Protein AF-0000000071929329 (afdb_homodimer)

Solvent-accessible surface area (backbone atoms only — not comparable to full-atom values): 28894 Å² total; per-residue (Å²): 130,58,81,44,49,29,43,26,36,70,38,47,40,76,62,42,57,83,88,42,74,84,27,34,46,65,34,37,52,59,83,65,50,52,60,62,39,46,54,51,43,55,54,48,50,53,50,37,61,75,67,60,65,71,46,86,46,52,30,40,90,34,88,96,42,44,72,66,55,53,48,47,53,53,47,49,53,46,46,54,27,49,75,68,65,18,33,29,42,35,38,39,43,33,49,46,62,63,43,56,43,38,40,57,69,59,43,53,51,49,42,55,74,69,63,53,56,64,71,57,53,50,50,50,48,60,66,60,45,86,26,32,35,25,44,44,54,92,93,43,69,51,70,80,39,74,52,82,49,25,49,47,39,53,37,62,43,28,48,60,52,48,50,59,61,54,48,75,60,84,80,48,93,66,42,49,65,46,31,46,70,58,39,35,33,42,33,28,60,29,72,47,64,69,59,32,47,47,44,49,36,51,44,49,52,52,43,50,54,50,28,56,73,59,53,51,50,64,34,11,82,66,17,33,35,37,41,48,29,80,54,68,70,62,68,71,58,63,68,59,46,64,62,42,91,65,26,45,79,45,50,70,47,68,54,44,60,57,84,73,78,84,64,65,94,122,131,59,84,44,49,27,43,26,37,70,38,45,40,75,62,43,59,83,88,42,74,85,28,36,46,64,34,38,52,60,82,65,51,52,59,61,39,46,54,49,42,53,54,48,50,52,49,39,62,74,67,59,66,71,47,86,45,51,30,40,92,35,88,97,43,44,70,66,56,52,49,50,54,52,46,48,55,46,45,55,29,50,75,69,65,18,34,29,41,36,37,39,44,33,49,48,62,62,45,56,44,38,40,56,70,61,40,54,51,46,42,54,73,70,63,52,56,66,71,56,52,50,52,50,50,62,67,60,46,87,26,31,34,26,43,43,54,93,94,42,71,50,70,81,38,75,53,83,48,26,51,47,40,52,35,63,43,28,49,59,52,47,51,58,60,55,50,76,61,82,79,47,93,64,42,49,64,46,31,46,71,59,39,35,32,41,34,28,60,29,72,47,64,68,59,30,47,48,45,50,37,52,44,48,52,53,41,51,52,51,28,56,75,59,55,49,51,62,35,10,82,65,17,32,35,38,40,47,30,80,56,66,70,63,67,71,58,65,68,58,48,64,62,42,92,60,29,46,77,46,49,69,46,68,55,46,59,59,85,74,77,84,64,60,97,120

Organism: Trichonephila clavipes (NCBI:txid2585209)

Nearest PDB structures (foldseek):
  8uw3-assembly1_A  TM=8.388E-01  e=1.953E-14  Homo sapiens
  8c8j-assembly1_A  TM=7.953E-01  e=1.449E-14  Homo sapiens
  8sxu-assembly1_A  TM=8.263E-01  e=5.726E-14  Homo sapiens
  8gh6-assembly1_A  TM=7.991E-01  e=1.831E-12  Bombyx mori
  8ibx-assembly1_C  TM=7.893E-01  e=3.982E-12  Bombyx mori

Structure (mmCIF, N/CA/C/O backbone):
data_AF-0000000071929329-model_v1
#
loop_
_entity.id
_entity.type
_entity.pdbx_description
1 polymer 'RNA-directed DNA polymerase from mobile element jockey'
#
loop_
_atom_site.group_PDB
_atom_site.id
_atom_site.type_symbol
_atom_site.label_atom_id
_atom_site.label_alt_id
_atom_site.label_comp_id
_atom_site.label_asym_id
_atom_site.label_entity_id
_atom_site.label_seq_id
_atom_site.pdbx_PDB_ins_code
_atom_site.Cartn_x
_atom_site.Cartn_y
_atom_site.Cartn_z
_atom_site.occupancy
_atom_site.B_iso_or_equiv
_atom_site.auth_seq_id
_atom_site.auth_comp_id
_atom_site.auth_asym_id
_atom_site.auth_atom_id
_atom_site.pdbx_PDB_model_num
ATOM 1 N N . MET A 1 1 ? 32.25 14.453 5.32 1 45.44 1 MET A N 1
ATOM 2 C CA . MET A 1 1 ? 30.922 14.852 4.898 1 45.44 1 MET A CA 1
ATOM 3 C C . MET A 1 1 ? 30.094 15.336 6.086 1 45.44 1 MET A C 1
ATOM 5 O O . MET A 1 1 ? 30.188 14.781 7.18 1 45.44 1 MET A O 1
ATOM 9 N N . SER A 1 2 ? 29.688 16.625 6.047 1 59.47 2 SER A N 1
ATOM 10 C CA . SER A 1 2 ? 28.953 17.281 7.121 1 59.47 2 SER A CA 1
ATOM 11 C C . SER A 1 2 ? 27.641 16.547 7.422 1 59.47 2 SER A C 1
ATOM 13 O O . SER A 1 2 ? 27.109 15.852 6.562 1 59.47 2 SER A O 1
ATOM 15 N N . TRP A 1 3 ? 27.328 16.391 8.703 1 68.38 3 TRP A N 1
ATOM 16 C CA . TRP A 1 3 ? 26.125 15.703 9.164 1 68.38 3 TRP A CA 1
ATOM 17 C C . TRP A 1 3 ? 24.891 16.234 8.461 1 68.38 3 TRP A C 1
ATOM 19 O O . TRP A 1 3 ? 23.812 15.641 8.539 1 68.38 3 TRP A O 1
ATOM 29 N N . LYS A 1 4 ? 25.172 17.266 7.57 1 77.62 4 LYS A N 1
ATOM 30 C CA . LYS A 1 4 ? 24.031 17.875 6.883 1 77.62 4 LYS A CA 1
ATOM 31 C C . LYS A 1 4 ? 24.062 17.531 5.395 1 77.62 4 LYS A C 1
ATOM 33 O O . LYS A 1 4 ? 23.234 18.047 4.629 1 77.62 4 LYS A O 1
ATOM 38 N N . THR A 1 5 ? 25 16.734 5.07 1 81.81 5 THR A N 1
ATOM 39 C CA . THR A 1 5 ? 25.047 16.328 3.668 1 81.81 5 THR A CA 1
ATOM 40 C C . THR A 1 5 ? 24.562 14.891 3.508 1 81.81 5 THR A C 1
ATOM 42 O O . THR A 1 5 ? 25.094 13.984 4.152 1 81.81 5 THR A O 1
ATOM 45 N N . ALA A 1 6 ? 23.547 14.758 2.666 1 82.19 6 ALA A N 1
ATOM 46 C CA . ALA A 1 6 ? 23 13.422 2.449 1 82.19 6 ALA A CA 1
ATOM 47 C C . ALA A 1 6 ? 23.391 12.875 1.084 1 82.19 6 ALA A C 1
ATOM 49 O O . ALA A 1 6 ? 23.625 13.641 0.142 1 82.19 6 ALA A O 1
ATOM 50 N N . VAL A 1 7 ? 23.672 11.617 1.087 1 83.38 7 VAL A N 1
ATOM 51 C CA . VAL A 1 7 ? 23.797 10.922 -0.187 1 83.38 7 VAL A CA 1
ATOM 52 C C . VAL A 1 7 ? 22.469 10.281 -0.57 1 83.38 7 VAL A C 1
ATOM 54 O O . VAL A 1 7 ? 21.891 9.523 0.212 1 83.38 7 VAL A O 1
ATOM 57 N N . VAL A 1 8 ? 22.016 10.656 -1.779 1 86.5 8 VAL A N 1
ATOM 58 C CA . VAL A 1 8 ? 20.734 10.141 -2.258 1 86.5 8 VAL A CA 1
ATOM 59 C C . VAL A 1 8 ? 20.969 9.062 -3.311 1 86.5 8 VAL A C 1
ATOM 61 O O . VAL A 1 8 ? 21.766 9.258 -4.242 1 86.5 8 VAL A O 1
ATOM 64 N N . ILE A 1 9 ? 20.328 7.973 -3.098 1 83.62 9 ILE A N 1
ATOM 65 C CA . ILE A 1 9 ? 20.406 6.875 -4.059 1 83.62 9 ILE A CA 1
ATOM 66 C C . ILE A 1 9 ? 19.047 6.656 -4.699 1 83.62 9 ILE A C 1
ATOM 68 O O . ILE A 1 9 ? 18.047 6.465 -4 1 83.62 9 ILE A O 1
ATOM 72 N N . PRO A 1 10 ? 19.031 6.738 -6.023 1 85 10 PRO A N 1
ATOM 73 C CA . PRO A 1 10 ? 17.781 6.43 -6.707 1 85 10 PRO A CA 1
ATOM 74 C C . PRO A 1 10 ? 17.5 4.93 -6.777 1 85 10 PRO A C 1
ATOM 76 O O . PRO A 1 10 ? 18.344 4.16 -7.246 1 85 10 PRO A O 1
ATOM 79 N N . ILE A 1 11 ? 16.328 4.566 -6.273 1 80.81 11 ILE A N 1
ATOM 80 C CA . ILE A 1 11 ? 15.914 3.166 -6.309 1 80.81 11 ILE A CA 1
ATOM 81 C C . ILE A 1 11 ? 14.703 3.004 -7.23 1 80.81 11 ILE A C 1
ATOM 83 O O . ILE A 1 11 ? 13.695 3.691 -7.07 1 80.81 11 ILE A O 1
ATOM 87 N N . LEU A 1 12 ? 14.859 2.129 -8.164 1 79.56 12 LEU A N 1
ATOM 88 C CA . LEU A 1 12 ? 13.789 1.924 -9.125 1 79.56 12 LEU A CA 1
ATOM 89 C C . LEU A 1 12 ? 12.562 1.315 -8.461 1 79.56 12 LEU A C 1
ATOM 91 O O . LEU A 1 12 ? 12.672 0.33 -7.727 1 79.56 12 LEU A O 1
ATOM 95 N N . LYS A 1 13 ? 11.391 1.965 -8.688 1 82.31 13 LYS A N 1
ATOM 96 C CA . LYS A 1 13 ? 10.133 1.395 -8.227 1 82.31 13 LYS A CA 1
ATOM 97 C C . LYS A 1 13 ? 9.828 0.084 -8.945 1 82.31 13 LYS A C 1
ATOM 99 O O . LYS A 1 13 ? 10.078 -0.046 -10.148 1 82.31 13 LYS A O 1
ATOM 104 N N . PRO A 1 14 ? 9.258 -0.816 -8.156 1 77.5 14 PRO A N 1
ATOM 105 C CA . PRO A 1 14 ? 8.961 -2.1 -8.797 1 77.5 14 PRO A CA 1
ATOM 106 C C . PRO A 1 14 ? 8.008 -1.958 -9.984 1 77.5 14 PRO A C 1
ATOM 108 O O . PRO A 1 14 ? 6.969 -1.309 -9.867 1 77.5 14 PRO A O 1
ATOM 111 N N . GLY A 1 15 ? 8.422 -2.504 -11.141 1 73.94 15 GLY A N 1
ATOM 112 C CA . GLY A 1 15 ? 7.551 -2.592 -12.305 1 73.94 15 GLY A CA 1
ATOM 113 C C . GLY A 1 15 ? 7.5 -1.307 -13.109 1 73.94 15 GLY A C 1
ATOM 114 O O . GLY A 1 15 ? 6.656 -1.159 -13.992 1 73.94 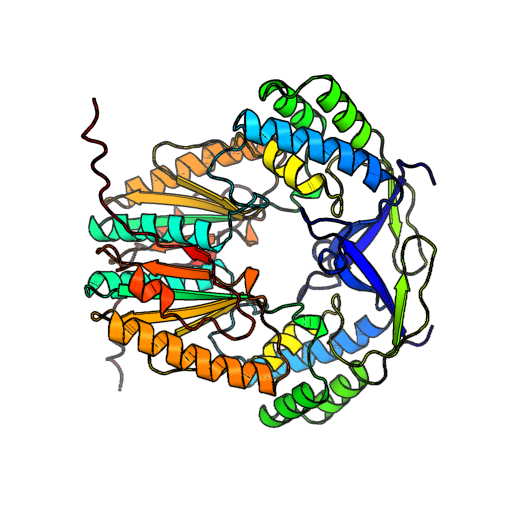15 GLY A O 1
ATOM 115 N N . LYS A 1 16 ? 8.336 -0.368 -12.703 1 79.94 16 LYS A N 1
ATOM 116 C CA . LYS A 1 16 ? 8.281 0.912 -13.406 1 79.94 16 LYS A CA 1
ATOM 117 C C . LYS A 1 16 ? 9.406 1.026 -14.43 1 79.94 16 LYS A C 1
ATOM 119 O O . LYS A 1 16 ? 10.359 0.24 -14.406 1 79.94 16 LYS A O 1
ATOM 124 N N . ASN A 1 17 ? 9.219 1.96 -15.359 1 76.06 17 ASN A N 1
ATOM 125 C CA . ASN A 1 17 ? 10.18 2.193 -16.438 1 76.06 17 ASN A CA 1
ATOM 126 C C . ASN A 1 17 ? 11.453 2.85 -15.922 1 76.06 17 ASN A C 1
ATOM 128 O O . ASN A 1 17 ? 11.422 3.988 -15.453 1 76.06 17 ASN A O 1
ATOM 132 N N . SER A 1 18 ? 12.578 2.193 -16.109 1 78.31 18 SER A N 1
ATOM 133 C CA . SER A 1 18 ? 13.844 2.646 -15.547 1 78.31 18 SER A CA 1
ATOM 134 C C . SER A 1 18 ? 14.383 3.859 -16.297 1 78.31 18 SER A C 1
ATOM 136 O O . SER A 1 18 ? 15.289 4.539 -15.828 1 78.31 18 SER A O 1
ATOM 138 N N . ALA A 1 19 ? 13.781 4.129 -17.406 1 79.19 19 ALA A N 1
ATOM 139 C CA . ALA A 1 19 ? 14.273 5.242 -18.219 1 79.19 19 ALA A CA 1
ATOM 140 C C . ALA A 1 19 ? 13.742 6.574 -17.688 1 79.19 19 ALA A C 1
ATOM 142 O O . ALA A 1 19 ? 14.25 7.637 -18.062 1 79.19 19 ALA A O 1
ATOM 143 N N . LEU A 1 20 ? 12.766 6.504 -16.812 1 81.94 20 LEU A N 1
ATOM 144 C CA . LEU A 1 20 ? 12.117 7.711 -16.312 1 81.94 20 LEU A CA 1
ATOM 145 C C . LEU A 1 20 ? 12.578 8.031 -14.898 1 81.94 20 LEU A C 1
ATOM 147 O O . LEU A 1 20 ? 12.617 7.148 -14.039 1 81.94 20 LEU A O 1
ATOM 151 N N . ALA A 1 21 ? 12.883 9.266 -14.648 1 81.06 21 ALA A N 1
ATOM 152 C CA . ALA A 1 21 ? 13.336 9.695 -13.328 1 81.06 21 ALA A CA 1
ATOM 153 C C . ALA A 1 21 ? 12.25 9.492 -12.273 1 81.06 21 ALA A C 1
ATOM 155 O O . ALA A 1 21 ? 12.547 9.148 -11.125 1 81.06 21 ALA A O 1
ATOM 156 N N . GLU A 1 22 ? 11.031 9.633 -12.68 1 82 22 GLU A N 1
ATOM 157 C CA . GLU A 1 22 ? 9.906 9.523 -11.758 1 82 22 GLU A CA 1
ATOM 158 C C . GLU A 1 22 ? 9.719 8.078 -11.289 1 82 22 GLU A C 1
ATOM 160 O O . GLU A 1 22 ? 9.008 7.824 -10.32 1 82 22 GLU A O 1
ATOM 165 N N . SER A 1 23 ? 10.398 7.195 -11.984 1 84.12 23 SER A N 1
ATOM 166 C CA . SER A 1 23 ? 10.289 5.777 -11.664 1 84.12 23 SER A CA 1
ATOM 167 C C . SER A 1 23 ? 11.211 5.391 -10.508 1 84.12 23 SER A C 1
ATOM 169 O O . SER A 1 23 ? 11.195 4.246 -10.055 1 84.12 23 SER A O 1
ATOM 171 N N . TYR A 1 24 ? 11.945 6.43 -10.062 1 83.62 24 TYR A N 1
ATOM 172 C CA . TYR A 1 24 ? 12.906 6.121 -9.008 1 83.62 24 TYR A CA 1
ATOM 173 C C . TYR A 1 24 ? 12.5 6.77 -7.691 1 83.62 24 TYR A C 1
ATOM 175 O O . TYR A 1 24 ? 11.961 7.875 -7.676 1 83.62 24 TYR A O 1
ATOM 183 N N . ARG A 1 25 ? 12.719 6.027 -6.648 1 82.38 25 ARG A N 1
ATOM 184 C CA . ARG A 1 25 ? 12.594 6.574 -5.305 1 82.38 25 ARG A CA 1
ATOM 185 C C . ARG A 1 25 ? 13.922 7.141 -4.812 1 82.38 25 ARG A C 1
ATOM 187 O O . ARG A 1 25 ? 14.922 6.422 -4.75 1 82.38 25 ARG A O 1
ATOM 194 N N . PRO A 1 26 ? 13.961 8.383 -4.566 1 84.75 26 PRO A N 1
ATOM 195 C CA . PRO A 1 26 ? 15.195 8.938 -3.99 1 84.75 26 PRO A CA 1
ATOM 196 C C . PRO A 1 26 ? 15.336 8.633 -2.5 1 84.75 26 PRO A C 1
ATOM 198 O O . PRO A 1 26 ? 14.602 9.195 -1.68 1 84.75 26 PRO A O 1
ATOM 201 N N . ILE A 1 27 ? 16.266 7.82 -2.174 1 82.75 27 ILE A N 1
ATOM 202 C CA . ILE A 1 27 ? 16.453 7.438 -0.78 1 82.75 27 ILE A CA 1
ATOM 203 C C . ILE A 1 27 ? 17.688 8.133 -0.219 1 82.75 27 ILE A C 1
ATOM 205 O O . ILE A 1 27 ? 18.781 8.047 -0.804 1 82.75 27 ILE A O 1
ATOM 209 N N . SER A 1 28 ? 17.469 8.797 0.838 1 80 28 SER A N 1
ATOM 210 C CA . SER A 1 28 ? 18.578 9.5 1.478 1 80 28 SER A CA 1
ATOM 211 C C . SER A 1 28 ? 19.312 8.602 2.467 1 80 28 SER A C 1
ATOM 213 O O . SER A 1 28 ? 18.688 7.996 3.344 1 80 28 SER A O 1
ATOM 215 N N . LEU A 1 29 ? 20.531 8.359 2.193 1 74.88 29 LEU A N 1
ATOM 216 C CA . LEU A 1 29 ? 21.391 7.668 3.16 1 74.88 29 LEU A CA 1
ATOM 217 C C . LEU A 1 29 ? 22.016 8.656 4.133 1 74.88 29 LEU A C 1
ATOM 219 O O . LEU A 1 29 ? 22.859 9.469 3.74 1 74.88 29 LEU A O 1
ATOM 223 N N . LEU A 1 30 ? 21.391 8.789 5.34 1 65.81 30 LEU A N 1
ATOM 224 C CA . LEU A 1 30 ? 21.875 9.773 6.305 1 65.81 30 LEU A CA 1
ATOM 225 C C . LEU A 1 30 ? 22.688 9.102 7.398 1 65.81 30 LEU A C 1
ATOM 227 O O . LEU A 1 30 ? 22.234 8.164 8.047 1 65.81 30 LEU A O 1
ATOM 231 N N . PRO A 1 31 ? 23.969 8.945 7.441 1 57.62 31 PRO A N 1
ATOM 232 C CA . PRO A 1 31 ? 24.734 8.352 8.531 1 57.62 31 PRO A CA 1
ATOM 233 C C . PRO A 1 31 ? 24.312 8.859 9.906 1 57.62 31 PRO A C 1
ATOM 235 O O . PRO A 1 31 ? 24.047 8.062 10.812 1 57.62 31 PRO A O 1
ATOM 238 N N . VAL A 1 32 ? 24.641 10.047 10.367 1 51.25 32 VAL A N 1
ATOM 239 C CA . VAL A 1 32 ? 24.672 10.695 11.672 1 51.25 32 VAL A CA 1
ATOM 240 C C . VAL A 1 32 ? 23.266 11.141 12.07 1 51.25 32 VAL A C 1
ATOM 242 O O . VAL A 1 32 ? 22.922 11.141 13.25 1 51.25 32 VAL A O 1
ATOM 245 N N . LEU A 1 33 ? 22.438 11.328 11.188 1 56.34 33 LEU A N 1
ATOM 246 C CA . LEU A 1 33 ? 21.172 12.008 11.43 1 56.34 33 LEU A CA 1
ATOM 247 C C . LEU A 1 33 ? 20.172 11.086 12.133 1 56.34 33 LEU A C 1
ATOM 249 O O . LEU A 1 33 ? 19.234 11.555 12.773 1 56.34 33 LEU A O 1
ATOM 253 N N . SER A 1 34 ? 20.75 9.906 12.438 1 67.75 34 SER A N 1
ATOM 254 C CA . SER A 1 34 ? 19.828 8.883 12.906 1 67.75 34 SER A CA 1
ATOM 255 C C . SER A 1 34 ? 19.594 9.008 14.414 1 67.75 34 SER A C 1
ATOM 257 O O . SER A 1 34 ? 18.453 8.914 14.875 1 67.75 34 SER A O 1
ATOM 259 N N . LYS A 1 35 ? 20.703 9.586 15.125 1 73.94 35 LYS A N 1
ATOM 260 C CA . LYS A 1 35 ? 20.5 9.633 16.562 1 73.94 35 LYS A CA 1
ATOM 261 C C . LYS A 1 35 ? 19.609 10.82 16.953 1 73.94 35 LYS A C 1
ATOM 263 O O . LYS A 1 35 ? 18.75 10.695 17.812 1 73.94 35 LYS A O 1
ATOM 268 N N . LEU A 1 36 ? 19.922 11.961 16.391 1 82.62 36 LEU A N 1
ATOM 269 C CA . LEU A 1 36 ? 19.094 13.141 16.641 1 82.62 36 LEU A CA 1
ATOM 270 C C . LEU A 1 36 ? 17.641 12.883 16.219 1 82.62 36 LEU A C 1
ATOM 272 O O . LEU A 1 36 ? 16.719 13.258 16.938 1 82.62 36 LEU A O 1
ATOM 276 N N . ALA A 1 37 ? 17.531 12.25 15.164 1 87.06 37 ALA A N 1
ATOM 277 C CA . ALA A 1 37 ? 16.188 11.938 14.68 1 87.06 37 ALA A CA 1
ATOM 278 C C . ALA A 1 37 ? 15.445 11.031 15.656 1 87.06 37 ALA A C 1
ATOM 280 O O . ALA A 1 37 ? 14.242 11.195 15.867 1 87.06 37 ALA A O 1
ATOM 281 N N . GLU A 1 38 ? 16.172 10.211 16.266 1 85.19 38 GLU A N 1
ATOM 282 C CA . GLU A 1 38 ? 15.578 9.289 17.219 1 85.19 38 GLU A CA 1
ATOM 283 C C . GLU A 1 38 ? 15.062 10.031 18.453 1 85.19 38 GLU A C 1
ATOM 285 O O . GLU A 1 38 ? 13.969 9.742 18.938 1 85.19 38 GLU A O 1
ATOM 290 N N . VAL A 1 39 ? 15.875 10.914 18.875 1 88.38 39 VAL A N 1
ATOM 291 C CA . VAL A 1 39 ? 15.5 11.695 20.047 1 88.38 39 VAL A CA 1
ATOM 292 C C . VAL A 1 39 ? 14.273 12.555 19.734 1 88.38 39 VAL A C 1
ATOM 294 O O . VAL A 1 39 ? 13.32 12.594 20.516 1 88.38 39 VAL A O 1
ATOM 297 N N . ILE A 1 40 ? 14.328 13.156 18.625 1 93.19 40 ILE A N 1
ATOM 298 C CA . ILE A 1 40 ? 13.219 14 18.219 1 93.19 40 ILE A CA 1
ATOM 299 C C . ILE A 1 40 ? 11.945 13.156 18.094 1 93.19 40 ILE A C 1
ATOM 301 O O . ILE A 1 40 ? 10.898 13.531 18.609 1 93.19 40 ILE A O 1
ATOM 305 N N . LEU A 1 41 ? 12.109 12.031 17.516 1 92.69 41 LEU A N 1
ATOM 306 C CA . LEU A 1 41 ? 10.953 11.172 17.281 1 92.69 41 LEU A CA 1
ATOM 307 C C . LEU A 1 41 ? 10.328 10.711 18.594 1 92.69 41 LEU A C 1
ATOM 309 O O . LEU A 1 41 ? 9.102 10.742 18.734 1 92.69 41 LEU A O 1
ATOM 313 N N . ALA A 1 42 ? 11.133 10.328 19.484 1 91.5 42 ALA A N 1
ATOM 314 C CA . ALA A 1 42 ? 10.641 9.852 20.781 1 91.5 42 ALA A CA 1
ATOM 315 C C . ALA A 1 42 ? 9.852 10.945 21.484 1 91.5 42 ALA A C 1
ATOM 317 O O . ALA A 1 42 ? 8.742 10.703 21.969 1 91.5 42 ALA A O 1
ATOM 318 N N . ARG A 1 43 ? 10.352 12.078 21.516 1 94.56 43 ARG A N 1
ATOM 319 C CA . ARG A 1 43 ? 9.711 13.195 22.203 1 94.56 43 ARG A CA 1
ATOM 320 C C . ARG A 1 43 ? 8.453 13.633 21.469 1 94.56 43 ARG A C 1
ATOM 322 O O . ARG A 1 43 ? 7.441 13.961 22.094 1 94.56 43 ARG A O 1
ATOM 329 N N . LEU A 1 44 ? 8.594 13.641 20.219 1 95.81 44 LEU A N 1
ATOM 330 C CA . LEU A 1 44 ? 7.457 14.039 19.391 1 95.81 44 LEU A CA 1
ATOM 331 C C . LEU A 1 44 ? 6.293 13.07 19.562 1 95.81 44 LEU A C 1
ATOM 333 O O . LEU A 1 44 ? 5.156 13.492 19.797 1 95.81 44 LEU A O 1
ATOM 337 N N . ASN A 1 45 ? 6.594 11.82 19.469 1 94.12 45 ASN A N 1
ATOM 338 C CA . ASN A 1 45 ? 5.551 10.812 19.609 1 94.12 45 ASN A CA 1
ATOM 339 C C . ASN A 1 45 ? 4.887 10.891 20.984 1 94.12 45 ASN A C 1
ATOM 341 O O . ASN A 1 45 ? 3.666 10.758 21.094 1 94.12 45 ASN A O 1
ATOM 345 N N . ASP A 1 46 ? 5.656 11.055 21.938 1 94.56 46 ASP A N 1
ATOM 346 C CA . ASP A 1 46 ? 5.125 11.195 23.297 1 94.56 46 ASP A CA 1
ATOM 347 C C . ASP A 1 46 ? 4.148 12.367 23.375 1 94.56 46 ASP A C 1
ATOM 349 O O . ASP A 1 46 ? 3.055 12.234 23.938 1 94.56 46 ASP A O 1
ATOM 353 N N . HIS A 1 47 ? 4.516 13.453 22.859 1 96.38 47 HIS A N 1
ATOM 354 C CA . HIS A 1 47 ? 3.68 14.648 22.875 1 96.38 47 HIS A CA 1
ATOM 355 C C . HIS A 1 47 ? 2.41 14.445 22.047 1 96.38 47 HIS A C 1
ATOM 357 O O . HIS A 1 47 ? 1.317 14.805 22.484 1 96.38 47 HIS A O 1
ATOM 363 N N . LEU A 1 48 ? 2.574 13.836 20.891 1 96.44 48 LEU A N 1
ATOM 364 C CA . LEU A 1 48 ? 1.444 13.617 20 1 96.44 48 LEU A CA 1
ATOM 365 C C . LEU A 1 48 ? 0.404 12.711 20.641 1 96.44 48 LEU A C 1
ATOM 367 O O . LEU A 1 48 ? -0.8 12.945 20.516 1 96.44 48 LEU A O 1
ATOM 371 N N . GLU A 1 49 ? 0.845 11.75 21.297 1 94.25 49 GLU A N 1
ATOM 372 C CA . GLU A 1 49 ? -0.051 10.805 21.969 1 94.25 49 GLU A CA 1
ATOM 373 C C . GLU A 1 49 ? -0.732 11.445 23.172 1 94.25 49 GLU A C 1
ATOM 375 O O . GLU A 1 49 ? -1.945 11.32 23.344 1 94.25 49 GLU A O 1
ATOM 380 N N . ARG A 1 50 ? -0.031 12.086 23.938 1 94.62 50 ARG A N 1
ATOM 381 C CA . ARG A 1 50 ? -0.542 12.711 25.156 1 94.62 50 ARG A CA 1
ATOM 382 C C . ARG A 1 50 ? -1.588 13.773 24.828 1 94.62 50 ARG A C 1
ATOM 384 O O . ARG A 1 50 ? -2.629 13.844 25.484 1 94.62 50 ARG A O 1
ATOM 391 N N . GLU A 1 51 ? -1.34 14.547 23.812 1 96.25 51 GLU A N 1
ATOM 392 C CA . GLU A 1 51 ? -2.215 15.664 23.484 1 96.25 51 GLU A CA 1
ATOM 393 C C . GLU A 1 51 ? -3.229 15.273 22.406 1 96.25 51 GLU A C 1
ATOM 395 O O . GLU A 1 51 ? -4.07 16.078 22.016 1 96.25 51 GLU A O 1
ATOM 400 N N . ASN A 1 52 ? -3.137 14.055 21.828 1 95.31 52 ASN A N 1
ATOM 401 C CA . ASN A 1 52 ? -4.047 13.547 20.812 1 95.31 52 ASN A CA 1
ATOM 402 C C . ASN A 1 52 ? -4.164 14.516 19.625 1 95.31 52 ASN A C 1
ATOM 404 O O . ASN A 1 52 ? -5.27 14.898 19.234 1 95.31 52 ASN A O 1
ATOM 408 N N . ILE A 1 53 ? -3.08 14.82 19.062 1 96.75 53 ILE A N 1
ATOM 409 C CA . ILE A 1 53 ? -2.988 15.867 18.062 1 96.75 53 ILE A CA 1
ATOM 410 C C . ILE A 1 53 ? -3.379 15.297 16.688 1 96.75 53 ILE A C 1
ATOM 412 O O . ILE A 1 53 ? -4.09 15.945 15.922 1 96.75 53 ILE A O 1
ATOM 416 N N . LEU A 1 54 ? -2.93 14.109 16.344 1 97 54 LEU A N 1
ATOM 417 C CA . LEU A 1 54 ? -3.141 13.539 15.023 1 97 54 LEU A CA 1
ATOM 418 C C . LEU A 1 54 ? -4.609 13.195 14.805 1 97 54 LEU A C 1
ATOM 420 O O . LEU A 1 54 ? -5.273 12.688 15.711 1 97 54 LEU A O 1
ATOM 424 N N . ILE A 1 55 ? -5.102 13.5 13.672 1 96.31 55 ILE A N 1
ATOM 425 C CA . ILE A 1 55 ? -6.512 13.305 13.352 1 96.31 55 ILE A CA 1
ATOM 426 C C . ILE A 1 55 ? -6.801 11.812 13.18 1 96.31 55 ILE A C 1
ATOM 428 O O . ILE A 1 55 ? -5.945 11.062 12.711 1 96.31 55 ILE A O 1
ATOM 432 N N . PRO A 1 56 ? -8 11.414 13.477 1 94.31 56 PRO A N 1
ATOM 433 C CA . PRO A 1 56 ? -8.352 9.992 13.391 1 94.31 56 PRO A CA 1
ATOM 434 C C . PRO A 1 56 ? -8.461 9.5 11.945 1 94.31 56 PRO A C 1
ATOM 436 O O . PRO A 1 56 ? -8.453 8.289 11.703 1 94.31 56 PRO A O 1
ATOM 439 N N . GLU A 1 57 ? -8.531 10.43 10.992 1 95.06 57 GLU A N 1
ATOM 440 C CA . GLU A 1 57 ? -8.672 10.07 9.586 1 95.06 57 GLU A CA 1
ATOM 441 C C . GLU A 1 57 ? -7.383 9.445 9.047 1 95.06 57 GLU A C 1
ATOM 443 O O . GLU A 1 57 ? -7.41 8.703 8.062 1 95.06 57 GLU A O 1
ATOM 448 N N . GLN A 1 58 ? -6.277 9.742 9.711 1 96 58 GLN A N 1
ATOM 449 C CA . GLN A 1 58 ? -4.98 9.242 9.258 1 96 58 GLN A CA 1
ATOM 450 C C . GLN A 1 58 ? -4.602 7.961 10 1 96 58 GLN A C 1
ATOM 452 O O . GLN A 1 58 ? -4.34 7.988 11.203 1 96 58 GLN A O 1
ATOM 457 N N . HIS A 1 59 ? -4.609 6.906 9.273 1 93.75 59 HIS A N 1
ATOM 458 C CA . HIS A 1 59 ? -4.262 5.625 9.883 1 93.75 59 HIS A CA 1
ATOM 459 C C . HIS A 1 59 ? -2.816 5.246 9.578 1 93.75 59 HIS A C 1
ATOM 461 O O . HIS A 1 59 ? -2.26 4.352 10.219 1 93.75 59 HIS A O 1
ATOM 467 N N . GLY A 1 60 ? -2.201 5.926 8.609 1 91.81 60 GLY A N 1
ATOM 468 C CA . GLY A 1 60 ? -0.84 5.598 8.211 1 91.81 60 GLY A CA 1
ATOM 469 C C . GLY A 1 60 ? 0.196 6 9.242 1 91.81 60 GLY A C 1
ATOM 470 O O . GLY A 1 60 ? 0.12 7.09 9.82 1 91.81 60 GLY A O 1
ATOM 471 N N . PHE A 1 61 ? 1.086 5.102 9.453 1 89.62 61 PHE A N 1
ATOM 472 C CA . PHE A 1 61 ? 2.225 5.328 10.336 1 89.62 61 PHE A CA 1
ATOM 473 C C . PHE A 1 61 ? 1.76 5.602 11.766 1 89.62 61 PHE A C 1
ATOM 475 O O . PHE A 1 61 ? 2.398 6.363 12.492 1 89.62 61 PHE A O 1
ATOM 482 N N . ARG A 1 62 ? 0.585 5.152 12.023 1 89.56 62 ARG A N 1
ATOM 483 C CA . ARG A 1 62 ? 0.039 5.223 13.375 1 89.56 62 ARG A CA 1
ATOM 484 C C . ARG A 1 62 ? 0.114 3.867 14.062 1 89.56 62 ARG A C 1
ATOM 486 O O . ARG A 1 62 ? -0.161 2.834 13.453 1 89.56 62 ARG A O 1
ATOM 493 N N . PRO A 1 63 ? 0.5 3.971 15.297 1 82.44 63 PRO A N 1
ATOM 494 C CA . PRO A 1 63 ? 0.531 2.699 16.031 1 82.44 63 PRO A CA 1
ATOM 495 C C . PRO A 1 63 ? -0.847 2.049 16.141 1 82.44 63 PRO A C 1
ATOM 497 O O . PRO A 1 63 ? -1.849 2.748 16.312 1 82.44 63 PRO A O 1
ATOM 500 N N . ARG A 1 64 ? -0.991 0.758 15.891 1 79.38 64 ARG A N 1
ATOM 501 C CA . ARG A 1 64 ? -2.172 -0.068 16.109 1 79.38 64 ARG A CA 1
ATOM 502 C C . ARG A 1 64 ? -3.217 0.159 15.031 1 79.38 64 ARG A C 1
ATOM 504 O O . ARG A 1 64 ? -4.363 -0.273 15.164 1 79.38 64 ARG A O 1
ATOM 511 N N . LEU A 1 65 ? -2.934 0.979 14.141 1 84.69 65 LEU A N 1
ATOM 512 C CA . LEU A 1 65 ? -3.816 1.164 12.992 1 84.69 65 LEU A CA 1
ATOM 513 C C . LEU A 1 65 ? -3.205 0.559 11.734 1 84.69 65 LEU A C 1
ATOM 515 O O . LEU A 1 65 ? -1.981 0.49 11.602 1 84.69 65 LEU A O 1
ATOM 519 N N . SER A 1 66 ? -4.039 0.011 10.938 1 83.62 66 SER A N 1
ATOM 520 C CA . SER A 1 66 ? -3.57 -0.683 9.742 1 83.62 66 SER A CA 1
ATOM 521 C C . SER A 1 66 ? -4.453 -0.374 8.539 1 83.62 66 SER A C 1
ATOM 523 O O . SER A 1 66 ? -5.441 0.352 8.656 1 83.62 66 SER A O 1
ATOM 525 N N . THR A 1 67 ? -4.008 -0.876 7.445 1 81.88 67 THR A N 1
ATOM 526 C CA . THR A 1 67 ? -4.766 -0.741 6.207 1 81.88 67 THR A CA 1
ATOM 527 C C . THR A 1 67 ? -6.129 -1.414 6.332 1 81.88 67 THR A C 1
ATOM 529 O O . THR A 1 67 ? -7.125 -0.913 5.809 1 81.88 67 THR A O 1
ATOM 532 N N . SER A 1 68 ? -6.172 -2.512 7.086 1 80.38 68 SER A N 1
ATOM 533 C CA . SER A 1 68 ? -7.43 -3.23 7.258 1 80.38 68 SER A CA 1
ATOM 534 C C . SER A 1 68 ? -8.438 -2.398 8.039 1 80.38 68 SER A C 1
ATOM 536 O O . SER A 1 68 ? -9.633 -2.432 7.75 1 80.38 68 SER A O 1
ATOM 538 N N . HIS A 1 69 ? -7.902 -1.628 8.969 1 84.31 69 HIS A N 1
ATOM 539 C CA . HIS A 1 69 ? -8.773 -0.735 9.719 1 84.31 69 HIS A CA 1
ATOM 540 C C . HIS A 1 69 ? -9.406 0.315 8.805 1 84.31 69 HIS A C 1
ATOM 542 O O . HIS A 1 69 ? -10.602 0.599 8.906 1 84.31 69 HIS A O 1
ATOM 548 N N . GLN A 1 70 ? -8.57 0.829 8.031 1 87.38 70 GLN A N 1
ATOM 549 C CA . GLN A 1 70 ? -9.07 1.855 7.125 1 87.38 70 GLN A CA 1
ATOM 550 C C . GLN A 1 70 ? -10.07 1.271 6.129 1 87.38 70 GLN A C 1
ATOM 552 O O . GLN A 1 70 ? -11.078 1.903 5.805 1 87.38 70 GLN A O 1
ATOM 557 N N . LEU A 1 71 ? -9.773 0.111 5.617 1 83.94 71 LEU A N 1
ATOM 558 C CA . LEU A 1 71 ? -10.68 -0.585 4.715 1 83.94 71 LEU A CA 1
ATOM 559 C C . LEU A 1 71 ? -12.031 -0.813 5.379 1 83.94 71 LEU A C 1
ATOM 561 O O . LEU A 1 71 ? -13.078 -0.645 4.746 1 83.94 71 LEU A O 1
ATOM 565 N N . LEU A 1 72 ? -12.023 -1.188 6.605 1 84.06 72 LEU A N 1
ATOM 566 C CA . LEU A 1 72 ? -13.25 -1.401 7.363 1 84.06 72 LEU A CA 1
ATOM 567 C C . LEU A 1 72 ? -14.102 -0.137 7.391 1 84.06 72 LEU A C 1
ATOM 569 O O . LEU A 1 72 ? -15.312 -0.198 7.191 1 84.06 72 LEU A O 1
ATOM 573 N N . ARG A 1 73 ? -13.43 0.93 7.613 1 87.81 73 ARG A N 1
ATOM 574 C CA . ARG A 1 73 ? -14.141 2.207 7.652 1 87.81 73 ARG A CA 1
ATOM 575 C C . ARG A 1 73 ? -14.805 2.502 6.316 1 87.81 73 ARG A C 1
ATOM 577 O O . ARG A 1 73 ? -15.969 2.908 6.273 1 87.81 73 ARG A O 1
ATOM 584 N N . VAL A 1 74 ? -14.094 2.273 5.297 1 89.25 74 VAL A N 1
ATOM 585 C CA . VAL A 1 74 ? -14.594 2.535 3.951 1 89.25 74 VAL A CA 1
ATOM 586 C C . VAL A 1 74 ? -15.773 1.607 3.648 1 89.25 74 VAL A C 1
ATOM 588 O O . VAL A 1 74 ? -16.828 2.059 3.193 1 89.25 74 VAL A O 1
ATOM 591 N N . VAL A 1 75 ? -15.633 0.359 3.93 1 85.06 75 VAL A N 1
ATOM 592 C CA . VAL A 1 75 ? -16.641 -0.646 3.623 1 85.06 75 VAL A CA 1
ATOM 593 C C . VAL A 1 75 ? -17.906 -0.374 4.441 1 85.06 75 VAL A C 1
ATOM 595 O O . VAL A 1 75 ? -19.016 -0.478 3.926 1 85.06 75 VAL A O 1
ATOM 598 N N . GLU A 1 76 ? -17.688 -0.037 5.66 1 86.81 76 GLU A N 1
ATOM 599 C CA . GLU A 1 76 ? -18.828 0.26 6.52 1 86.81 76 GLU A CA 1
ATOM 600 C C . GLU A 1 76 ? -19.609 1.461 6 1 86.81 76 GLU A C 1
ATOM 602 O O . GLU A 1 76 ? -20.844 1.451 6.004 1 86.81 76 GLU A O 1
ATOM 607 N N . PHE A 1 77 ? -18.953 2.412 5.609 1 91.5 77 PHE A N 1
ATOM 608 C CA . PHE A 1 77 ? -19.594 3.602 5.059 1 91.5 77 PHE A CA 1
ATOM 609 C C . PHE A 1 77 ? -20.438 3.248 3.834 1 91.5 77 PHE A C 1
ATOM 611 O O . PHE A 1 77 ? -21.578 3.684 3.711 1 91.5 77 PHE A O 1
ATOM 618 N N . ILE A 1 78 ? -19.844 2.463 2.971 1 86.75 78 ILE A N 1
ATOM 619 C CA . ILE A 1 78 ? -20.5 2.064 1.736 1 86.75 78 ILE A CA 1
ATOM 620 C C . ILE A 1 78 ? -21.703 1.173 2.062 1 86.75 78 ILE A C 1
ATOM 622 O O . ILE A 1 78 ? -22.781 1.345 1.494 1 86.75 78 ILE A O 1
ATOM 626 N N . LYS A 1 79 ? -21.5 0.251 2.92 1 84.06 79 LYS A N 1
ATOM 627 C CA . LYS A 1 79 ? -22.562 -0.675 3.32 1 84.06 79 LYS A CA 1
ATOM 628 C C . LYS A 1 79 ? -23.75 0.071 3.926 1 84.06 79 LYS A C 1
ATOM 630 O O . LYS A 1 79 ? -24.906 -0.224 3.609 1 84.06 79 LYS A O 1
ATOM 635 N N . GLU A 1 80 ? -23.438 0.967 4.816 1 87.75 80 GLU A N 1
ATOM 636 C CA . GLU A 1 80 ? -24.484 1.761 5.445 1 87.75 80 GLU A CA 1
ATOM 637 C C . GLU A 1 80 ? -25.281 2.535 4.402 1 87.75 80 GLU A C 1
ATOM 639 O O . GLU A 1 80 ? -26.516 2.621 4.496 1 87.75 80 GLU A O 1
ATOM 644 N N . GLY A 1 81 ? -24.609 3.086 3.479 1 87.81 81 GLY A N 1
ATOM 645 C CA . GLY A 1 81 ? -25.297 3.768 2.391 1 87.81 81 GLY A CA 1
ATOM 646 C C . GLY A 1 81 ? -26.188 2.844 1.571 1 87.81 81 GLY A C 1
ATOM 647 O O . GLY A 1 81 ? -27.312 3.193 1.236 1 87.81 81 GLY A O 1
ATOM 648 N N . ASN A 1 82 ? -25.609 1.76 1.252 1 84.44 82 ASN A N 1
ATOM 649 C CA . ASN A 1 82 ? -26.359 0.768 0.495 1 84.44 82 ASN A CA 1
ATOM 650 C C . ASN A 1 82 ? -27.641 0.358 1.224 1 84.44 82 ASN A C 1
ATOM 652 O O . ASN A 1 82 ? -28.703 0.224 0.606 1 84.44 82 ASN A O 1
ATOM 656 N N . ASN A 1 83 ? -27.578 0.175 2.482 1 84.81 83 ASN A N 1
ATOM 657 C CA . ASN A 1 83 ? -28.719 -0.195 3.307 1 84.81 83 ASN A CA 1
ATOM 658 C C . ASN A 1 83 ? -29.781 0.897 3.309 1 84.81 83 ASN A C 1
ATOM 660 O O . ASN A 1 83 ? -30.969 0.611 3.475 1 84.81 83 ASN A O 1
ATOM 664 N N . LYS A 1 84 ? -29.375 2.102 3.115 1 90.25 84 LYS A N 1
ATOM 665 C CA . LYS A 1 84 ? -30.297 3.242 3.09 1 90.25 84 LYS A CA 1
ATOM 666 C C . LYS A 1 84 ? -30.672 3.613 1.66 1 90.25 84 LYS A C 1
ATOM 668 O O . LYS A 1 84 ? -31.172 4.711 1.411 1 90.25 84 LYS A O 1
ATOM 673 N N . ASP A 1 85 ? -30.25 2.811 0.723 1 88.38 85 ASP A N 1
ATOM 674 C CA . ASP A 1 85 ? -30.516 3.002 -0.699 1 88.38 85 ASP A CA 1
ATOM 675 C C . ASP A 1 85 ? -29.844 4.266 -1.224 1 88.38 85 ASP A C 1
ATOM 677 O O . ASP A 1 85 ? -30.422 5 -2.027 1 88.38 85 ASP A O 1
ATOM 681 N N . GLU A 1 86 ? -28.734 4.48 -0.672 1 91.81 86 GLU A N 1
ATOM 682 C CA . GLU A 1 86 ? -27.906 5.578 -1.149 1 91.81 86 GLU A CA 1
ATOM 683 C C . GLU A 1 86 ? -26.812 5.078 -2.082 1 91.81 86 GLU A C 1
ATOM 685 O O . GLU A 1 86 ? -26.359 3.932 -1.967 1 91.81 86 GLU A O 1
ATOM 690 N N . CYS A 1 87 ? -26.438 6.016 -2.955 1 87.44 87 CYS A N 1
ATOM 691 C CA . CYS A 1 87 ? -25.25 5.785 -3.766 1 87.44 87 CYS A CA 1
ATOM 692 C C . CYS A 1 87 ? -24 6.371 -3.096 1 87.44 87 CYS A C 1
ATOM 694 O O . CYS A 1 87 ? -24.078 7.418 -2.453 1 87.44 87 CYS A O 1
ATOM 696 N N . THR A 1 88 ? -22.953 5.633 -3.211 1 90.38 88 THR A N 1
ATOM 697 C CA . THR A 1 88 ? -21.703 6.129 -2.654 1 90.38 88 THR A CA 1
ATOM 698 C C . THR A 1 88 ? -20.688 6.398 -3.762 1 90.38 88 THR A C 1
ATOM 700 O O . THR A 1 88 ? -20.547 5.602 -4.691 1 90.38 88 THR A O 1
ATOM 703 N N . ALA A 1 89 ? -20.078 7.52 -3.707 1 88.06 89 ALA A N 1
ATOM 704 C CA . ALA A 1 89 ? -18.953 7.844 -4.574 1 88.06 89 ALA A CA 1
ATOM 705 C C . ALA A 1 89 ? -17.656 7.973 -3.764 1 88.06 89 ALA A C 1
ATOM 707 O O . ALA A 1 89 ? -17.656 8.531 -2.662 1 88.06 89 ALA A O 1
ATOM 708 N N . ALA A 1 90 ? -16.625 7.387 -4.316 1 89.56 90 ALA A N 1
ATOM 709 C CA . ALA A 1 90 ? -15.297 7.484 -3.705 1 89.56 90 ALA A CA 1
ATOM 710 C C . ALA A 1 90 ? -14.273 8.039 -4.695 1 89.56 90 ALA A C 1
ATOM 712 O O . ALA A 1 90 ? -14.242 7.629 -5.859 1 89.56 90 ALA A O 1
ATOM 713 N N . VAL A 1 91 ? -13.508 8.961 -4.258 1 88.25 91 VAL A N 1
ATOM 714 C CA . VAL A 1 91 ? -12.383 9.484 -5.035 1 88.25 91 VAL A CA 1
ATOM 715 C C . VAL A 1 91 ? -11.07 9.133 -4.34 1 88.25 91 VAL A C 1
ATOM 717 O O . VAL A 1 91 ? -10.867 9.484 -3.176 1 88.25 91 VAL A O 1
ATOM 720 N N . PHE A 1 92 ? -10.273 8.438 -5.059 1 88 92 PHE A N 1
ATOM 721 C CA . PHE A 1 92 ? -8.961 8.062 -4.551 1 88 92 PHE A CA 1
ATOM 722 C C . PHE A 1 92 ? -7.887 8.992 -5.094 1 88 92 PHE A C 1
ATOM 724 O O . PHE A 1 92 ? -7.648 9.039 -6.305 1 88 92 PHE A O 1
ATOM 731 N N . LEU A 1 93 ? -7.305 9.688 -4.137 1 87.81 93 LEU A N 1
ATOM 732 C CA . LEU A 1 93 ? -6.273 10.656 -4.496 1 87.81 93 LEU A CA 1
ATOM 733 C C . LEU A 1 93 ? -4.883 10.094 -4.219 1 87.81 93 LEU A C 1
ATOM 735 O O . LEU A 1 93 ? -4.691 9.328 -3.268 1 87.81 93 LEU A O 1
ATOM 739 N N . ASP A 1 94 ? -3.971 10.438 -5.082 1 81.75 94 ASP A N 1
ATOM 740 C CA . ASP A 1 94 ? -2.576 10.039 -4.922 1 81.75 94 ASP A CA 1
ATOM 741 C C . ASP A 1 94 ? -1.664 11.266 -4.828 1 81.75 94 ASP A C 1
ATOM 743 O O . ASP A 1 94 ? -1.539 12.031 -5.785 1 81.75 94 ASP A O 1
ATOM 747 N N . ILE A 1 95 ? -1.052 11.398 -3.629 1 85.81 95 ILE A N 1
ATOM 748 C CA . ILE A 1 95 ? -0.129 12.516 -3.436 1 85.81 95 ILE A CA 1
ATOM 749 C C . ILE A 1 95 ? 1.256 12.133 -3.955 1 85.81 95 ILE A C 1
ATOM 751 O O . ILE A 1 95 ? 1.782 11.07 -3.617 1 85.81 95 ILE A O 1
ATOM 755 N N . GLN A 1 96 ? 1.79 12.945 -4.793 1 82.62 96 GLN A N 1
ATOM 756 C CA . GLN A 1 96 ? 3.086 12.68 -5.41 1 82.62 96 GLN A CA 1
ATOM 757 C C . GLN A 1 96 ? 4.227 12.969 -4.438 1 82.62 96 GLN A C 1
ATOM 759 O O . GLN A 1 96 ? 4.258 14.023 -3.807 1 82.62 96 GLN A O 1
ATOM 764 N N . LYS A 1 97 ? 5.188 12.031 -4.371 1 81.56 97 LYS A N 1
ATOM 765 C CA . LYS A 1 97 ? 6.465 12.242 -3.691 1 81.56 97 LYS A CA 1
ATOM 766 C C . LYS A 1 97 ? 6.266 12.914 -2.338 1 81.56 97 LYS A C 1
ATOM 768 O O . LYS A 1 97 ? 6.918 13.914 -2.037 1 81.56 97 LYS A O 1
ATOM 773 N N . VAL A 1 98 ? 5.523 12.391 -1.494 1 84.38 98 VAL A N 1
ATOM 774 C CA . VAL A 1 98 ? 4.961 13.031 -0.311 1 84.38 98 VAL A CA 1
ATOM 775 C C . VAL A 1 98 ? 6.09 13.469 0.622 1 84.38 98 VAL A C 1
ATOM 777 O O . VAL A 1 98 ? 6.012 14.531 1.24 1 84.38 98 VAL A O 1
ATOM 780 N N . PHE A 1 99 ? 7.176 12.797 0.697 1 88.12 99 PHE A N 1
ATOM 781 C CA . PHE A 1 99 ? 8.242 13.164 1.622 1 88.12 99 PHE A CA 1
ATOM 782 C C . PHE A 1 99 ? 9.117 14.25 1.028 1 88.12 99 PHE A C 1
ATOM 784 O O . PHE A 1 99 ? 9.68 15.07 1.76 1 88.12 99 PHE A O 1
ATOM 791 N N . ASN A 1 100 ? 9.172 14.312 -0.241 1 86.81 100 ASN A N 1
ATOM 792 C CA . ASN A 1 100 ? 10.102 15.203 -0.925 1 86.81 100 ASN A CA 1
ATOM 793 C C . ASN A 1 100 ? 9.508 16.594 -1.115 1 86.81 100 ASN A C 1
ATOM 795 O O . ASN A 1 100 ? 10.234 17.547 -1.4 1 86.81 100 ASN A O 1
ATOM 799 N N . ARG A 1 101 ? 8.305 16.75 -0.843 1 88.31 101 ARG A N 1
ATOM 800 C CA . ARG A 1 101 ? 7.668 18.016 -1.196 1 88.31 101 ARG A CA 1
ATOM 801 C C . ARG A 1 101 ? 7.258 18.797 0.052 1 88.31 101 ARG A C 1
ATOM 803 O O . ARG A 1 101 ? 6.742 19.906 -0.045 1 88.31 101 ARG A O 1
ATOM 810 N N . VAL A 1 102 ? 7.52 18.312 1.124 1 94.12 102 VAL A N 1
ATOM 811 C CA . VAL A 1 102 ? 7.129 19 2.354 1 94.12 102 VAL A CA 1
ATOM 812 C C . VAL A 1 102 ? 7.805 20.359 2.42 1 94.12 102 VAL A C 1
ATOM 814 O O . VAL A 1 102 ? 9.031 20.453 2.424 1 94.12 102 VAL A O 1
ATOM 817 N N . TRP A 1 103 ? 6.992 21.391 2.475 1 96.31 103 TRP A N 1
ATOM 818 C CA . TRP A 1 103 ? 7.461 22.766 2.596 1 96.31 103 TRP A CA 1
ATOM 819 C C . TRP A 1 103 ? 7.91 23.062 4.023 1 96.31 103 TRP A C 1
ATOM 821 O O . TRP A 1 103 ? 7.094 23.062 4.949 1 96.31 103 TRP A O 1
ATOM 831 N N . HIS A 1 104 ? 9.18 23.422 4.152 1 96.44 104 HIS A N 1
ATOM 832 C CA . HIS A 1 104 ? 9.758 23.5 5.488 1 96.44 104 HIS A CA 1
ATOM 833 C C . HIS A 1 104 ? 9.086 24.594 6.316 1 96.44 104 HIS A C 1
ATOM 835 O O . HIS A 1 104 ? 8.672 24.344 7.453 1 96.44 104 HIS A O 1
ATOM 841 N N . THR A 1 105 ? 8.938 25.734 5.758 1 96.69 105 THR A N 1
ATOM 842 C CA . THR A 1 105 ? 8.312 26.844 6.477 1 96.69 105 THR A CA 1
ATOM 843 C C . THR A 1 105 ? 6.871 26.516 6.836 1 96.69 105 THR A C 1
ATOM 845 O O . THR A 1 105 ? 6.41 26.828 7.934 1 96.69 105 THR A O 1
ATOM 848 N N . GLY A 1 106 ? 6.203 25.875 5.906 1 97.44 106 GLY A N 1
ATOM 849 C CA . GLY A 1 106 ? 4.844 25.453 6.184 1 97.44 106 GLY A CA 1
ATOM 850 C C . GLY A 1 106 ? 4.758 24.438 7.309 1 97.44 106 GLY A C 1
ATOM 851 O O . GLY A 1 106 ? 3.875 24.516 8.164 1 97.44 106 GLY A O 1
ATOM 852 N N . LEU A 1 107 ? 5.648 23.531 7.27 1 98 107 LEU A N 1
ATOM 853 C CA . LEU A 1 107 ? 5.688 22.516 8.32 1 98 107 LEU A CA 1
ATOM 854 C C . LEU A 1 107 ? 5.898 23.172 9.688 1 98 107 LEU A C 1
ATOM 856 O O . LEU A 1 107 ? 5.172 22.859 10.633 1 98 107 LEU A O 1
ATOM 860 N N . LEU A 1 108 ? 6.852 24.078 9.766 1 97.94 108 LEU A N 1
ATOM 861 C CA . LEU A 1 108 ? 7.141 24.734 11.039 1 97.94 108 LEU A CA 1
ATOM 862 C C . LEU A 1 108 ? 5.934 25.531 11.523 1 97.94 108 LEU A C 1
ATOM 864 O O . LEU A 1 108 ? 5.613 25.516 12.711 1 97.94 108 LEU A O 1
ATOM 868 N N . PHE A 1 109 ? 5.309 26.172 10.617 1 98.19 109 PHE A N 1
ATOM 869 C CA . PHE A 1 109 ? 4.102 26.922 10.938 1 98.19 109 PHE A CA 1
ATOM 870 C C . PHE A 1 109 ? 3.047 26.016 11.562 1 98.19 109 PHE A C 1
ATOM 872 O O . PHE A 1 109 ? 2.457 26.344 12.586 1 98.19 109 PHE A O 1
ATOM 879 N N . LYS A 1 110 ? 2.859 24.875 10.984 1 98.12 110 LYS A N 1
ATOM 880 C CA . LYS A 1 110 ? 1.845 23.953 11.477 1 98.12 110 LYS A CA 1
ATOM 881 C C . LYS A 1 110 ? 2.236 23.375 12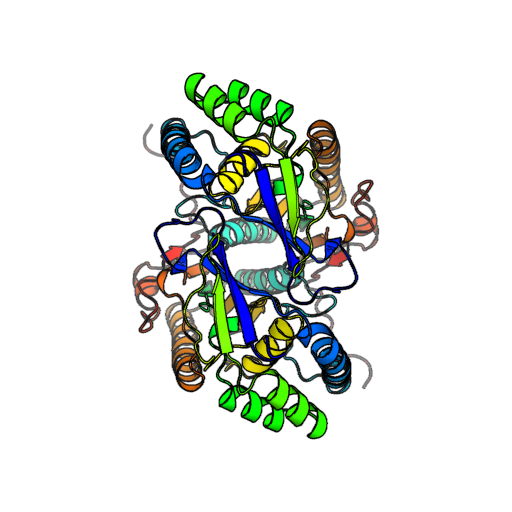.844 1 98.12 110 LYS A C 1
ATOM 883 O O . LYS A 1 110 ? 1.381 23.172 13.703 1 98.12 110 LYS A O 1
ATOM 888 N N . LEU A 1 111 ? 3.51 23.125 13.008 1 98.31 111 LEU A N 1
ATOM 889 C CA . LEU A 1 111 ? 3.963 22.641 14.305 1 98.31 111 LEU A CA 1
ATOM 890 C C . LEU A 1 111 ? 3.635 23.641 15.406 1 98.31 111 LEU A C 1
ATOM 892 O O . LEU A 1 111 ? 3.211 23.25 16.5 1 98.31 111 LEU A O 1
ATOM 896 N N . ILE A 1 112 ? 3.824 24.844 15.102 1 98.12 112 ILE A N 1
ATOM 897 C CA . ILE A 1 112 ? 3.516 25.906 16.047 1 98.12 112 ILE A CA 1
ATOM 898 C C . ILE A 1 112 ? 2.014 25.938 16.328 1 98.12 112 ILE A C 1
ATOM 900 O O . ILE A 1 112 ? 1.592 26.047 17.484 1 98.12 112 ILE A O 1
ATOM 904 N N . THR A 1 113 ? 1.212 25.781 15.297 1 97.75 113 THR A N 1
ATOM 905 C CA . THR A 1 113 ? -0.241 25.797 15.422 1 97.75 113 THR A CA 1
ATOM 906 C C . THR A 1 113 ? -0.73 24.641 16.281 1 97.75 113 THR A C 1
ATOM 908 O O . THR A 1 113 ? -1.717 24.766 17 1 97.75 113 THR A O 1
ATOM 911 N N . TYR A 1 114 ? -0.001 23.547 16.234 1 97.69 114 TYR A N 1
ATOM 912 C CA . TYR A 1 114 ? -0.379 22.359 17 1 97.69 114 TYR A CA 1
ATOM 913 C C . TYR A 1 114 ? 0.146 22.438 18.422 1 97.69 114 TYR A C 1
ATOM 915 O O . TYR A 1 114 ? -0.01 21.5 19.203 1 97.69 114 TYR A O 1
ATOM 923 N N . LYS A 1 115 ? 0.865 23.484 18.734 1 97.19 115 LYS A N 1
ATOM 924 C CA . LYS A 1 115 ? 1.399 23.75 20.062 1 97.19 115 LYS A CA 1
ATOM 925 C C . LYS A 1 115 ? 2.439 22.703 20.453 1 97.19 115 LYS A C 1
ATOM 927 O O . LYS A 1 115 ? 2.455 22.234 21.594 1 97.19 115 LYS A O 1
ATOM 932 N N . ILE A 1 116 ? 3.168 22.312 19.516 1 97.94 116 ILE A N 1
ATOM 933 C CA . ILE A 1 116 ? 4.344 21.5 19.828 1 97.94 116 ILE A CA 1
ATOM 934 C C . ILE A 1 116 ? 5.328 22.312 20.656 1 97.94 116 ILE A C 1
ATOM 936 O O . ILE A 1 116 ? 5.508 23.516 20.422 1 97.94 116 ILE A O 1
ATOM 940 N N . PRO A 1 117 ? 5.969 21.703 21.594 1 97.56 117 PRO A N 1
ATOM 941 C CA . PRO A 1 117 ? 6.895 22.453 22.438 1 97.56 117 PRO A CA 1
ATOM 942 C C . PRO A 1 117 ? 7.992 23.156 21.641 1 97.56 117 PRO A C 1
ATOM 944 O O . PRO A 1 117 ? 8.586 22.562 20.75 1 97.56 117 PRO A O 1
ATOM 947 N N . PRO A 1 118 ? 8.336 24.344 22 1 97.38 118 PRO A N 1
ATOM 948 C CA . PRO A 1 118 ? 9.289 25.156 21.234 1 97.38 118 PRO A CA 1
ATOM 949 C C . PRO A 1 118 ? 10.656 24.5 21.109 1 97.38 118 PRO A C 1
ATOM 951 O O . PRO A 1 118 ? 11.25 24.5 20.016 1 97.38 118 PRO A O 1
ATOM 954 N N . PRO A 1 119 ? 11.219 23.875 22.141 1 96.5 119 PRO A N 1
ATOM 955 C CA . PRO A 1 119 ? 12.516 23.219 21.969 1 96.5 119 PRO A CA 1
ATOM 956 C C . PRO A 1 119 ? 12.484 22.125 20.906 1 96.5 119 PRO A C 1
ATOM 958 O O . PRO A 1 119 ? 13.461 21.922 20.188 1 96.5 119 PRO A O 1
ATOM 961 N N . LEU A 1 120 ? 11.383 21.5 20.938 1 96.69 120 LEU A N 1
ATOM 962 C CA . LEU A 1 120 ? 11.227 20.438 19.953 1 96.69 120 LEU A CA 1
ATOM 963 C C . LEU A 1 120 ? 11.125 21.016 18.547 1 96.69 120 LEU A C 1
ATOM 965 O O . LEU A 1 120 ? 11.719 20.469 17.609 1 96.69 120 LEU A O 1
ATOM 969 N N . ILE A 1 121 ? 10.422 22.078 18.375 1 97.81 121 ILE A N 1
ATOM 970 C CA . ILE A 1 121 ? 10.312 22.75 17.078 1 97.81 121 ILE A CA 1
ATOM 971 C C . ILE A 1 121 ? 11.695 23.188 16.625 1 97.81 121 ILE A C 1
ATOM 973 O O . ILE A 1 121 ? 12.039 23.047 15.445 1 97.81 121 ILE A O 1
ATOM 977 N N . PHE A 1 122 ? 12.438 23.672 17.547 1 96.31 122 PHE A N 1
ATOM 978 C CA . PHE A 1 122 ? 13.797 24.109 17.25 1 96.31 122 PHE A CA 1
ATOM 979 C C . PHE A 1 122 ? 14.648 22.938 16.75 1 96.31 122 PHE A C 1
ATOM 981 O O . PHE A 1 122 ? 15.367 23.062 15.758 1 96.31 122 PHE A O 1
ATOM 988 N N . LEU A 1 123 ? 14.555 21.859 17.391 1 94.25 123 LEU A N 1
ATOM 989 C CA . LEU A 1 123 ? 15.32 20.672 17 1 94.25 123 LEU A CA 1
ATOM 990 C C . LEU A 1 123 ? 14.898 20.188 15.609 1 94.25 123 LEU A C 1
ATOM 992 O O . LEU A 1 123 ? 15.75 19.797 14.805 1 94.25 123 LEU A O 1
ATOM 996 N N . ILE A 1 124 ? 13.617 20.203 15.367 1 95 124 ILE A N 1
ATOM 997 C CA . ILE A 1 124 ? 13.109 19.781 14.062 1 95 124 ILE A CA 1
ATOM 998 C C . ILE A 1 124 ? 13.609 20.734 12.984 1 95 124 ILE A C 1
ATOM 1000 O O . ILE A 1 124 ? 14.055 20.297 11.922 1 95 124 ILE A O 1
ATOM 1004 N N . ASN A 1 125 ? 13.547 21.984 13.273 1 94.38 125 ASN A N 1
ATOM 1005 C CA . ASN A 1 125 ? 14.055 22.969 12.328 1 94.38 125 ASN A CA 1
ATOM 1006 C C . ASN A 1 125 ? 15.531 22.75 12.031 1 94.38 125 ASN A C 1
ATOM 1008 O O . ASN A 1 125 ? 15.953 22.828 10.867 1 94.38 125 ASN A O 1
ATOM 1012 N N . CYS A 1 126 ? 16.312 22.469 13.039 1 90.31 126 CYS A N 1
ATOM 1013 C CA . CYS A 1 126 ? 17.734 22.188 12.859 1 90.31 126 CYS A CA 1
ATOM 1014 C C . CYS A 1 126 ? 17.938 20.938 12 1 90.31 126 CYS A C 1
ATOM 1016 O O . CYS A 1 126 ? 18.875 20.891 11.203 1 90.31 126 CYS A O 1
ATOM 1018 N N . TYR A 1 127 ? 17.047 20.094 12.219 1 87.94 127 TYR A N 1
ATOM 1019 C CA . TYR A 1 127 ? 17.156 18.828 11.516 1 87.94 127 TYR A CA 1
ATOM 1020 C C . TYR A 1 127 ? 16.844 19 10.031 1 87.94 127 TYR A C 1
ATOM 1022 O O . TYR A 1 127 ? 17.516 18.422 9.172 1 87.94 127 TYR A O 1
ATOM 1030 N N . ILE A 1 128 ? 15.883 19.781 9.664 1 90.38 128 ILE A N 1
ATOM 1031 C CA . ILE A 1 128 ? 15.398 19.766 8.289 1 90.38 128 ILE A CA 1
ATOM 1032 C C . ILE A 1 128 ? 16.016 20.922 7.508 1 90.38 128 ILE A C 1
ATOM 1034 O O . ILE A 1 128 ? 15.961 20.953 6.273 1 90.38 128 ILE A O 1
ATOM 1038 N N . SER A 1 129 ? 16.594 21.859 8.133 1 89.25 129 SER A N 1
ATOM 1039 C CA . SER A 1 129 ? 17.062 23.062 7.465 1 89.25 129 SER A CA 1
ATOM 1040 C C . SER A 1 129 ? 18.531 22.953 7.082 1 89.25 129 SER A C 1
ATOM 1042 O O . SER A 1 129 ? 19.297 22.219 7.711 1 89.25 129 SER A O 1
ATOM 1044 N N . ASP A 1 130 ? 18.891 23.656 6.02 1 87.75 130 ASP A N 1
ATOM 1045 C CA . ASP A 1 130 ? 20.266 23.875 5.582 1 87.75 130 ASP A CA 1
ATOM 1046 C C . ASP A 1 130 ? 20.969 22.562 5.312 1 87.75 130 ASP A C 1
ATOM 1048 O O . ASP A 1 130 ? 22.078 22.328 5.82 1 87.75 130 ASP A O 1
ATOM 1052 N N . ARG A 1 131 ? 20.312 21.766 4.586 1 85.88 131 ARG A N 1
ATOM 1053 C CA . ARG A 1 131 ? 20.891 20.469 4.199 1 85.88 131 ARG A CA 1
ATOM 1054 C C . ARG A 1 131 ? 21.234 20.453 2.715 1 85.88 131 ARG A C 1
ATOM 1056 O O . ARG A 1 131 ? 20.688 21.234 1.934 1 85.88 131 ARG A O 1
ATOM 1063 N N . SER A 1 132 ? 22.188 19.672 2.443 1 89.56 132 SER A N 1
ATOM 1064 C CA . SER A 1 132 ? 22.594 19.453 1.057 1 89.56 132 SER A CA 1
ATOM 1065 C C . SER A 1 132 ? 22.625 17.969 0.715 1 89.56 132 SER A C 1
ATOM 1067 O O . SER A 1 132 ? 22.609 17.125 1.609 1 89.56 132 SER A O 1
ATOM 1069 N N . PHE A 1 133 ? 22.5 17.75 -0.597 1 87.44 133 PHE A N 1
ATOM 1070 C CA . PHE A 1 133 ? 22.547 16.344 -0.982 1 87.44 133 PHE A CA 1
ATOM 1071 C C . PHE A 1 133 ? 23.312 16.172 -2.289 1 87.44 133 PHE A C 1
ATOM 1073 O O . PHE A 1 133 ? 23.5 17.125 -3.037 1 87.44 133 PHE A O 1
ATOM 1080 N N . THR A 1 134 ? 23.891 14.969 -2.451 1 89.5 134 THR A N 1
ATOM 1081 C CA . THR A 1 134 ? 24.469 14.484 -3.701 1 89.5 134 THR A CA 1
ATOM 1082 C C . THR A 1 134 ? 23.844 13.156 -4.105 1 89.5 134 THR A C 1
ATOM 1084 O O . THR A 1 134 ? 23.469 12.352 -3.25 1 89.5 134 THR A O 1
ATOM 1087 N N . VAL A 1 135 ? 23.594 13.031 -5.402 1 88 135 VAL A N 1
ATOM 1088 C CA . VAL A 1 135 ? 23.016 11.789 -5.902 1 88 135 VAL A CA 1
ATOM 1089 C C . VAL A 1 135 ? 24.125 10.828 -6.312 1 88 135 VAL A C 1
ATOM 1091 O O . VAL A 1 135 ? 25.047 11.211 -7.02 1 88 135 VAL A O 1
ATOM 1094 N N . LYS A 1 136 ? 24.031 9.695 -5.789 1 84.06 136 LYS A N 1
ATOM 1095 C CA . LYS A 1 136 ? 25 8.672 -6.141 1 84.06 136 LYS A CA 1
ATOM 1096 C C . LYS A 1 136 ? 24.391 7.617 -7.062 1 84.06 136 LYS A C 1
ATOM 1098 O O . LYS A 1 136 ? 23.375 7.012 -6.727 1 84.06 136 LYS A O 1
ATOM 1103 N N . ILE A 1 137 ? 24.938 7.508 -8.172 1 78.75 137 ILE A N 1
ATOM 1104 C CA . ILE A 1 137 ? 24.578 6.445 -9.109 1 78.75 137 ILE A CA 1
ATOM 1105 C C . ILE A 1 137 ? 25.812 5.629 -9.469 1 78.75 137 ILE A C 1
ATOM 1107 O O . ILE A 1 137 ? 26.766 6.156 -10.047 1 78.75 137 ILE A O 1
ATOM 1111 N N . ASN A 1 138 ? 25.734 4.406 -9.109 1 74.12 138 ASN A N 1
ATOM 1112 C CA . ASN A 1 138 ? 26.922 3.574 -9.297 1 74.12 138 ASN A CA 1
ATOM 1113 C C . ASN A 1 138 ? 28.141 4.188 -8.617 1 74.12 138 ASN A C 1
ATOM 1115 O O . ASN A 1 138 ? 28.172 4.352 -7.395 1 74.12 138 ASN A O 1
ATOM 1119 N N . ARG A 1 139 ? 29.172 4.598 -9.305 1 76.5 139 ARG A N 1
ATOM 1120 C CA . ARG A 1 139 ? 30.375 5.145 -8.695 1 76.5 139 ARG A CA 1
ATOM 1121 C C . ARG A 1 139 ? 30.469 6.652 -8.914 1 76.5 139 ARG A C 1
ATOM 1123 O O . ARG A 1 139 ? 31.453 7.285 -8.539 1 76.5 139 ARG A O 1
ATOM 1130 N N . ASN A 1 140 ? 29.375 7.156 -9.398 1 84.25 140 ASN A N 1
ATOM 1131 C CA . ASN A 1 140 ? 29.391 8.578 -9.727 1 84.25 140 ASN A CA 1
ATOM 1132 C C . ASN A 1 140 ? 28.531 9.391 -8.766 1 84.25 140 ASN A C 1
ATOM 1134 O O . ASN A 1 140 ? 27.5 8.898 -8.281 1 84.25 140 ASN A O 1
ATOM 1138 N N . PHE A 1 141 ? 29.047 10.641 -8.5 1 88.94 141 PHE A N 1
ATOM 1139 C CA . PHE A 1 141 ? 28.312 11.562 -7.645 1 88.94 141 PHE A CA 1
ATOM 1140 C C . PHE A 1 141 ? 27.938 12.828 -8.414 1 88.94 141 PHE A C 1
ATOM 1142 O O . PHE A 1 141 ? 28.734 13.328 -9.211 1 88.94 141 PHE A O 1
ATOM 1149 N N . SER A 1 142 ? 26.75 13.18 -8.125 1 90.12 142 SER A N 1
ATOM 1150 C CA . SER A 1 142 ? 26.344 14.469 -8.68 1 90.12 142 SER A CA 1
ATOM 1151 C C . SER A 1 142 ? 26.953 15.625 -7.887 1 90.12 142 SER A C 1
ATOM 1153 O O . SER A 1 142 ? 27.625 15.398 -6.875 1 90.12 142 SER A O 1
ATOM 1155 N N . GLN A 1 143 ? 26.781 16.781 -8.398 1 92.06 143 GLN A N 1
ATOM 1156 C CA . GLN A 1 143 ? 27.172 17.969 -7.656 1 92.06 143 GLN A CA 1
ATOM 1157 C C . GLN A 1 143 ? 26.344 18.125 -6.391 1 92.06 143 GLN A C 1
ATOM 1159 O O . GLN A 1 143 ? 25.219 17.609 -6.309 1 92.06 143 GLN A O 1
ATOM 1164 N N . LEU A 1 144 ? 26.969 18.828 -5.539 1 91.06 144 LEU A N 1
ATOM 1165 C CA . LEU A 1 144 ? 26.266 19.141 -4.293 1 91.06 144 LEU A CA 1
ATOM 1166 C C . LEU A 1 144 ? 25.188 20.188 -4.523 1 91.06 144 LEU A C 1
ATOM 1168 O O . LEU A 1 144 ? 25.422 21.203 -5.184 1 91.06 144 LEU A O 1
ATOM 1172 N N . LYS A 1 145 ? 24 19.797 -4.059 1 91.56 145 LYS A N 1
ATOM 1173 C CA . LYS A 1 145 ? 22.875 20.719 -4.184 1 91.56 145 LYS A CA 1
ATOM 1174 C C . LYS A 1 145 ? 22.203 20.938 -2.836 1 91.56 145 LYS A C 1
ATOM 1176 O O . LYS A 1 145 ? 22.203 20.047 -1.983 1 91.56 145 LYS A O 1
ATOM 1181 N N . LYS A 1 146 ? 21.625 22.062 -2.67 1 90.81 146 LYS A N 1
ATOM 1182 C CA . LYS A 1 146 ? 20.891 22.375 -1.445 1 90.81 146 LYS A CA 1
ATOM 1183 C C . LYS A 1 146 ? 19.5 21.766 -1.469 1 90.81 146 LYS A C 1
ATOM 1185 O O . LYS A 1 146 ? 18.859 21.719 -2.52 1 90.81 146 LYS A O 1
ATOM 1190 N N . ILE A 1 147 ? 19.094 21.281 -0.323 1 87.56 147 ILE A N 1
ATOM 1191 C CA . ILE A 1 147 ? 17.75 20.766 -0.19 1 87.56 147 ILE A CA 1
ATOM 1192 C C . ILE A 1 147 ? 16.797 21.906 0.193 1 87.56 147 ILE A C 1
ATOM 1194 O O . ILE A 1 147 ? 16.984 22.547 1.223 1 87.56 147 ILE A O 1
ATOM 1198 N N . LYS A 1 148 ? 15.797 22.062 -0.617 1 87.56 148 LYS A N 1
ATOM 1199 C CA . LYS A 1 148 ? 14.906 23.203 -0.396 1 87.56 148 LYS A CA 1
ATOM 1200 C C . LYS A 1 148 ? 13.586 22.734 0.222 1 87.56 148 LYS A C 1
ATOM 1202 O O . LYS A 1 148 ? 12.836 23.547 0.771 1 87.56 148 LYS A O 1
ATOM 1207 N N . ALA A 1 149 ? 13.289 21.469 0.048 1 90.19 149 ALA A N 1
ATOM 1208 C CA . ALA A 1 149 ? 12.039 20.922 0.571 1 90.19 149 ALA A CA 1
ATOM 1209 C C . ALA A 1 149 ? 12.172 19.422 0.843 1 90.19 149 ALA A C 1
ATOM 1211 O O . ALA A 1 149 ? 13.109 18.781 0.375 1 90.19 149 ALA A O 1
ATOM 1212 N N . GLY A 1 150 ? 11.266 19.047 1.712 1 90.38 150 GLY A N 1
ATOM 1213 C CA . GLY A 1 150 ? 11.188 17.609 1.95 1 90.38 150 GLY A CA 1
ATOM 1214 C C . GLY A 1 150 ? 11.758 17.203 3.295 1 90.38 150 GLY A C 1
ATOM 1215 O O . GLY A 1 150 ? 12.453 17.984 3.943 1 90.38 150 GLY A O 1
ATOM 1216 N N . VAL A 1 151 ? 11.484 16 3.795 1 88.19 151 VAL A N 1
ATOM 1217 C CA . VAL A 1 151 ? 11.922 15.484 5.086 1 88.19 151 VAL A CA 1
ATOM 1218 C C . VAL A 1 151 ? 12.742 14.211 4.879 1 88.19 151 VAL A C 1
ATOM 1220 O O . VAL A 1 151 ? 12.992 13.461 5.828 1 88.19 151 VAL A O 1
ATOM 1223 N N . ALA A 1 152 ? 13.398 14.07 3.783 1 80.62 152 ALA A N 1
ATOM 1224 C CA . ALA A 1 152 ? 14.344 13.016 3.424 1 80.62 152 ALA A CA 1
ATOM 1225 C C . ALA A 1 152 ? 13.688 11.641 3.508 1 80.62 152 ALA A C 1
ATOM 1227 O O . ALA A 1 152 ? 13.438 11.133 4.602 1 80.62 152 ALA A O 1
ATOM 1228 N N . GLN A 1 153 ? 13.492 11.031 2.473 1 80.25 153 GLN A N 1
ATOM 1229 C CA . GLN A 1 153 ? 12.992 9.664 2.443 1 80.25 153 GLN A CA 1
ATOM 1230 C C . GLN A 1 153 ? 14.016 8.688 3.014 1 80.25 153 GLN A C 1
ATOM 1232 O O . GLN A 1 153 ? 15.203 8.766 2.686 1 80.25 153 GLN A O 1
ATOM 1237 N N . GLY A 1 154 ? 13.688 7.902 3.996 1 77.62 154 GLY A N 1
ATOM 1238 C CA . GLY A 1 154 ? 14.594 7.008 4.695 1 77.62 154 GLY A CA 1
ATOM 1239 C C . GLY A 1 154 ? 14.82 7.402 6.145 1 77.62 154 GLY A C 1
ATOM 1240 O O . GLY A 1 154 ? 15.312 6.602 6.941 1 77.62 154 GLY A O 1
ATOM 1241 N N . SER A 1 155 ? 14.414 8.602 6.367 1 82.44 155 SER A N 1
ATOM 1242 C CA . SER A 1 155 ? 14.516 9.07 7.746 1 82.44 155 SER A CA 1
ATOM 1243 C C . SER A 1 155 ? 13.375 8.508 8.602 1 82.44 155 SER A C 1
ATOM 1245 O O . SER A 1 155 ? 12.234 8.414 8.141 1 82.44 155 SER A O 1
ATOM 1247 N N . ILE A 1 156 ? 13.68 8.281 9.844 1 85.94 156 ILE A N 1
ATOM 1248 C CA . ILE A 1 156 ? 12.672 7.75 10.758 1 85.94 156 ILE A CA 1
ATOM 1249 C C . ILE A 1 156 ? 11.664 8.844 11.102 1 85.94 156 ILE A C 1
ATOM 1251 O O . ILE A 1 156 ? 10.562 8.547 11.57 1 85.94 156 ILE A O 1
ATOM 1255 N N . LEU A 1 157 ? 12.023 10.094 10.867 1 90 157 LEU A N 1
ATOM 1256 C CA . LEU A 1 157 ? 11.164 11.219 11.219 1 90 157 LEU A CA 1
ATOM 1257 C C . LEU A 1 157 ? 10.172 11.531 10.102 1 90 157 LEU A C 1
ATOM 1259 O O . LEU A 1 157 ? 9.133 12.141 10.344 1 90 157 LEU A O 1
ATOM 1263 N N . ALA A 1 158 ? 10.5 11.078 8.93 1 91.56 158 ALA A N 1
ATOM 1264 C CA . ALA A 1 158 ? 9.789 11.516 7.734 1 91.56 158 ALA A CA 1
ATOM 1265 C C . ALA A 1 158 ? 8.297 11.18 7.828 1 91.56 158 ALA A C 1
ATOM 1267 O O . ALA A 1 158 ? 7.445 12.039 7.598 1 91.56 158 ALA A O 1
ATOM 1268 N N . PRO A 1 159 ? 7.941 10.016 8.336 1 93.69 159 PRO A N 1
ATOM 1269 C CA . PRO A 1 159 ? 6.523 9.664 8.383 1 93.69 159 PRO A CA 1
ATOM 1270 C C . PRO A 1 159 ? 5.727 10.531 9.359 1 93.69 159 PRO A C 1
ATOM 1272 O O . PRO A 1 159 ? 4.652 11.031 9.008 1 93.69 159 PRO A O 1
ATOM 1275 N N . THR A 1 160 ? 6.297 10.734 10.477 1 94.94 160 THR A N 1
ATOM 1276 C CA . THR A 1 160 ? 5.602 11.516 11.484 1 94.94 160 THR A CA 1
ATOM 1277 C C . THR A 1 160 ? 5.488 12.977 11.055 1 94.94 160 THR A C 1
ATOM 1279 O O . THR A 1 160 ? 4.438 13.602 11.227 1 94.94 160 THR A O 1
ATOM 1282 N N . LEU A 1 161 ? 6.543 13.492 10.484 1 95.75 161 LEU A N 1
ATOM 1283 C CA . LEU A 1 161 ? 6.512 14.867 10.008 1 95.75 161 LEU A CA 1
ATOM 1284 C C . LEU A 1 161 ? 5.5 15.031 8.883 1 95.75 161 LEU A C 1
ATOM 1286 O O . LEU A 1 161 ? 4.793 16.047 8.812 1 95.75 161 LEU A O 1
ATOM 1290 N N . PHE A 1 162 ? 5.434 14.062 8.094 1 96.06 162 PHE A N 1
ATOM 1291 C CA . PHE A 1 162 ? 4.445 14.094 7.023 1 96.06 162 PHE A CA 1
ATOM 1292 C C . PHE A 1 162 ? 3.031 14.094 7.594 1 96.06 162 PHE A C 1
ATOM 1294 O O . PHE A 1 162 ? 2.18 14.867 7.16 1 96.06 162 PHE A O 1
ATOM 1301 N N . ASN A 1 163 ? 2.793 13.18 8.539 1 96.62 163 ASN A N 1
ATOM 1302 C CA . ASN A 1 163 ? 1.478 13.125 9.164 1 96.62 163 ASN A CA 1
ATOM 1303 C C . ASN A 1 163 ? 1.084 14.469 9.766 1 96.62 163 ASN A C 1
ATOM 1305 O O . ASN A 1 163 ? -0.075 14.875 9.68 1 96.62 163 ASN A O 1
ATOM 1309 N N . LEU A 1 164 ? 2.051 15.117 10.328 1 97.62 164 LEU A N 1
ATOM 1310 C CA . LEU A 1 164 ? 1.79 16.422 10.906 1 97.62 164 LEU A CA 1
ATOM 1311 C C . LEU A 1 164 ? 1.532 17.469 9.82 1 97.62 164 LEU A C 1
ATOM 1313 O O . LEU A 1 164 ? 0.704 18.359 9.992 1 97.62 164 LEU A O 1
ATOM 1317 N N . TYR A 1 165 ? 2.195 17.281 8.734 1 97.5 165 TYR A N 1
ATOM 1318 C CA . TYR A 1 165 ? 2.082 18.234 7.629 1 97.5 165 TYR A CA 1
ATOM 1319 C C . TYR A 1 165 ? 0.694 18.172 7.004 1 97.5 165 TYR A C 1
ATOM 1321 O O . TYR A 1 165 ? 0.15 19.203 6.598 1 97.5 165 TYR A O 1
ATOM 1329 N N . VAL A 1 166 ? 0.096 17.047 7.02 1 97.12 166 VAL A N 1
ATOM 1330 C CA . VAL A 1 166 ? -1.199 16.906 6.359 1 97.12 166 VAL A CA 1
ATOM 1331 C C . VAL A 1 166 ? -2.307 16.828 7.406 1 97.12 166 VAL A C 1
ATOM 1333 O O . VAL A 1 166 ? -3.469 16.578 7.074 1 97.12 166 VAL A O 1
ATOM 1336 N N . ASN A 1 167 ? -2 17.062 8.602 1 97.69 167 ASN A N 1
ATOM 1337 C CA . ASN A 1 167 ? -2.889 16.828 9.742 1 97.69 167 ASN A CA 1
ATOM 1338 C C . ASN A 1 167 ? -4.078 17.781 9.727 1 97.69 167 ASN A C 1
ATOM 1340 O O . ASN A 1 167 ? -5.109 17.516 10.336 1 97.69 167 ASN A O 1
ATOM 1344 N N . ASP A 1 168 ? -4 18.859 9.094 1 97.56 168 ASP A N 1
ATOM 1345 C CA . ASP A 1 168 ? -5.086 19.844 9.031 1 97.56 168 ASP A CA 1
ATOM 1346 C C . ASP A 1 168 ? -5.781 19.812 7.672 1 97.56 168 ASP A C 1
ATOM 1348 O O . ASP A 1 168 ? -6.32 20.812 7.223 1 97.56 168 ASP A O 1
ATOM 1352 N N . ILE A 1 169 ? -5.699 18.703 7.059 1 97.12 169 ILE A N 1
ATOM 1353 C CA . ILE A 1 169 ? -6.363 18.562 5.766 1 97.12 169 ILE A CA 1
ATOM 1354 C C . ILE A 1 169 ? -7.82 19 5.883 1 97.12 169 ILE A C 1
ATOM 1356 O O . ILE A 1 169 ? -8.477 18.719 6.891 1 97.12 169 ILE A O 1
ATOM 1360 N N . ILE A 1 170 ? -8.328 19.672 4.922 1 95.56 170 ILE A N 1
ATOM 1361 C CA . ILE A 1 170 ? -9.656 20.266 4.961 1 95.56 170 ILE A CA 1
ATOM 1362 C C . ILE A 1 170 ? -10.719 19.172 4.91 1 95.56 170 ILE A C 1
ATOM 1364 O O . ILE A 1 170 ? -10.617 18.234 4.098 1 95.56 170 ILE A O 1
ATOM 1368 N N . LYS A 1 171 ? -11.609 19.297 5.758 1 95.31 171 LYS A N 1
ATOM 1369 C CA . LYS A 1 171 ? -12.727 18.359 5.824 1 95.31 171 LYS A CA 1
ATOM 1370 C C . LYS A 1 171 ? -14.016 19 5.32 1 95.31 171 LYS A C 1
ATOM 1372 O O . LYS A 1 171 ? -14.078 20.219 5.145 1 95.31 171 LYS A O 1
ATOM 1377 N N . ASN A 1 172 ? -14.859 18.156 4.961 1 94.81 172 ASN A N 1
ATOM 1378 C CA . ASN A 1 172 ? -16.188 18.562 4.527 1 94.81 172 ASN A CA 1
ATOM 1379 C C . ASN A 1 172 ? -17.281 17.797 5.258 1 94.81 172 ASN A C 1
ATOM 1381 O O . ASN A 1 172 ? -17.141 16.594 5.504 1 94.81 172 ASN A O 1
ATOM 1385 N N . THR A 1 173 ? -18.375 18.469 5.547 1 94.19 173 THR A N 1
ATOM 1386 C CA . THR A 1 173 ? -19.453 17.875 6.336 1 94.19 173 THR A CA 1
ATOM 1387 C C . THR A 1 173 ? -20.172 16.781 5.543 1 94.19 173 THR A C 1
ATOM 1389 O O . THR A 1 173 ? -20.75 15.859 6.125 1 94.19 173 THR A O 1
ATOM 1392 N N . ASN A 1 174 ? -20.156 16.875 4.258 1 95.88 174 ASN A N 1
ATOM 1393 C CA . ASN A 1 174 ? -20.938 15.961 3.434 1 95.88 174 ASN A CA 1
ATOM 1394 C C . ASN A 1 174 ? -20.094 14.797 2.924 1 95.88 174 ASN A C 1
ATOM 1396 O O . ASN A 1 174 ? -20.562 13.984 2.127 1 95.88 174 ASN A O 1
ATOM 1400 N N . THR A 1 175 ? -18.844 14.773 3.336 1 96.75 175 THR A N 1
ATOM 1401 C CA . THR A 1 175 ? -17.953 13.703 2.914 1 96.75 175 THR A CA 1
ATOM 1402 C C . THR A 1 175 ? -17.156 13.164 4.098 1 96.75 175 THR A C 1
ATOM 1404 O O . THR A 1 175 ? -17.109 13.789 5.16 1 96.75 175 THR A O 1
ATOM 1407 N N . ILE A 1 176 ? -16.656 12 3.941 1 96.88 176 ILE A N 1
ATOM 1408 C CA . ILE A 1 176 ? -15.664 11.5 4.887 1 96.88 176 ILE A CA 1
ATOM 1409 C C . ILE A 1 176 ? -14.312 11.383 4.195 1 96.88 176 ILE A C 1
ATOM 1411 O O . ILE A 1 176 ? -14.242 11.148 2.984 1 96.88 176 ILE A O 1
ATOM 1415 N N . THR A 1 177 ? -13.289 11.594 4.969 1 96.88 177 THR A N 1
ATOM 1416 C CA . THR A 1 177 ? -11.922 11.484 4.484 1 96.88 177 THR A CA 1
ATOM 1417 C C . THR A 1 177 ? -11.211 10.297 5.129 1 96.88 177 THR A C 1
ATOM 1419 O O . THR A 1 177 ? -11.258 10.125 6.348 1 96.88 177 THR A O 1
ATOM 1422 N N . CYS A 1 178 ? -10.656 9.438 4.332 1 95.38 178 CYS A N 1
ATOM 1423 C CA . CYS A 1 178 ? -9.867 8.289 4.766 1 95.38 178 CYS A CA 1
ATOM 1424 C C . CYS A 1 178 ? -8.438 8.391 4.266 1 95.38 178 CYS A C 1
ATOM 1426 O O . CYS A 1 178 ? -8.195 8.438 3.059 1 95.38 178 CYS A O 1
ATOM 1428 N N . MET A 1 179 ? -7.551 8.359 5.227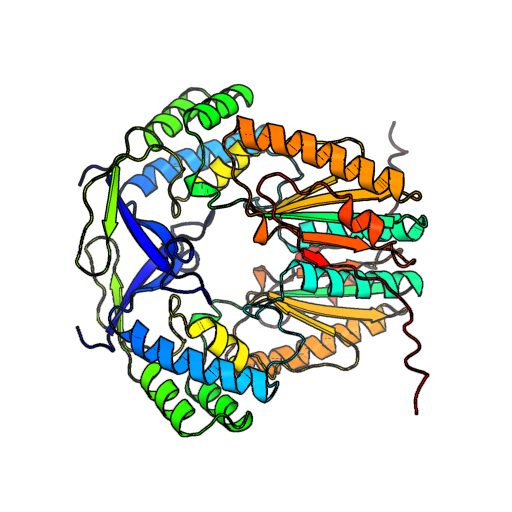 1 95.06 179 MET A N 1
ATOM 1429 C CA . MET A 1 179 ? -6.152 8.539 4.84 1 95.06 179 MET A CA 1
ATOM 1430 C C . MET A 1 179 ? -5.297 7.379 5.344 1 95.06 179 MET A C 1
ATOM 1432 O O . MET A 1 179 ? -5.508 6.883 6.453 1 95.06 179 MET A O 1
ATOM 1436 N N . TYR A 1 180 ? -4.391 6.957 4.543 1 92.38 180 TYR A N 1
ATOM 1437 C CA . TYR A 1 180 ? -3.324 6.023 4.898 1 92.38 180 TYR A CA 1
ATOM 1438 C C . TYR A 1 180 ? -2.01 6.422 4.238 1 92.38 180 TYR A C 1
ATOM 1440 O O . TYR A 1 180 ? -1.765 6.09 3.078 1 92.38 180 TYR A O 1
ATOM 1448 N N . ALA A 1 181 ? -1.136 7.07 5.031 1 89.56 181 ALA A N 1
ATOM 1449 C CA . ALA A 1 181 ? 0.097 7.648 4.504 1 89.56 181 ALA A CA 1
ATOM 1450 C C . ALA A 1 181 ? -0.195 8.602 3.352 1 89.56 181 ALA A C 1
ATOM 1452 O O . ALA A 1 181 ? -0.873 9.617 3.533 1 89.56 181 ALA A O 1
ATOM 1453 N N . ASP A 1 182 ? 0.206 8.211 2.158 1 85.75 182 ASP A N 1
ATOM 1454 C CA . ASP A 1 182 ? 0.05 9.125 1.027 1 85.75 182 ASP A CA 1
ATOM 1455 C C . ASP A 1 182 ? -1.248 8.844 0.273 1 85.75 182 ASP A C 1
ATOM 1457 O O . ASP A 1 182 ? -1.623 9.602 -0.626 1 85.75 182 ASP A O 1
ATOM 1461 N N . ASP A 1 183 ? -1.932 7.785 0.722 1 87.75 183 ASP A N 1
ATOM 1462 C CA . ASP A 1 183 ? -3.217 7.477 0.1 1 87.75 183 ASP A CA 1
ATOM 1463 C C . ASP A 1 183 ? -4.352 8.25 0.771 1 87.75 183 ASP A C 1
ATOM 1465 O O . ASP A 1 183 ? -4.449 8.266 2 1 87.75 183 ASP A O 1
ATOM 1469 N N . THR A 1 184 ? -5.105 8.93 -0.013 1 92.25 184 THR A N 1
ATOM 1470 C CA . THR A 1 184 ? -6.246 9.68 0.505 1 92.25 184 THR A CA 1
ATOM 1471 C C . THR A 1 184 ? -7.508 9.367 -0.299 1 92.25 184 THR A C 1
ATOM 1473 O O . THR A 1 184 ? -7.477 9.359 -1.531 1 92.25 184 THR A O 1
ATOM 1476 N N . ALA A 1 185 ? -8.547 9.047 0.388 1 92.44 185 ALA A N 1
ATOM 1477 C CA . ALA A 1 185 ? -9.836 8.805 -0.249 1 92.44 185 ALA A CA 1
ATOM 1478 C C . ALA A 1 185 ? -10.914 9.711 0.337 1 92.44 185 ALA A C 1
ATOM 1480 O O . ALA A 1 185 ? -10.945 9.945 1.548 1 92.44 185 ALA A O 1
ATOM 1481 N N . ILE A 1 186 ? -11.719 10.234 -0.523 1 94 186 ILE A N 1
ATOM 1482 C CA . ILE A 1 186 ? -12.891 11.008 -0.139 1 94 186 ILE A CA 1
ATOM 1483 C C . ILE A 1 186 ? -14.156 10.273 -0.573 1 94 186 ILE A C 1
ATOM 1485 O O . ILE A 1 186 ? -14.273 9.844 -1.723 1 94 186 ILE A O 1
ATOM 1489 N N . LEU A 1 187 ? -15.062 10.117 0.376 1 94.81 187 LEU A N 1
ATOM 1490 C CA . LEU A 1 187 ? -16.297 9.414 0.073 1 94.81 187 LEU A CA 1
ATOM 1491 C C . LEU A 1 187 ? -17.516 10.258 0.443 1 94.81 187 LEU A C 1
ATOM 1493 O O . LEU A 1 187 ? -17.484 11.008 1.421 1 94.81 187 LEU A O 1
ATOM 1497 N N . SER A 1 188 ? -18.5 10.148 -0.329 1 94.88 188 SER A N 1
ATOM 1498 C CA . SER A 1 188 ? -19.812 10.742 -0.05 1 94.88 188 SER A CA 1
ATOM 1499 C C . SER A 1 188 ? -20.938 9.781 -0.415 1 94.88 188 SER A C 1
ATOM 1501 O O . SER A 1 188 ? -20.766 8.898 -1.258 1 94.88 188 SER A O 1
ATOM 1503 N N . ARG A 1 189 ? -21.984 9.93 0.262 1 94.69 189 ARG A N 1
ATOM 1504 C CA . ARG A 1 189 ? -23.156 9.133 -0.068 1 94.69 189 ARG A CA 1
ATOM 1505 C C . ARG A 1 189 ? -24.422 10 -0.073 1 94.69 189 ARG A C 1
ATOM 1507 O O . ARG A 1 189 ? -24.516 10.953 0.699 1 94.69 189 ARG A O 1
ATOM 1514 N N . HIS A 1 190 ? -25.266 9.672 -0.977 1 93.62 190 HIS A N 1
ATOM 1515 C CA . HIS A 1 190 ? -26.531 10.391 -1.102 1 93.62 190 HIS A CA 1
ATOM 1516 C C . HIS A 1 190 ? -27.516 9.617 -1.973 1 93.62 190 HIS A C 1
ATOM 1518 O O . HIS A 1 190 ? -27.109 8.836 -2.838 1 93.62 190 HIS A O 1
ATOM 1524 N N . ARG A 1 191 ? -28.781 9.844 -1.802 1 92.5 191 ARG A N 1
ATOM 1525 C CA . ARG A 1 191 ? -29.812 9.211 -2.615 1 92.5 191 ARG A CA 1
ATOM 1526 C C . ARG A 1 191 ? -29.875 9.844 -4.004 1 92.5 191 ARG A C 1
ATOM 1528 O O . ARG A 1 191 ? -30.141 9.156 -4.988 1 92.5 191 ARG A O 1
ATOM 1535 N N . ASN A 1 192 ? -29.625 11.102 -3.992 1 90.25 192 ASN A N 1
ATOM 1536 C CA . ASN A 1 192 ? -29.625 11.844 -5.246 1 90.25 192 ASN A CA 1
ATOM 1537 C C . ASN A 1 192 ? -28.219 11.945 -5.84 1 90.25 192 ASN A C 1
ATOM 1539 O O . ASN A 1 192 ? -27.312 12.492 -5.207 1 90.25 192 ASN A O 1
ATOM 1543 N N . LEU A 1 193 ? -28.062 11.562 -7.02 1 83.94 193 LEU A N 1
ATOM 1544 C CA . LEU A 1 193 ? -26.75 11.477 -7.66 1 83.94 193 LEU A CA 1
ATOM 1545 C C . LEU A 1 193 ? -26.188 12.867 -7.902 1 83.94 193 LEU A C 1
ATOM 1547 O O . LEU A 1 193 ? -24.969 13.07 -7.793 1 83.94 193 LEU A O 1
ATOM 1551 N N . ASP A 1 194 ? -27.031 13.766 -8.25 1 84.69 194 ASP A N 1
ATOM 1552 C CA . ASP A 1 194 ? -26.547 15.133 -8.492 1 84.69 194 ASP A CA 1
ATOM 1553 C C . ASP A 1 194 ? -25.984 15.742 -7.219 1 84.69 194 ASP A C 1
ATOM 1555 O O . ASP A 1 194 ? -24.922 16.375 -7.246 1 84.69 194 ASP A O 1
ATOM 1559 N N . THR A 1 195 ? -26.703 15.523 -6.168 1 91.06 195 THR A N 1
ATOM 1560 C CA . THR A 1 195 ? -26.25 16.031 -4.883 1 91.06 195 THR A CA 1
ATOM 1561 C C . THR A 1 195 ? -24.969 15.328 -4.453 1 91.06 195 THR A C 1
ATOM 1563 O O . THR A 1 195 ? -24.062 15.961 -3.898 1 91.06 195 THR A O 1
ATOM 1566 N N . LEU A 1 196 ? -24.906 14.062 -4.73 1 90 196 LEU A N 1
ATOM 1567 C CA . LEU A 1 196 ? -23.703 13.273 -4.426 1 90 196 LEU A CA 1
ATOM 1568 C C . LEU A 1 196 ? -22.484 13.852 -5.129 1 90 196 LEU A C 1
ATOM 1570 O O . LEU A 1 196 ? -21.438 14.055 -4.5 1 90 196 LEU A O 1
ATOM 1574 N N . VAL A 1 197 ? -22.625 14.148 -6.367 1 86.06 197 VAL A N 1
ATOM 1575 C CA . VAL A 1 197 ? -21.531 14.664 -7.18 1 86.06 197 VAL A CA 1
ATOM 1576 C C . VAL A 1 197 ? -21.156 16.062 -6.715 1 86.06 197 VAL A C 1
ATOM 1578 O O . VAL A 1 197 ? -19.969 16.422 -6.652 1 86.06 197 VAL A O 1
ATOM 1581 N N . GLU A 1 198 ? -22.125 16.797 -6.355 1 89.75 198 GLU A N 1
ATOM 1582 C CA . GLU A 1 198 ? -21.875 18.141 -5.852 1 89.75 198 GLU A CA 1
ATOM 1583 C C . GLU A 1 198 ? -21.078 18.109 -4.555 1 89.75 198 GLU A C 1
ATOM 1585 O O . GLU A 1 198 ? -20.156 18.906 -4.367 1 89.75 198 GLU A O 1
ATOM 1590 N N . ASN A 1 199 ? -21.438 17.203 -3.67 1 93.19 199 ASN A N 1
ATOM 1591 C CA . ASN A 1 199 ? -20.719 17.047 -2.412 1 93.19 199 ASN A CA 1
ATOM 1592 C C . ASN A 1 199 ? -19.25 16.734 -2.648 1 93.19 199 ASN A C 1
ATOM 1594 O O . ASN A 1 199 ? -18.375 17.359 -2.039 1 93.19 199 ASN A O 1
ATOM 1598 N N . ILE A 1 200 ? -18.984 15.836 -3.514 1 90.81 200 ILE A N 1
ATOM 1599 C CA . ILE A 1 200 ? -17.625 15.422 -3.828 1 90.81 200 ILE A CA 1
ATOM 1600 C C . ILE A 1 200 ? -16.859 16.578 -4.461 1 90.81 200 ILE A C 1
ATOM 1602 O O . ILE A 1 200 ? -15.734 16.891 -4.055 1 90.81 200 ILE A O 1
ATOM 1606 N N . ASN A 1 201 ? -17.484 17.25 -5.41 1 89.31 201 ASN A N 1
ATOM 1607 C CA . ASN A 1 201 ? -16.828 18.328 -6.133 1 89.31 201 ASN A CA 1
ATOM 1608 C C . ASN A 1 201 ? -16.516 19.5 -5.215 1 89.31 201 ASN A C 1
ATOM 1610 O O . ASN A 1 201 ? -15.484 20.156 -5.363 1 89.31 201 ASN A O 1
ATOM 1614 N N . GLU A 1 202 ? -17.406 19.734 -4.387 1 92.25 202 GLU A N 1
ATOM 1615 C CA . GLU A 1 202 ? -17.172 20.797 -3.428 1 92.25 202 GLU A CA 1
ATOM 1616 C C . GLU A 1 202 ? -15.938 20.516 -2.57 1 92.25 202 GLU A C 1
ATOM 1618 O O . GLU A 1 202 ? -15.086 21.391 -2.387 1 92.25 202 GLU A O 1
ATOM 1623 N N . HIS A 1 203 ? -15.906 19.328 -2.072 1 93.44 203 HIS A N 1
ATOM 1624 C CA . HIS A 1 203 ? -14.758 18.953 -1.259 1 93.44 203 HIS A CA 1
ATOM 1625 C C . HIS A 1 203 ? -13.469 18.969 -2.082 1 93.44 203 HIS A C 1
ATOM 1627 O O . HIS A 1 203 ? -12.43 19.422 -1.605 1 93.44 203 HIS A O 1
ATOM 1633 N N . LEU A 1 204 ? -13.547 18.484 -3.271 1 89.19 204 LEU A N 1
ATOM 1634 C CA . LEU A 1 204 ? -12.375 18.469 -4.137 1 89.19 204 LEU A CA 1
ATOM 1635 C C . LEU A 1 204 ? -11.875 19.875 -4.418 1 89.19 204 LEU A C 1
ATOM 1637 O O . LEU A 1 204 ? -10.664 20.109 -4.48 1 89.19 204 LEU A O 1
ATOM 1641 N N . ALA A 1 205 ? -12.773 20.766 -4.605 1 89.31 205 ALA A N 1
ATOM 1642 C CA . ALA A 1 205 ? -12.398 22.156 -4.828 1 89.31 205 ALA A CA 1
ATOM 1643 C C . ALA A 1 205 ? -11.656 22.734 -3.619 1 89.31 205 ALA A C 1
ATOM 1645 O O . ALA A 1 205 ? -10.641 23.406 -3.768 1 89.31 205 ALA A O 1
ATOM 1646 N N . HIS A 1 206 ? -12.203 22.438 -2.479 1 93.5 206 HIS A N 1
ATOM 1647 C CA . HIS A 1 206 ? -11.547 22.891 -1.256 1 93.5 206 HIS A CA 1
ATOM 1648 C C . HIS A 1 206 ? -10.172 22.25 -1.093 1 93.5 206 HIS A C 1
ATOM 1650 O O . HIS A 1 206 ? -9.219 22.906 -0.682 1 93.5 206 HIS A O 1
ATOM 1656 N N . LEU A 1 207 ? -10.094 21 -1.409 1 92.25 207 LEU A N 1
ATOM 1657 C CA . LEU A 1 207 ? -8.828 20.281 -1.305 1 92.25 207 LEU A CA 1
ATOM 1658 C C . LEU A 1 207 ? -7.805 20.828 -2.293 1 92.25 207 LEU A C 1
ATOM 1660 O O . LEU A 1 207 ? -6.621 20.938 -1.97 1 92.25 207 LEU A O 1
ATOM 1664 N N . GLU A 1 208 ? -8.242 21.109 -3.422 1 87.88 208 GLU A N 1
ATOM 1665 C CA . GLU A 1 208 ? -7.352 21.688 -4.43 1 87.88 208 GLU A CA 1
ATOM 1666 C C . GLU A 1 208 ? -6.695 22.969 -3.932 1 87.88 208 GLU A C 1
ATOM 1668 O O . GLU A 1 208 ? -5.484 23.156 -4.078 1 87.88 208 GLU A O 1
ATOM 1673 N N . THR A 1 209 ? -7.488 23.797 -3.404 1 91.56 209 THR A N 1
ATOM 1674 C CA . THR A 1 209 ? -6.965 25.031 -2.832 1 91.56 209 THR A CA 1
ATOM 1675 C C . THR A 1 209 ? -5.992 24.734 -1.694 1 91.56 209 THR A C 1
ATOM 1677 O O . THR A 1 209 ? -4.922 25.344 -1.611 1 91.56 209 THR A O 1
ATOM 1680 N N . TRP A 1 210 ? -6.414 23.828 -0.894 1 94.25 210 TRP A N 1
ATOM 1681 C CA . TRP A 1 210 ? -5.57 23.453 0.234 1 94.25 210 TRP A CA 1
ATOM 1682 C C . TRP A 1 210 ? -4.238 22.875 -0.249 1 94.25 210 TRP A C 1
ATOM 1684 O O . TRP A 1 210 ? -3.178 23.266 0.249 1 94.25 210 TRP A O 1
ATOM 1694 N N . PHE A 1 211 ? -4.262 22 -1.22 1 91.44 211 PHE A N 1
ATOM 1695 C CA . PHE A 1 211 ? -3.051 21.438 -1.796 1 91.44 211 PHE A CA 1
ATOM 1696 C C . PHE A 1 211 ? -2.166 22.516 -2.383 1 91.44 211 PHE A C 1
ATOM 1698 O O . PHE A 1 211 ? -0.943 22.484 -2.223 1 91.44 211 PHE A O 1
ATOM 1705 N N . PHE A 1 212 ? -2.779 23.438 -2.992 1 91 212 PHE A N 1
ATOM 1706 C CA . PHE A 1 212 ? -2.041 24.531 -3.609 1 91 212 PHE A CA 1
ATOM 1707 C C . PHE A 1 212 ? -1.332 25.375 -2.553 1 91 212 PHE A C 1
ATOM 1709 O O . PHE A 1 212 ? -0.14 25.656 -2.678 1 91 212 PHE A O 1
ATOM 1716 N N . VAL A 1 213 ? -2.023 25.672 -1.575 1 94.88 213 VAL A N 1
ATOM 1717 C CA . VAL A 1 213 ? -1.493 26.531 -0.515 1 94.88 213 VAL A CA 1
ATOM 1718 C C . VAL A 1 213 ? -0.314 25.828 0.164 1 94.88 213 VAL A C 1
ATOM 1720 O O . VAL A 1 213 ? 0.695 26.469 0.473 1 94.88 213 VAL A O 1
ATOM 1723 N N . TRP A 1 214 ? -0.423 24.594 0.308 1 95.31 214 TRP A N 1
ATOM 1724 C CA . TRP A 1 214 ? 0.588 23.875 1.081 1 95.31 214 TRP A CA 1
ATOM 1725 C C . TRP A 1 214 ? 1.589 23.188 0.162 1 95.31 214 TRP A C 1
ATOM 1727 O O . TRP A 1 214 ? 2.381 22.359 0.61 1 95.31 214 TRP A O 1
ATOM 1737 N N . LYS A 1 215 ? 1.48 23.453 -1.108 1 94.19 215 LYS A N 1
ATOM 1738 C CA . LYS A 1 215 ? 2.445 23.016 -2.115 1 94.19 215 LYS A CA 1
ATOM 1739 C C . LYS A 1 215 ? 2.506 21.5 -2.205 1 94.19 215 LYS A C 1
ATOM 1741 O O . LYS A 1 215 ? 3.59 20.906 -2.236 1 94.19 215 LYS A O 1
ATOM 1746 N N . ILE A 1 216 ? 1.369 20.938 -2.092 1 92.12 216 ILE A N 1
ATOM 1747 C CA . ILE A 1 216 ? 1.237 19.5 -2.277 1 92.12 216 ILE A CA 1
ATOM 1748 C C . ILE A 1 216 ? 0.756 19.203 -3.695 1 92.12 216 ILE A C 1
ATOM 1750 O O . ILE A 1 216 ? -0.202 19.812 -4.172 1 92.12 216 ILE A O 1
ATOM 1754 N N . ALA A 1 217 ? 1.469 18.281 -4.324 1 87.38 217 ALA A N 1
ATOM 1755 C CA . ALA A 1 217 ? 1.111 17.922 -5.695 1 87.38 217 ALA A CA 1
ATOM 1756 C C . ALA A 1 217 ? 0.375 16.578 -5.742 1 87.38 217 ALA A C 1
ATOM 1758 O O . ALA A 1 217 ? 0.746 15.641 -5.039 1 87.38 217 ALA A O 1
ATOM 1759 N N . LEU A 1 218 ? -0.617 16.547 -6.559 1 84.06 218 LEU A N 1
ATOM 1760 C CA . LEU A 1 218 ? -1.385 15.312 -6.754 1 84.06 218 LEU A CA 1
ATOM 1761 C C . LEU A 1 218 ? -0.986 14.625 -8.055 1 84.06 218 LEU A C 1
ATOM 1763 O O . LEU A 1 218 ? -0.61 15.289 -9.023 1 84.06 218 LEU A O 1
ATOM 1767 N N . ASN A 1 219 ? -0.954 13.297 -7.938 1 79.25 219 ASN A N 1
ATOM 1768 C CA . ASN A 1 219 ? -0.817 12.516 -9.156 1 79.25 219 ASN A CA 1
ATOM 1769 C C . ASN A 1 219 ? -2.158 12.336 -9.867 1 79.25 219 ASN A C 1
ATOM 1771 O O . ASN A 1 219 ? -2.924 11.43 -9.531 1 79.25 219 ASN A O 1
ATOM 1775 N N . SER A 1 220 ? -2.406 13.078 -10.836 1 74.31 220 SER A N 1
ATOM 1776 C CA . SER A 1 220 ? -3.697 13.094 -11.516 1 74.31 220 SER A CA 1
ATOM 1777 C C . SER A 1 220 ? -3.936 11.797 -12.289 1 74.31 220 SER A C 1
ATOM 1779 O O . SER A 1 220 ? -5.066 11.32 -12.375 1 74.31 220 SER A O 1
ATOM 1781 N N . SER A 1 221 ? -2.889 11.234 -12.773 1 72.69 221 SER A N 1
ATOM 1782 C CA . SER A 1 221 ? -3.025 10.031 -13.578 1 72.69 221 SER A CA 1
ATOM 1783 C C . SER A 1 221 ? -3.41 8.828 -12.727 1 72.69 221 SER A C 1
ATOM 1785 O O . SER A 1 221 ? -3.967 7.852 -13.234 1 72.69 221 SER A O 1
ATOM 1787 N N . LYS A 1 222 ? -3.156 8.992 -11.461 1 77.56 222 LYS A N 1
ATOM 1788 C CA . LYS A 1 222 ? -3.451 7.875 -10.57 1 77.56 222 LYS A CA 1
ATOM 1789 C C . LYS A 1 222 ? -4.727 8.133 -9.773 1 77.56 222 LYS A C 1
ATOM 1791 O O . LYS A 1 222 ? -5.129 7.305 -8.953 1 77.56 222 LYS A O 1
ATOM 1796 N N . THR A 1 223 ? -5.293 9.266 -9.961 1 80.06 223 THR A N 1
ATOM 1797 C CA . THR A 1 223 ? -6.543 9.57 -9.273 1 80.06 223 THR A CA 1
ATOM 1798 C C . THR A 1 223 ? -7.703 8.805 -9.898 1 80.06 223 THR A C 1
ATOM 1800 O O . THR A 1 223 ? -7.82 8.734 -11.125 1 80.06 223 THR A O 1
ATOM 1803 N N . GLU A 1 224 ? -8.539 8.195 -9.086 1 81.25 224 GLU A N 1
ATOM 1804 C CA . GLU A 1 224 ? -9.641 7.367 -9.562 1 81.25 224 GLU A CA 1
ATOM 1805 C C . GLU A 1 224 ? -10.938 7.695 -8.836 1 81.25 224 GLU A C 1
ATOM 1807 O O . GLU A 1 224 ? -10.922 8.047 -7.652 1 81.25 224 GLU A O 1
ATOM 1812 N N . VAL A 1 225 ? -12.031 7.566 -9.617 1 82.94 225 VAL A N 1
ATOM 1813 C CA . VAL A 1 225 ? -13.367 7.723 -9.055 1 82.94 225 VAL A CA 1
ATOM 1814 C C . VAL A 1 225 ? -14.133 6.406 -9.164 1 82.94 225 VAL A C 1
ATOM 1816 O O . VAL A 1 225 ? -14.125 5.766 -10.219 1 82.94 225 VAL A O 1
ATOM 1819 N N . VAL A 1 226 ? -14.703 6.066 -8.055 1 82.06 226 VAL A N 1
ATOM 1820 C CA . VAL A 1 226 ? -15.461 4.82 -8.023 1 82.06 226 VAL A CA 1
ATOM 1821 C C . VAL A 1 226 ? -16.859 5.086 -7.48 1 82.06 226 VAL A C 1
ATOM 1823 O O . VAL A 1 226 ? -17.031 5.781 -6.477 1 82.06 226 VAL A O 1
ATOM 1826 N N . PHE A 1 227 ? -17.844 4.547 -8.172 1 82.25 227 PHE A N 1
ATOM 1827 C CA . PHE A 1 227 ? -19.234 4.621 -7.719 1 82.25 227 PHE A CA 1
ATOM 1828 C C . PHE A 1 227 ? -19.734 3.26 -7.242 1 82.25 227 PHE A C 1
ATOM 1830 O O . PHE A 1 227 ? -19.484 2.244 -7.902 1 82.25 227 PHE A O 1
ATOM 1837 N N . PHE A 1 228 ? -20.344 3.301 -6.113 1 80.5 228 PHE A N 1
ATOM 1838 C CA . PHE A 1 228 ? -20.984 2.111 -5.562 1 80.5 228 PHE A CA 1
ATOM 1839 C C . PHE A 1 228 ? -22.5 2.289 -5.496 1 80.5 228 PHE A C 1
ATOM 1841 O O . PHE A 1 228 ? -23 3.115 -4.73 1 80.5 228 PHE A O 1
ATOM 1848 N N . SER A 1 229 ? -23.172 1.699 -6.422 1 74.31 229 SER A N 1
ATOM 1849 C CA . SER A 1 229 ? -24.625 1.825 -6.461 1 74.31 229 SER A CA 1
ATOM 1850 C C . SER A 1 229 ? -25.281 0.526 -6.914 1 74.31 229 SER A C 1
ATOM 1852 O O . SER A 1 229 ? -24.641 -0.306 -7.559 1 74.31 229 SER A O 1
ATOM 1854 N N . LYS A 1 230 ? -26.469 0.332 -6.445 1 67.94 230 LYS A N 1
ATOM 1855 C CA . LYS A 1 230 ? -27.297 -0.759 -6.965 1 67.94 230 LYS A CA 1
ATOM 1856 C C . LYS A 1 230 ? -27.719 -0.485 -8.406 1 67.94 230 LYS A C 1
ATOM 1858 O O . LYS A 1 230 ? -27.953 -1.417 -9.18 1 67.94 230 LYS A O 1
ATOM 1863 N N . ARG A 1 231 ? -27.812 0.876 -8.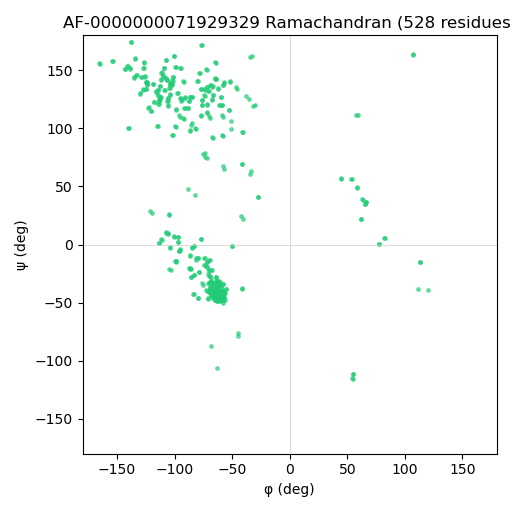695 1 63 231 ARG A N 1
ATOM 1864 C CA . ARG A 1 231 ? -28.25 1.3 -10.016 1 63 231 ARG A CA 1
ATOM 1865 C C . ARG A 1 231 ? -27.094 1.79 -10.859 1 63 231 ARG A C 1
ATOM 1867 O O . ARG A 1 231 ? -26.078 2.256 -10.328 1 63 231 ARG A O 1
ATOM 1874 N N . LYS A 1 232 ? -27.031 1.434 -12.141 1 59.88 232 LYS A N 1
ATOM 1875 C CA . LYS A 1 232 ? -25.984 1.938 -13.031 1 59.88 232 LYS A CA 1
ATOM 1876 C C . LYS A 1 232 ? -25.922 3.463 -13 1 59.88 232 LYS A C 1
ATOM 1878 O O . LYS A 1 232 ? -26.938 4.129 -13.242 1 59.88 232 LYS A O 1
ATOM 1883 N N . PRO A 1 233 ? -24.812 3.975 -12.523 1 58.22 233 PRO A N 1
ATOM 1884 C CA . PRO A 1 233 ? -24.75 5.438 -12.547 1 58.22 233 PRO A CA 1
ATOM 1885 C C . PRO A 1 233 ? -24.703 6.004 -13.969 1 58.22 233 PRO A C 1
ATOM 1887 O O . PRO A 1 233 ? -24.125 5.383 -14.867 1 58.22 233 PRO A O 1
ATOM 1890 N N . PRO A 1 234 ? -25.469 7.031 -14.18 1 56.69 234 PRO A N 1
ATOM 1891 C CA . PRO A 1 234 ? -25.375 7.668 -15.492 1 56.69 234 PRO A CA 1
ATOM 1892 C C . PRO A 1 234 ? -23.953 8.164 -15.805 1 56.69 234 PRO A C 1
ATOM 1894 O O . PRO A 1 234 ? -23.266 8.68 -14.922 1 56.69 234 PRO A O 1
ATOM 1897 N N . LEU A 1 235 ? -23.422 7.664 -16.828 1 54.38 235 LEU A N 1
ATOM 1898 C CA . LEU A 1 235 ? -22.078 7.969 -17.312 1 54.38 235 LEU A CA 1
ATOM 1899 C C . LEU A 1 235 ? -21.797 9.461 -17.203 1 54.38 235 LEU A C 1
ATOM 1901 O O . LEU A 1 235 ? -20.656 9.859 -16.906 1 54.38 235 LEU A O 1
ATOM 1905 N N . LYS A 1 236 ? -22.906 10.305 -17.5 1 54.62 236 LYS A N 1
ATOM 1906 C CA . LYS A 1 236 ? -22.75 11.75 -17.531 1 54.62 236 LYS A CA 1
ATOM 1907 C C . LYS A 1 236 ? -22.234 12.273 -16.188 1 54.62 236 LYS A C 1
ATOM 1909 O O . LYS A 1 236 ? -21.516 13.281 -16.141 1 54.62 236 LYS A O 1
ATOM 1914 N N . LEU A 1 237 ? -22.625 11.656 -15.211 1 53.47 237 LEU A N 1
ATOM 1915 C CA . LEU A 1 237 ? -22.281 12.094 -13.867 1 53.47 237 LEU A CA 1
ATOM 1916 C C . LEU A 1 237 ? -20.781 11.961 -13.625 1 53.47 237 LEU A C 1
ATOM 1918 O O . LEU A 1 237 ? -20.188 12.773 -12.906 1 53.47 237 LEU A O 1
ATOM 1922 N N . LEU A 1 238 ? -20.281 10.969 -14.25 1 55.03 238 LEU A N 1
ATOM 1923 C CA . LEU A 1 238 ? -18.859 10.625 -14.102 1 55.03 238 LEU A CA 1
ATOM 1924 C C . LEU A 1 238 ? -17.984 11.773 -14.586 1 55.03 238 LEU A C 1
ATOM 1926 O O . LEU A 1 238 ? -16.922 12.039 -14 1 55.03 238 LEU A O 1
ATOM 1930 N N . TYR A 1 239 ? -18.578 12.43 -15.57 1 50.66 239 TYR A N 1
ATOM 1931 C CA . TYR A 1 239 ? -17.828 13.523 -16.188 1 50.66 239 TYR A CA 1
ATOM 1932 C C . TYR A 1 239 ? -17.891 14.781 -15.328 1 50.66 239 TYR A C 1
ATOM 1934 O O . TYR A 1 239 ? -17.109 15.711 -15.508 1 50.66 239 TYR A O 1
ATOM 1942 N N . LYS A 1 240 ? -18.797 14.648 -14.391 1 55.53 240 LYS A N 1
ATOM 1943 C CA . LYS A 1 240 ? -18.984 15.875 -13.625 1 55.53 240 LYS A CA 1
ATOM 1944 C C . LYS A 1 240 ? -17.984 15.984 -12.477 1 55.53 240 LYS A C 1
ATOM 1946 O O . LYS A 1 240 ? -17.844 17.047 -11.867 1 55.53 240 LYS A O 1
ATOM 1951 N N . ILE A 1 241 ? -17.531 14.859 -12.188 1 56.44 241 ILE A N 1
ATOM 1952 C CA . ILE A 1 241 ? -16.547 15.016 -11.125 1 56.44 241 ILE A CA 1
ATOM 1953 C C . ILE A 1 241 ? -15.305 15.703 -11.68 1 56.44 241 ILE A C 1
ATOM 1955 O O . ILE A 1 241 ? -14.773 15.305 -12.711 1 56.44 241 ILE A O 1
ATOM 1959 N N . LYS A 1 242 ? -15.172 17.047 -11.141 1 55 242 LYS A N 1
ATOM 1960 C CA . LYS A 1 242 ? -14.148 18 -11.547 1 55 242 LYS A CA 1
ATOM 1961 C C . LYS A 1 242 ? -12.859 17.281 -11.938 1 55 242 LYS A C 1
ATOM 1963 O O . LYS A 1 242 ? -12.461 16.312 -11.297 1 55 242 LYS A O 1
ATOM 1968 N N . GLU A 1 243 ? -12.555 17.531 -13.203 1 53.91 243 GLU A N 1
ATOM 1969 C CA . GLU A 1 243 ? -11.188 17.312 -13.672 1 53.91 243 GLU A CA 1
ATOM 1970 C C . GLU A 1 243 ? -10.188 18.12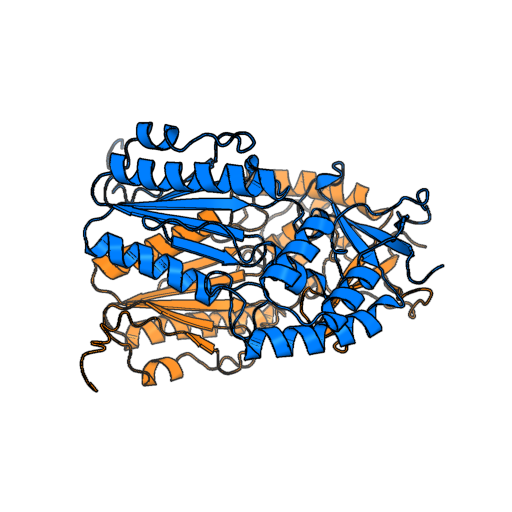5 -12.867 1 53.91 243 GLU A C 1
ATOM 1972 O O . GLU A 1 243 ? -10.359 19.344 -12.703 1 53.91 243 GLU A O 1
ATOM 1977 N N . TYR A 1 244 ? -9.977 17.875 -11.711 1 48.47 244 TYR A N 1
ATOM 1978 C CA . TYR A 1 244 ? -9 18.703 -11.008 1 48.47 244 TYR A CA 1
ATOM 1979 C C . TYR A 1 244 ? -7.859 19.109 -11.938 1 48.47 244 TYR A C 1
ATOM 1981 O O . TYR A 1 244 ? -7.355 18.281 -12.711 1 48.47 244 TYR A O 1
ATOM 1989 N N . PRO A 1 245 ? -7.688 20.266 -11.992 1 41.53 245 PRO A N 1
ATOM 1990 C CA . PRO A 1 245 ? -6.465 20.766 -12.625 1 41.53 245 PRO A CA 1
ATOM 1991 C C . PRO A 1 245 ? -5.203 20.094 -12.078 1 41.53 245 PRO A C 1
ATOM 1993 O O . PRO A 1 245 ? -5.027 20.016 -10.859 1 41.53 245 PRO A O 1
ATOM 1996 N N . GLY A 1 246 ? -4.648 19.188 -12.969 1 45.09 246 GLY A N 1
ATOM 1997 C CA . GLY A 1 246 ? -3.58 18.234 -12.688 1 45.09 246 GLY A CA 1
ATOM 1998 C C . GLY A 1 246 ? -4.043 16.797 -12.703 1 45.09 246 GLY A C 1
ATOM 1999 O O . GLY A 1 246 ? -3.225 15.875 -12.641 1 45.09 246 GLY A O 1
ATOM 2000 N N . LEU A 1 247 ? -5.277 16.672 -12.156 1 46.66 247 LEU A N 1
ATOM 2001 C CA . LEU A 1 247 ? -5.836 15.336 -12.297 1 46.66 247 LEU A CA 1
ATOM 2002 C C . LEU A 1 247 ? -6.281 15.078 -13.734 1 46.66 247 LEU A C 1
ATOM 2004 O O . LEU A 1 247 ? -7.098 15.828 -14.273 1 46.66 247 LEU A O 1
ATOM 2008 N N . ASN A 1 248 ? -5.547 14.812 -14.523 1 47.25 248 ASN A N 1
ATOM 2009 C CA . ASN A 1 248 ? -6.109 14.25 -15.75 1 47.25 248 ASN A CA 1
ATOM 2010 C C . ASN A 1 248 ? -7.336 13.391 -15.461 1 47.25 248 ASN A C 1
ATOM 2012 O O . ASN A 1 248 ? -7.613 13.062 -14.305 1 47.25 248 ASN A O 1
ATOM 2016 N N . THR A 1 249 ? -8.117 13.164 -16.516 1 46.53 249 THR A N 1
ATOM 2017 C CA . THR A 1 249 ? -9.352 12.375 -16.422 1 46.53 249 THR A CA 1
ATOM 2018 C C . THR A 1 249 ? -9.148 11.164 -15.523 1 46.53 249 THR A C 1
ATOM 2020 O O . THR A 1 249 ? -8.359 10.273 -15.836 1 46.53 249 THR A O 1
ATOM 2023 N N . PRO A 1 250 ? -9.578 11.398 -14.297 1 49.09 250 PRO A N 1
ATOM 2024 C CA . PRO A 1 250 ? -9.477 10.219 -13.438 1 49.09 250 PRO A CA 1
ATOM 2025 C C . PRO A 1 250 ? -10 8.953 -14.117 1 49.09 250 PRO A C 1
ATOM 2027 O O . PRO A 1 250 ? -10.852 9.031 -15 1 49.09 250 PRO A O 1
ATOM 2030 N N . SER A 1 251 ? -9.25 7.953 -13.992 1 55.06 251 SER A N 1
ATOM 2031 C CA . SER A 1 251 ? -9.82 6.66 -14.359 1 55.06 251 SER A CA 1
ATOM 2032 C C . SER A 1 251 ? -11.078 6.359 -13.547 1 55.06 251 SER A C 1
ATOM 2034 O O . SER A 1 251 ? -11.117 6.617 -12.344 1 55.06 251 SER A O 1
ATOM 2036 N N . ILE A 1 252 ? -12.211 6.387 -14.195 1 45.91 252 ILE A N 1
ATOM 2037 C CA . ILE A 1 252 ? -13.484 6.109 -13.539 1 45.91 252 ILE A CA 1
ATOM 2038 C C . ILE A 1 252 ? -13.734 4.605 -13.516 1 45.91 252 ILE A C 1
ATOM 2040 O O . ILE A 1 252 ? -13.633 3.934 -14.547 1 45.91 252 ILE A O 1
ATOM 2044 N N . LEU A 1 253 ? -13.547 4.113 -12.406 1 52.22 253 LEU A N 1
ATOM 2045 C CA . LEU A 1 253 ? -13.984 2.736 -12.211 1 52.22 253 LEU A CA 1
ATOM 2046 C C . LEU A 1 253 ? -15.406 2.689 -11.656 1 52.22 253 LEU A C 1
ATOM 2048 O O . LEU A 1 253 ? -15.75 3.465 -10.758 1 52.22 253 LEU A O 1
ATOM 2052 N N . VAL A 1 254 ? -16.344 2.248 -12.578 1 44.06 254 VAL A N 1
ATOM 2053 C CA . VAL A 1 254 ? -17.734 2.139 -12.109 1 44.06 254 VAL A CA 1
ATOM 2054 C C . VAL A 1 254 ? -18.047 0.683 -11.773 1 44.06 254 VAL A C 1
ATOM 2056 O O . VAL A 1 254 ? -17.75 -0.221 -12.562 1 44.06 254 VAL A O 1
ATOM 2059 N N . SER A 1 255 ? -18.094 0.185 -10.68 1 45.31 255 SER A N 1
ATOM 2060 C CA . SER A 1 255 ? -18.703 -1.097 -10.344 1 45.31 255 SER A CA 1
ATOM 2061 C C . SER A 1 255 ? -20.219 -1.005 -10.367 1 45.31 255 SER A C 1
ATOM 2063 O O . SER A 1 255 ? -20.812 -0.149 -9.695 1 45.31 255 SER A O 1
ATOM 2065 N N . SER A 1 256 ? -20.906 -0.955 -11.492 1 41.25 256 SER A N 1
ATOM 2066 C CA . SER A 1 256 ? -22.344 -1.177 -11.43 1 41.25 256 SER A CA 1
ATOM 2067 C C . SER A 1 256 ? -22.656 -2.617 -11.039 1 41.25 256 SER A C 1
ATOM 2069 O O . SER A 1 256 ? -22.031 -3.553 -11.531 1 41.25 256 SER A O 1
ATOM 2071 N N . LEU A 1 257 ? -22.844 -3.033 -9.953 1 37.56 257 LEU A N 1
ATOM 2072 C CA . LEU A 1 257 ? -23.719 -4.203 -9.867 1 37.56 257 LEU A CA 1
ATOM 2073 C C . LEU A 1 257 ? -24.703 -4.227 -11.023 1 37.56 257 LEU A C 1
ATOM 2075 O O . LEU A 1 257 ? -25.828 -3.742 -10.898 1 37.56 257 LEU A O 1
ATOM 2079 N N . ILE A 1 258 ? -24.516 -3.959 -12.164 1 29.95 258 ILE A N 1
ATOM 2080 C CA . ILE A 1 258 ? -25.484 -4.301 -13.203 1 29.95 258 ILE A CA 1
ATOM 2081 C C . ILE A 1 258 ? -25.469 -5.805 -13.445 1 29.95 258 ILE A C 1
ATOM 2083 O O . ILE A 1 258 ? -24.406 -6.398 -13.656 1 29.95 258 ILE A O 1
ATOM 2087 N N . LYS A 1 259 ? -26.641 -6.574 -13.109 1 31.94 259 LYS A N 1
ATOM 2088 C CA . LYS A 1 259 ? -27.078 -7.82 -13.727 1 31.94 259 LYS A CA 1
ATOM 2089 C C . LYS A 1 259 ? -26.734 -7.848 -15.219 1 31.94 259 LYS A C 1
ATOM 2091 O O . LYS A 1 259 ? -27.344 -7.125 -16.016 1 31.94 259 LYS A O 1
ATOM 2096 N N . THR A 1 260 ? -25.688 -7.785 -15.766 1 28.5 260 THR A N 1
ATOM 2097 C CA . THR A 1 260 ? -25.625 -8.133 -17.172 1 28.5 260 THR A CA 1
ATOM 2098 C C . THR A 1 260 ? -26.125 -9.562 -17.406 1 28.5 260 THR A C 1
ATOM 2100 O O . THR A 1 260 ? -25.578 -10.508 -16.828 1 28.5 260 THR A O 1
ATOM 2103 N N . SER A 1 261 ? -27.453 -9.875 -17.75 1 26.23 261 SER A N 1
ATOM 2104 C CA . SER A 1 261 ? -27.984 -10.992 -18.531 1 26.23 261 SER A CA 1
ATOM 2105 C C . SER A 1 261 ? -27.109 -11.273 -19.766 1 26.23 261 SER A C 1
ATOM 2107 O O . SER A 1 261 ? -27.078 -10.477 -20.703 1 26.23 261 SER A O 1
ATOM 2109 N N . LEU A 1 262 ? -26 -11.719 -19.75 1 26.8 262 LEU A N 1
ATOM 2110 C CA . LEU A 1 262 ? -25.438 -12.438 -20.875 1 26.8 262 LEU A CA 1
ATOM 2111 C C . LEU A 1 262 ? -26.453 -13.398 -21.484 1 26.8 262 LEU A C 1
ATOM 2113 O O . LEU A 1 262 ? -26.453 -14.586 -21.172 1 26.8 262 LEU A O 1
ATOM 2117 N N . SER A 1 263 ? -27.781 -13.344 -21.453 1 25.45 263 SER A N 1
ATOM 2118 C CA . SER A 1 263 ? -28.609 -14.141 -22.359 1 25.45 263 SER A CA 1
ATOM 2119 C C . SER A 1 263 ? -28.297 -13.836 -23.812 1 25.45 263 SER A C 1
ATOM 2121 O O . SER A 1 263 ? -28.812 -14.492 -24.719 1 25.45 263 SER A O 1
ATOM 2123 N N . ASP A 1 264 ? -28.062 -12.812 -24.375 1 24.19 264 ASP A N 1
ATOM 2124 C CA . ASP A 1 264 ? -28.562 -12.859 -25.75 1 24.19 264 ASP A CA 1
ATOM 2125 C C . ASP A 1 264 ? -27.859 -13.953 -26.562 1 24.19 264 ASP A C 1
ATOM 2127 O O . ASP A 1 264 ? -28.516 -14.766 -27.203 1 24.19 264 ASP A O 1
ATOM 2131 N N . ASN A 1 265 ? -26.906 -13.633 -27.531 1 22.02 265 ASN A N 1
ATOM 2132 C CA . ASN A 1 265 ? -26.875 -14.102 -28.922 1 22.02 265 ASN A CA 1
ATOM 2133 C C . ASN A 1 265 ? -26.125 -15.422 -29.047 1 22.02 265 ASN A C 1
ATOM 2135 O O . ASN A 1 265 ? -24.891 -15.453 -28.938 1 22.02 265 ASN A O 1
ATOM 2139 N N . THR A 1 266 ? -26.312 -16.562 -28.234 1 19.58 266 THR A N 1
ATOM 2140 C CA . THR A 1 266 ? -26.578 -17.656 -29.156 1 19.58 266 THR A CA 1
ATOM 2141 C C . THR A 1 266 ? -28.016 -17.641 -29.625 1 19.58 266 THR A C 1
ATOM 2143 O O . THR A 1 266 ? -28.938 -17.359 -28.828 1 19.58 266 THR A O 1
ATOM 2146 N N . MET B 1 1 ? 33.906 -5.645 -10.203 1 45.94 1 MET B N 1
ATOM 2147 C CA . MET B 1 1 ? 32.781 -6.375 -9.609 1 45.94 1 MET B CA 1
ATOM 2148 C C . MET B 1 1 ? 31.953 -7.082 -10.688 1 45.94 1 MET B C 1
ATOM 2150 O O . MET B 1 1 ? 31.734 -6.535 -11.766 1 45.94 1 MET B O 1
ATOM 2154 N N . SER B 1 2 ? 31.922 -8.43 -10.633 1 59.56 2 SER B N 1
ATOM 2155 C CA . SER B 1 2 ? 31.25 -9.281 -11.609 1 59.56 2 SER B CA 1
ATOM 2156 C C . SER B 1 2 ? 29.766 -8.945 -11.711 1 59.56 2 SER B C 1
ATOM 2158 O O . SER B 1 2 ? 29.188 -8.391 -10.781 1 59.56 2 SER B O 1
ATOM 2160 N N . TRP B 1 3 ? 29.25 -8.898 -12.938 1 68.31 3 TRP B N 1
ATOM 2161 C CA . TRP B 1 3 ? 27.844 -8.57 -13.211 1 68.31 3 TRP B CA 1
ATOM 2162 C C . TRP B 1 3 ? 26.906 -9.414 -12.352 1 68.31 3 TRP B C 1
ATOM 2164 O O . TRP B 1 3 ? 25.719 -9.133 -12.266 1 68.31 3 TRP B O 1
ATOM 2174 N N . LYS B 1 4 ? 27.594 -10.312 -11.531 1 77.62 4 LYS B N 1
ATOM 2175 C CA . LYS B 1 4 ? 26.766 -11.195 -10.703 1 77.62 4 LYS B CA 1
ATOM 2176 C C . LYS B 1 4 ? 26.906 -10.836 -9.227 1 77.62 4 LYS B C 1
ATOM 2178 O O . LYS B 1 4 ? 26.359 -11.539 -8.367 1 77.62 4 LYS B O 1
ATOM 2183 N N . THR B 1 5 ? 27.625 -9.805 -9.016 1 81.94 5 THR B N 1
ATOM 2184 C CA . THR B 1 5 ? 27.75 -9.375 -7.629 1 81.94 5 THR B CA 1
ATOM 2185 C C . THR B 1 5 ? 26.938 -8.109 -7.379 1 81.94 5 THR B C 1
ATOM 2187 O O . THR B 1 5 ? 27.094 -7.105 -8.07 1 81.94 5 THR B O 1
ATOM 2190 N N . ALA B 1 6 ? 26.047 -8.234 -6.402 1 82.25 6 ALA B N 1
ATOM 2191 C CA . ALA B 1 6 ? 25.188 -7.094 -6.09 1 82.25 6 ALA B CA 1
ATOM 2192 C C . ALA B 1 6 ? 25.609 -6.43 -4.785 1 82.25 6 ALA B C 1
ATOM 2194 O O . ALA B 1 6 ? 26.156 -7.086 -3.893 1 82.25 6 ALA B O 1
ATOM 2195 N N . VAL B 1 7 ? 25.531 -5.148 -4.805 1 83.44 7 VAL B N 1
ATOM 2196 C CA . VAL B 1 7 ? 25.656 -4.414 -3.551 1 83.44 7 VAL B CA 1
ATOM 2197 C C . VAL B 1 7 ? 24.266 -4.141 -2.975 1 83.44 7 VAL B C 1
ATOM 2199 O O . VAL B 1 7 ? 23.406 -3.574 -3.65 1 83.44 7 VAL B O 1
ATOM 2202 N N . VAL B 1 8 ? 24.094 -4.613 -1.722 1 86.62 8 VAL B N 1
ATOM 2203 C CA . VAL B 1 8 ? 22.812 -4.449 -1.061 1 86.62 8 VAL B CA 1
ATOM 2204 C C . VAL B 1 8 ? 22.891 -3.328 -0.03 1 86.62 8 VAL B C 1
ATOM 2206 O O . VAL B 1 8 ? 23.828 -3.287 0.779 1 86.62 8 VAL B O 1
ATOM 2209 N N . ILE B 1 9 ? 21.953 -2.441 -0.142 1 83.81 9 ILE B N 1
ATOM 2210 C CA . ILE B 1 9 ? 21.875 -1.347 0.819 1 83.81 9 ILE B CA 1
ATOM 2211 C C . ILE B 1 9 ? 20.594 -1.491 1.648 1 83.81 9 ILE B C 1
ATOM 2213 O O . ILE B 1 9 ? 19.5 -1.585 1.098 1 83.81 9 ILE B O 1
ATOM 2217 N N . PRO B 1 10 ? 20.797 -1.551 2.963 1 85.25 10 PRO B N 1
ATOM 2218 C CA . PRO B 1 10 ? 19.609 -1.578 3.816 1 85.25 10 PRO B CA 1
ATOM 2219 C C . PRO B 1 10 ? 18.953 -0.207 3.955 1 85.25 10 PRO B C 1
ATOM 2221 O O . PRO B 1 10 ? 19.625 0.767 4.316 1 85.25 10 PRO B O 1
ATOM 2224 N N . ILE B 1 11 ? 17.672 -0.173 3.613 1 81 11 ILE B N 1
ATOM 2225 C CA . ILE B 1 11 ? 16.906 1.068 3.732 1 81 11 ILE B CA 1
ATOM 2226 C C . ILE B 1 11 ? 15.844 0.921 4.816 1 81 11 ILE B C 1
ATOM 2228 O O . ILE B 1 11 ? 15.039 -0.011 4.781 1 81 11 ILE B O 1
ATOM 2232 N N . LEU B 1 12 ? 15.891 1.815 5.73 1 79.69 12 LEU B N 1
ATOM 2233 C CA . LEU B 1 12 ? 14.953 1.747 6.844 1 79.69 12 LEU B CA 1
ATOM 2234 C C . LEU B 1 12 ? 13.523 1.992 6.363 1 79.69 12 LEU B C 1
ATOM 2236 O O . LEU B 1 12 ? 13.266 2.957 5.641 1 79.69 12 LEU B O 1
ATOM 2240 N N . LYS B 1 13 ? 12.617 1.059 6.754 1 82.38 13 LYS B N 1
ATOM 2241 C CA . LYS B 1 13 ? 11.195 1.262 6.488 1 82.38 13 LYS B CA 1
ATOM 2242 C C . LYS B 1 13 ? 10.656 2.459 7.266 1 82.38 13 LYS B C 1
ATOM 2244 O O . LYS B 1 13 ? 11.031 2.676 8.422 1 82.38 13 LYS B O 1
ATOM 2249 N N . PRO B 1 14 ? 9.766 3.152 6.574 1 77.56 14 PRO B N 1
ATOM 2250 C CA . PRO B 1 14 ? 9.234 4.324 7.273 1 77.56 14 PRO B CA 1
ATOM 2251 C C . PRO B 1 14 ? 8.531 3.963 8.578 1 77.56 14 PRO B C 1
ATOM 2253 O O . PRO B 1 14 ? 7.691 3.059 8.609 1 77.56 14 PRO B O 1
ATOM 2256 N N . GLY B 1 15 ? 8.945 4.629 9.68 1 73.94 15 GLY B N 1
ATOM 2257 C CA . GLY B 1 15 ? 8.25 4.512 10.953 1 73.94 15 GLY B CA 1
ATOM 2258 C C . GLY B 1 15 ? 8.656 3.277 11.734 1 73.94 15 GLY B C 1
ATOM 2259 O O . GLY B 1 15 ? 8.023 2.938 12.734 1 73.94 15 GLY B O 1
ATOM 2260 N N . LYS B 1 16 ? 9.648 2.578 11.211 1 80.06 16 LYS B N 1
ATOM 2261 C CA . LYS B 1 16 ? 10.031 1.347 11.898 1 80.06 16 LYS B CA 1
ATOM 2262 C C . LYS B 1 16 ? 11.281 1.559 12.75 1 80.06 16 LYS B C 1
ATOM 2264 O O . LYS B 1 16 ? 11.977 2.566 12.602 1 80.06 16 LYS B O 1
ATOM 2269 N N . ASN B 1 17 ? 11.484 0.637 13.672 1 76.12 17 ASN B N 1
ATOM 2270 C CA . ASN B 1 17 ? 12.609 0.69 14.602 1 76.12 17 ASN B CA 1
ATOM 2271 C C . ASN B 1 17 ? 13.93 0.386 13.891 1 76.12 17 ASN B C 1
ATOM 2273 O O . ASN B 1 17 ? 14.133 -0.729 13.414 1 76.12 17 ASN B O 1
ATOM 2277 N N . SER B 1 18 ? 14.844 1.298 13.93 1 78.19 18 SER B N 1
ATOM 2278 C CA . SER B 1 18 ? 16.094 1.188 13.188 1 78.19 18 SER B CA 1
ATOM 2279 C C . SER B 1 18 ? 17.031 0.178 13.836 1 78.19 18 SER B C 1
ATOM 2281 O O . SER B 1 18 ? 18.016 -0.247 13.219 1 78.19 18 SER B O 1
ATOM 2283 N N . ALA B 1 19 ? 16.688 -0.208 15.008 1 79.19 19 ALA B N 1
ATOM 2284 C CA . ALA B 1 19 ? 17.578 -1.133 15.719 1 79.19 19 ALA B CA 1
ATOM 2285 C C . ALA B 1 19 ? 17.344 -2.57 15.25 1 79.19 19 ALA B C 1
ATOM 2287 O O . ALA B 1 19 ? 18.172 -3.451 15.523 1 79.19 19 ALA B O 1
ATOM 2288 N N . LEU B 1 20 ? 16.281 -2.787 14.516 1 82 20 LEU B N 1
ATOM 2289 C CA . LEU B 1 20 ? 15.914 -4.133 14.094 1 82 20 LEU B CA 1
ATOM 2290 C C . LEU B 1 20 ? 16.234 -4.348 12.625 1 82 20 LEU B C 1
ATOM 2292 O O . LEU B 1 20 ? 15.914 -3.508 11.781 1 82 20 LEU B O 1
ATOM 2296 N N . ALA B 1 21 ? 16.828 -5.465 12.305 1 81.38 21 ALA B N 1
ATOM 2297 C CA . ALA B 1 21 ? 17.188 -5.781 10.922 1 81.38 21 ALA B CA 1
ATOM 2298 C C . ALA B 1 21 ? 15.945 -5.891 10.039 1 81.38 21 ALA B C 1
ATOM 2300 O O . ALA B 1 21 ? 15.977 -5.512 8.867 1 81.38 21 ALA B O 1
ATOM 2301 N N . GLU B 1 22 ? 14.883 -6.352 10.625 1 82.25 22 GLU B N 1
ATOM 2302 C CA . GLU B 1 22 ? 13.641 -6.559 9.883 1 82.25 22 GLU B CA 1
ATOM 2303 C C . GLU B 1 22 ? 13.016 -5.227 9.469 1 82.25 22 GLU B C 1
ATOM 2305 O O . GLU B 1 22 ? 12.133 -5.188 8.617 1 82.25 22 GLU B O 1
ATOM 2310 N N . SER B 1 23 ? 13.531 -4.168 10.07 1 84.12 23 SER B N 1
ATOM 2311 C CA . SER B 1 23 ? 13 -2.838 9.797 1 84.12 23 SER B CA 1
ATOM 2312 C C . SER B 1 23 ? 13.609 -2.248 8.531 1 84.12 23 SER B C 1
ATOM 2314 O O . SER B 1 23 ? 13.227 -1.159 8.102 1 84.12 23 SER B O 1
ATOM 2316 N N . TYR B 1 24 ? 14.523 -3.061 7.961 1 83.81 24 TYR B N 1
ATOM 2317 C CA . TYR B 1 24 ? 15.203 -2.527 6.789 1 83.81 24 TYR B CA 1
ATOM 2318 C C . TYR B 1 24 ? 14.805 -3.287 5.527 1 83.81 24 TYR B C 1
ATOM 2320 O O . TYR B 1 24 ? 14.57 -4.496 5.574 1 83.81 24 TYR B O 1
ATOM 2328 N N . ARG B 1 25 ? 14.68 -2.545 4.48 1 82.5 25 ARG B N 1
ATOM 2329 C CA . ARG B 1 25 ? 14.516 -3.137 3.158 1 82.5 25 ARG B CA 1
ATOM 2330 C C . ARG B 1 25 ? 15.859 -3.33 2.473 1 82.5 25 ARG B C 1
ATOM 2332 O O . ARG B 1 25 ? 16.609 -2.367 2.281 1 82.5 25 ARG B O 1
ATOM 2339 N N . PRO B 1 26 ? 16.203 -4.52 2.203 1 85 26 PRO B N 1
ATOM 2340 C CA . PRO B 1 26 ? 17.453 -4.734 1.452 1 85 26 PRO B CA 1
ATOM 2341 C C . PRO B 1 26 ? 17.297 -4.438 -0.038 1 85 26 PRO B C 1
ATOM 2343 O O . PRO B 1 26 ? 16.641 -5.203 -0.757 1 85 26 PRO B O 1
ATOM 2346 N N . ILE B 1 27 ? 17.906 -3.414 -0.478 1 82.75 27 ILE B N 1
ATOM 2347 C CA . ILE B 1 27 ? 17.797 -3.025 -1.879 1 82.75 27 ILE B CA 1
ATOM 2348 C C . ILE B 1 27 ? 19.078 -3.369 -2.619 1 82.75 27 ILE B C 1
ATOM 2350 O O . ILE B 1 27 ? 20.172 -2.986 -2.188 1 82.75 27 ILE B O 1
ATOM 2354 N N . SER B 1 28 ? 18.922 -4.078 -3.646 1 80.06 28 SER B N 1
ATOM 2355 C CA . SER B 1 28 ? 20.078 -4.473 -4.445 1 80.06 28 SER B CA 1
ATOM 2356 C C . SER B 1 28 ? 20.391 -3.426 -5.512 1 80.06 28 SER B C 1
ATOM 2358 O O . SER B 1 28 ? 19.516 -3.029 -6.281 1 80.06 28 SER B O 1
ATOM 2360 N N . LEU B 1 29 ? 21.531 -2.861 -5.402 1 74.94 29 LEU B N 1
ATOM 2361 C CA . LEU B 1 29 ? 22.016 -1.991 -6.469 1 74.94 29 LEU B CA 1
ATOM 2362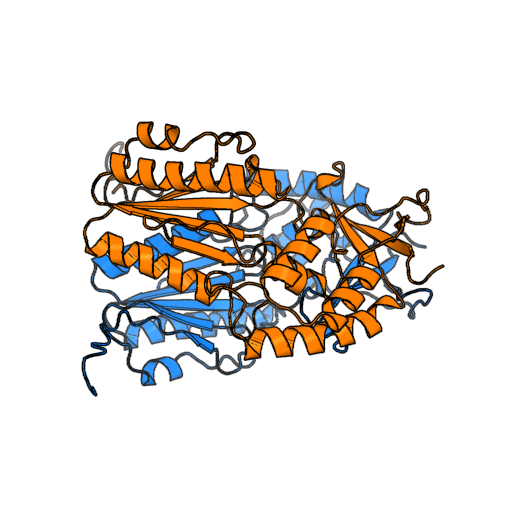 C C . LEU B 1 29 ? 22.75 -2.797 -7.539 1 74.94 29 LEU B C 1
ATOM 2364 O O . LEU B 1 29 ? 23.828 -3.352 -7.285 1 74.94 29 LEU B O 1
ATOM 2368 N N . LEU B 1 30 ? 22.016 -3.107 -8.648 1 65.88 30 LEU B N 1
ATOM 2369 C CA . LEU B 1 30 ? 22.594 -3.951 -9.688 1 65.88 30 LEU B CA 1
ATOM 2370 C C . LEU B 1 30 ? 23.062 -3.111 -10.867 1 65.88 30 LEU B C 1
ATOM 2372 O O . LEU B 1 30 ? 22.281 -2.328 -11.422 1 65.88 30 LEU B O 1
ATOM 2376 N N . PRO B 1 31 ? 24.25 -2.641 -11.078 1 57.75 31 PRO B N 1
ATOM 2377 C CA . PRO B 1 31 ? 24.688 -1.876 -12.242 1 57.75 31 PRO B CA 1
ATOM 2378 C C . PRO B 1 31 ? 24.188 -2.479 -13.562 1 57.75 31 PRO B C 1
ATOM 2380 O O . PRO B 1 31 ? 23.609 -1.774 -14.383 1 57.75 31 PRO B O 1
ATOM 2383 N N . VAL B 1 32 ? 24.766 -3.525 -14.117 1 51.12 32 VAL B N 1
ATOM 2384 C CA . VAL B 1 32 ? 24.781 -4.141 -15.445 1 51.12 32 VAL B CA 1
ATOM 2385 C C . VAL B 1 32 ? 23.516 -4.953 -15.648 1 51.12 32 VAL B C 1
ATOM 2387 O O . VAL B 1 32 ? 23 -5.047 -16.766 1 51.12 32 VAL B O 1
ATOM 2390 N N . LEU B 1 33 ? 22.891 -5.371 -14.672 1 56.16 33 LEU B N 1
ATOM 2391 C CA . LEU B 1 33 ? 21.844 -6.383 -14.75 1 56.16 33 LEU B CA 1
ATOM 2392 C C . LEU B 1 33 ? 20.547 -5.785 -15.281 1 56.16 33 LEU B C 1
ATOM 2394 O O . LEU B 1 33 ? 19.688 -6.508 -15.773 1 56.16 33 LEU B O 1
ATOM 2398 N N . SER B 1 34 ? 20.734 -4.484 -15.641 1 67.44 34 SER B N 1
ATOM 2399 C CA . SER B 1 34 ? 19.5 -3.764 -15.953 1 67.44 34 SER B CA 1
ATOM 2400 C C . SER B 1 34 ? 19.094 -3.973 -17.406 1 67.44 34 SER B C 1
ATOM 2402 O O . SER B 1 34 ? 17.906 -4.195 -17.703 1 67.44 34 SER B O 1
ATOM 2404 N N . LYS B 1 35 ? 20.219 -4.238 -18.281 1 73.62 35 LYS B N 1
ATOM 2405 C CA . LYS B 1 35 ? 19.812 -4.375 -19.688 1 73.62 35 LYS B CA 1
ATOM 2406 C C . LYS B 1 35 ? 19.234 -5.762 -19.953 1 73.62 35 LYS B C 1
ATOM 2408 O O . LYS B 1 35 ? 18.25 -5.895 -20.688 1 73.62 35 LYS B O 1
ATOM 2413 N N . LEU B 1 36 ? 19.922 -6.77 -19.469 1 82.5 36 LEU B N 1
ATOM 2414 C CA . LEU B 1 36 ? 19.406 -8.125 -19.625 1 82.5 36 LEU B CA 1
ATOM 2415 C C . LEU B 1 36 ? 18.016 -8.258 -19 1 82.5 36 LEU B C 1
ATOM 2417 O O . LEU B 1 36 ? 17.125 -8.883 -19.578 1 82.5 36 LEU B O 1
ATOM 2421 N N . ALA B 1 37 ? 17.891 -7.66 -17.922 1 86.94 37 ALA B N 1
ATOM 2422 C CA . ALA B 1 37 ? 16.609 -7.707 -17.234 1 86.94 37 ALA B CA 1
ATOM 2423 C C . ALA B 1 37 ? 15.516 -7.051 -18.078 1 86.94 37 ALA B C 1
ATOM 2425 O O . ALA B 1 37 ? 14.375 -7.531 -18.125 1 86.94 37 ALA B O 1
ATOM 2426 N N . GLU B 1 38 ? 15.906 -6.078 -18.766 1 85 38 GLU B N 1
ATOM 2427 C CA . GLU B 1 38 ? 14.953 -5.367 -19.609 1 85 38 GLU B CA 1
ATOM 2428 C C . GLU B 1 38 ? 14.484 -6.242 -20.766 1 85 38 GLU B C 1
ATOM 2430 O O . GLU B 1 38 ? 13.297 -6.266 -21.094 1 85 38 GLU B O 1
ATOM 2435 N N . VAL B 1 39 ? 15.445 -6.883 -21.328 1 88.25 39 VAL B N 1
ATOM 2436 C CA . VAL B 1 39 ? 15.133 -7.762 -22.453 1 88.25 39 VAL B CA 1
ATOM 2437 C C . VAL B 1 39 ? 14.234 -8.906 -21.969 1 88.25 39 VAL B C 1
ATOM 2439 O O . VAL B 1 39 ? 13.227 -9.219 -22.609 1 88.25 39 VAL B O 1
ATOM 2442 N N . ILE B 1 40 ? 14.609 -9.445 -20.906 1 93.12 40 ILE B N 1
ATOM 2443 C CA . ILE B 1 40 ? 13.828 -10.547 -20.359 1 93.12 40 ILE B CA 1
ATOM 2444 C C . ILE B 1 40 ? 12.414 -10.07 -20.047 1 93.12 40 ILE B C 1
ATOM 2446 O O . ILE B 1 40 ? 11.438 -10.734 -20.422 1 93.12 40 ILE B O 1
ATOM 2450 N N . LEU B 1 41 ? 12.336 -8.938 -19.469 1 92.69 41 LEU B N 1
ATOM 2451 C CA . LEU B 1 41 ? 11.039 -8.422 -19.047 1 92.69 41 LEU B CA 1
ATOM 2452 C C . LEU B 1 41 ? 10.133 -8.172 -20.25 1 92.69 41 LEU B C 1
ATOM 2454 O O . LEU B 1 41 ? 8.953 -8.531 -20.234 1 92.69 41 LEU B O 1
ATOM 2458 N N . ALA B 1 42 ? 10.68 -7.602 -21.234 1 91.5 42 ALA B N 1
ATOM 2459 C CA . ALA B 1 42 ? 9.898 -7.301 -22.438 1 91.5 42 ALA B CA 1
ATOM 2460 C C . ALA B 1 42 ? 9.336 -8.578 -23.062 1 91.5 42 ALA B C 1
ATOM 2462 O O . ALA B 1 42 ? 8.148 -8.648 -23.375 1 91.5 42 ALA B O 1
ATOM 2463 N N . ARG B 1 43 ? 10.109 -9.531 -23.188 1 94.5 43 ARG B N 1
ATOM 2464 C CA . ARG B 1 43 ? 9.703 -10.797 -23.797 1 94.5 43 ARG B CA 1
ATOM 2465 C C . ARG B 1 43 ? 8.719 -11.539 -22.891 1 94.5 43 ARG B C 1
ATOM 2467 O O . ARG B 1 43 ? 7.762 -12.141 -23.375 1 94.5 43 ARG B O 1
ATOM 2474 N N . LEU B 1 44 ? 9.039 -11.484 -21.688 1 95.75 44 LEU B N 1
ATOM 2475 C CA . LEU B 1 44 ? 8.18 -12.156 -20.719 1 95.75 44 LEU B CA 1
ATOM 2476 C C . LEU B 1 44 ? 6.785 -11.531 -20.703 1 95.75 44 LEU B C 1
ATOM 2478 O O . LEU B 1 44 ? 5.781 -12.25 -20.781 1 95.75 44 LEU B O 1
ATOM 2482 N N . ASN B 1 45 ? 6.75 -10.242 -20.625 1 94.06 45 ASN B N 1
ATOM 2483 C CA . ASN B 1 45 ? 5.465 -9.555 -20.609 1 94.06 45 ASN B CA 1
ATOM 2484 C C . ASN B 1 45 ? 4.656 -9.836 -21.875 1 94.06 45 ASN B C 1
ATOM 2486 O O . ASN B 1 45 ? 3.443 -10.031 -21.797 1 94.06 45 ASN B O 1
ATOM 2490 N N . ASP B 1 46 ? 5.305 -9.812 -22.938 1 94.56 46 ASP B N 1
ATOM 2491 C CA . ASP B 1 46 ? 4.648 -10.117 -24.203 1 94.56 46 ASP B CA 1
ATOM 2492 C C . ASP B 1 46 ? 4.02 -11.508 -24.156 1 94.56 46 ASP B C 1
ATOM 2494 O O . ASP B 1 46 ? 2.863 -11.688 -24.562 1 94.56 46 ASP B O 1
ATOM 2498 N N . HIS B 1 47 ? 4.727 -12.445 -23.719 1 96.31 47 HIS B N 1
ATOM 2499 C CA . HIS B 1 47 ? 4.246 -13.82 -23.641 1 96.31 47 HIS B CA 1
ATOM 2500 C C . HIS B 1 47 ? 3.096 -13.945 -22.656 1 96.31 47 HIS B C 1
ATOM 2502 O O . HIS B 1 47 ? 2.088 -14.594 -22.938 1 96.31 47 HIS B O 1
ATOM 2508 N N . LEU B 1 48 ? 3.25 -13.289 -21.516 1 96.44 48 LEU B N 1
ATOM 2509 C CA . LEU B 1 48 ? 2.24 -13.367 -20.469 1 96.44 48 LEU B CA 1
ATOM 2510 C C . LEU B 1 48 ? 0.916 -12.781 -20.938 1 96.44 48 LEU B C 1
ATOM 2512 O O . LEU B 1 48 ? -0.151 -13.328 -20.656 1 96.44 48 LEU B O 1
ATOM 2516 N N . GLU B 1 49 ? 0.989 -11.75 -21.625 1 94.19 49 GLU B N 1
ATOM 2517 C CA . GLU B 1 49 ? -0.21 -11.094 -22.141 1 94.19 49 GLU B CA 1
ATOM 2518 C C . GLU B 1 49 ? -0.857 -11.914 -23.25 1 94.19 49 GLU B C 1
ATOM 2520 O O . GLU B 1 49 ? -2.074 -12.117 -23.25 1 94.19 49 GLU B O 1
ATOM 2525 N N . ARG B 1 50 ? -0.116 -12.359 -24.125 1 94.69 50 ARG B N 1
ATOM 2526 C CA . ARG B 1 50 ? -0.608 -13.117 -25.266 1 94.69 50 ARG B CA 1
ATOM 2527 C C . ARG B 1 50 ? -1.279 -14.406 -24.812 1 94.69 50 ARG B C 1
ATOM 2529 O O . ARG B 1 50 ? -2.342 -14.773 -25.328 1 94.69 50 ARG B O 1
ATOM 2536 N N . GLU B 1 51 ? -0.703 -15.078 -23.859 1 96.25 51 GLU B N 1
ATOM 2537 C CA . GLU B 1 51 ? -1.19 -16.391 -23.438 1 96.25 51 GLU B CA 1
ATOM 2538 C C . GLU B 1 51 ? -2.113 -16.25 -22.219 1 96.25 51 GLU B C 1
ATOM 2540 O O . GLU B 1 51 ? -2.643 -17.25 -21.734 1 96.25 51 GLU B O 1
ATOM 2545 N N . ASN B 1 52 ? -2.27 -15.055 -21.641 1 95.31 52 ASN B N 1
ATOM 2546 C CA . ASN B 1 52 ? -3.129 -14.797 -20.484 1 95.31 52 ASN B CA 1
ATOM 2547 C C . ASN B 1 52 ? -2.814 -15.734 -19.328 1 95.31 52 ASN B C 1
ATOM 2549 O O . ASN B 1 52 ? -3.709 -16.391 -18.797 1 95.31 52 ASN B O 1
ATOM 2553 N N . ILE B 1 53 ? -1.629 -15.719 -18.938 1 96.75 53 ILE B N 1
ATOM 2554 C CA . ILE B 1 53 ? -1.118 -16.688 -17.969 1 96.75 53 ILE B CA 1
ATOM 2555 C C . ILE B 1 53 ? -1.449 -16.219 -16.547 1 96.75 53 ILE B C 1
ATOM 2557 O O . ILE B 1 53 ? -1.844 -17.016 -15.695 1 96.75 53 ILE B O 1
ATOM 2561 N N . LEU B 1 54 ? -1.286 -14.953 -16.25 1 97.06 54 LEU B N 1
ATOM 2562 C CA . LEU B 1 54 ? -1.455 -14.43 -14.898 1 97.06 54 LEU B CA 1
ATOM 2563 C C . LEU B 1 54 ? -2.918 -14.484 -14.469 1 97.06 54 LEU B C 1
ATOM 2565 O O . LEU B 1 54 ? -3.812 -14.188 -15.266 1 97.06 54 LEU B O 1
ATOM 2569 N N . ILE B 1 55 ? -3.15 -14.883 -13.297 1 96.38 55 ILE B N 1
ATOM 2570 C CA . ILE B 1 55 ? -4.5 -15.062 -12.781 1 96.38 55 ILE B CA 1
ATOM 2571 C C . ILE B 1 55 ? -5.148 -13.695 -12.539 1 96.38 55 ILE B C 1
ATOM 2573 O O . ILE B 1 55 ? -4.465 -12.734 -12.188 1 96.38 55 ILE B O 1
ATOM 2577 N N . PRO B 1 56 ? -6.441 -13.641 -12.656 1 94.38 56 PRO B N 1
ATOM 2578 C CA . PRO B 1 56 ? -7.141 -12.367 -12.492 1 94.38 56 PRO B CA 1
ATOM 2579 C C . PRO B 1 56 ? -7.168 -11.891 -11.039 1 94.38 56 PRO B C 1
ATOM 2581 O O . PRO B 1 56 ? -7.449 -10.719 -10.773 1 94.38 56 PRO B O 1
ATOM 2584 N N . GLU B 1 57 ? -6.859 -12.789 -10.094 1 95.12 57 GLU B N 1
ATOM 2585 C CA . GLU B 1 57 ? -6.891 -12.445 -8.68 1 95.12 57 GLU B CA 1
ATOM 2586 C C . GLU B 1 57 ? -5.754 -11.492 -8.312 1 95.12 57 GLU B C 1
ATOM 2588 O O . GLU B 1 57 ? -5.836 -10.773 -7.32 1 95.12 57 GLU B O 1
ATOM 2593 N N . GLN B 1 58 ? -4.711 -11.5 -9.141 1 96 58 GLN B N 1
ATOM 2594 C CA . GLN B 1 58 ? -3.545 -10.664 -8.867 1 96 58 GLN B CA 1
ATOM 2595 C C . GLN B 1 58 ? -3.627 -9.344 -9.625 1 96 58 GLN B C 1
ATOM 2597 O O . GLN B 1 58 ? -3.543 -9.32 -10.852 1 96 58 GLN B O 1
ATOM 2602 N N . HIS B 1 59 ? -3.83 -8.305 -8.883 1 93.81 59 HIS B N 1
ATOM 2603 C CA . HIS B 1 59 ? -3.926 -6.992 -9.516 1 93.81 59 HIS B CA 1
ATOM 2604 C C . HIS B 1 59 ? -2.604 -6.234 -9.414 1 93.81 59 HIS B C 1
ATOM 2606 O O . HIS B 1 59 ? -2.402 -5.238 -10.109 1 93.81 59 HIS B O 1
ATOM 2612 N N . GLY B 1 60 ? -1.692 -6.707 -8.547 1 91.81 60 GLY B N 1
ATOM 2613 C CA . GLY B 1 60 ? -0.427 -6.02 -8.344 1 91.81 60 GLY B CA 1
ATOM 2614 C C . GLY B 1 60 ? 0.522 -6.152 -9.516 1 91.81 60 GLY B C 1
ATOM 2615 O O . GLY B 1 60 ? 0.661 -7.234 -10.094 1 91.81 60 GLY B O 1
ATOM 2616 N N . PHE B 1 61 ? 1.102 -5.047 -9.836 1 89.75 61 PHE B N 1
ATOM 2617 C CA . PHE B 1 61 ? 2.127 -4.98 -10.867 1 89.75 61 PHE B CA 1
ATOM 2618 C C . PHE B 1 61 ? 1.558 -5.395 -12.219 1 89.75 61 PHE B C 1
ATOM 2620 O O . PHE B 1 61 ? 2.268 -5.969 -13.047 1 89.75 61 PHE B O 1
ATOM 2627 N N . ARG B 1 62 ? 0.28 -5.281 -12.297 1 89.75 62 ARG B N 1
ATOM 2628 C CA . ARG B 1 62 ? -0.412 -5.52 -13.562 1 89.75 62 ARG B CA 1
ATOM 2629 C C . ARG B 1 62 ? -0.797 -4.207 -14.234 1 89.75 62 ARG B C 1
ATOM 2631 O O . ARG B 1 62 ? -1.249 -3.273 -13.57 1 89.75 62 ARG B O 1
ATOM 2638 N N . PRO B 1 63 ? -0.579 -4.234 -15.516 1 82.5 63 PRO B N 1
ATOM 2639 C CA . PRO B 1 63 ? -0.989 -3.012 -16.219 1 82.5 63 PRO B CA 1
ATOM 2640 C C . PRO B 1 63 ? -2.492 -2.756 -16.125 1 82.5 63 PRO B C 1
ATOM 2642 O O . PRO B 1 63 ? -3.285 -3.699 -16.172 1 82.5 63 PRO B O 1
ATOM 2645 N N . ARG B 1 64 ? -2.936 -1.543 -15.836 1 79.38 64 ARG B N 1
ATOM 2646 C CA . ARG B 1 64 ? -4.312 -1.068 -15.883 1 79.38 64 ARG B CA 1
ATOM 2647 C C . ARG B 1 64 ? -5.102 -1.544 -14.672 1 79.38 64 ARG B C 1
ATOM 2649 O O . ARG B 1 64 ? -6.328 -1.439 -14.641 1 79.38 64 ARG B O 1
ATOM 2656 N N . LEU B 1 65 ? -4.484 -2.234 -13.836 1 84.88 65 LEU B N 1
ATOM 2657 C CA . LEU B 1 65 ? -5.121 -2.625 -12.578 1 84.88 65 LEU B CA 1
ATOM 2658 C C . LEU B 1 65 ? -4.523 -1.854 -11.406 1 84.88 65 LEU B C 1
ATOM 2660 O O . LEU B 1 65 ? -3.354 -1.467 -11.445 1 84.88 65 LEU B O 1
ATOM 2664 N N . SER B 1 66 ? -5.348 -1.523 -10.492 1 83.62 66 SER B N 1
ATOM 2665 C CA . SER B 1 66 ? -4.918 -0.706 -9.359 1 83.62 66 SER B CA 1
ATOM 2666 C C . SER B 1 66 ? -5.508 -1.22 -8.055 1 83.62 66 SER B C 1
ATOM 2668 O O . SER B 1 66 ? -6.273 -2.186 -8.047 1 83.62 66 SER B O 1
ATOM 2670 N N . THR B 1 67 ? -5.066 -0.603 -7.02 1 82.06 67 THR B N 1
ATOM 2671 C CA . THR B 1 67 ? -5.578 -0.915 -5.691 1 82.06 67 THR B CA 1
ATOM 2672 C C . THR B 1 67 ? -7.078 -0.635 -5.609 1 82.06 67 THR B C 1
ATOM 2674 O O . THR B 1 67 ? -7.82 -1.378 -4.961 1 82.06 67 THR B O 1
ATOM 2677 N N . SER B 1 68 ? -7.516 0.405 -6.316 1 80.56 68 SER B N 1
ATOM 2678 C CA . SER B 1 68 ? -8.93 0.754 -6.293 1 80.56 68 SER B CA 1
ATOM 2679 C C . SER B 1 68 ? -9.781 -0.333 -6.949 1 80.56 68 SER B C 1
ATOM 2681 O O . SER B 1 68 ? -10.891 -0.618 -6.496 1 80.56 68 SER B O 1
ATOM 2683 N N . HIS B 1 69 ? -9.188 -0.95 -7.961 1 84.5 69 HIS B N 1
ATOM 2684 C CA . HIS B 1 69 ? -9.891 -2.057 -8.602 1 84.5 69 HIS B CA 1
ATOM 2685 C C . HIS B 1 69 ? -10.078 -3.223 -7.637 1 84.5 69 HIS B C 1
ATOM 2687 O O . HIS B 1 69 ? -11.156 -3.818 -7.582 1 84.5 69 HIS B O 1
ATOM 2693 N N . GLN B 1 70 ? -9.039 -3.48 -6.996 1 87.5 70 GLN B N 1
ATOM 2694 C CA . GLN B 1 70 ? -9.117 -4.586 -6.047 1 87.5 70 GLN B CA 1
ATOM 2695 C C . GLN B 1 70 ? -10.086 -4.273 -4.914 1 87.5 70 GLN B C 1
ATOM 2697 O O . GLN B 1 70 ? -10.836 -5.145 -4.465 1 87.5 70 GLN B O 1
ATOM 2702 N N . LEU B 1 71 ? -10.047 -3.064 -4.422 1 83.94 71 LEU B N 1
ATOM 2703 C CA . LEU B 1 71 ? -10.977 -2.621 -3.391 1 83.94 71 LEU B CA 1
ATOM 2704 C C . LEU B 1 71 ? -12.422 -2.777 -3.857 1 83.94 71 LEU B C 1
ATOM 2706 O O . LEU B 1 71 ? -13.281 -3.207 -3.086 1 83.94 71 LEU B O 1
ATOM 2710 N N . LEU B 1 72 ? -12.672 -2.432 -5.07 1 84.12 72 LEU B N 1
ATOM 2711 C CA . LEU B 1 72 ? -14.008 -2.57 -5.648 1 84.12 72 LEU B CA 1
ATOM 2712 C C . LEU B 1 72 ? -14.484 -4.02 -5.578 1 84.12 72 LEU B C 1
ATOM 2714 O O . LEU B 1 72 ? -15.633 -4.281 -5.215 1 84.12 72 LEU B O 1
ATOM 2718 N N . ARG B 1 73 ? -13.586 -4.875 -5.91 1 87.94 73 ARG B N 1
ATOM 2719 C CA . ARG B 1 73 ? -13.93 -6.293 -5.875 1 87.94 73 ARG B CA 1
ATOM 2720 C C . ARG B 1 73 ? -14.297 -6.73 -4.461 1 87.94 73 ARG B C 1
ATOM 2722 O O . ARG B 1 73 ? -15.297 -7.434 -4.266 1 87.94 73 ARG B O 1
ATOM 2729 N N . VAL B 1 74 ? -13.539 -6.293 -3.547 1 89.31 74 VAL B N 1
ATOM 2730 C CA . VAL B 1 74 ? -13.766 -6.652 -2.15 1 89.31 74 VAL B CA 1
ATOM 2731 C C . VAL B 1 74 ? -15.094 -6.07 -1.671 1 89.31 74 VAL B C 1
ATOM 2733 O O . VAL B 1 74 ? -15.914 -6.781 -1.084 1 89.31 74 VAL B O 1
ATOM 2736 N N . VAL B 1 75 ? -15.328 -4.832 -1.941 1 85.19 75 VAL B N 1
ATOM 2737 C CA . VAL B 1 75 ? -16.516 -4.133 -1.479 1 85.19 75 VAL B CA 1
ATOM 2738 C C . VAL B 1 75 ? -17.766 -4.746 -2.119 1 85.19 75 VAL B C 1
ATOM 2740 O O . VAL B 1 75 ? -18.781 -4.934 -1.455 1 85.19 75 VAL B O 1
ATOM 2743 N N . GLU B 1 76 ? -17.625 -5.047 -3.365 1 87.06 76 GLU B N 1
ATOM 2744 C CA . GLU B 1 76 ? -18.75 -5.656 -4.066 1 87.06 76 GLU B CA 1
ATOM 2745 C C . GLU B 1 76 ? -19.109 -7.012 -3.463 1 87.06 76 GLU B C 1
ATOM 2747 O O . GLU B 1 76 ? -20.297 -7.332 -3.293 1 87.06 76 GLU B O 1
ATOM 2752 N N . PHE B 1 77 ? -18.188 -7.746 -3.184 1 91.5 77 PHE B N 1
ATOM 2753 C CA . PHE B 1 77 ? -18.406 -9.055 -2.574 1 91.5 77 PHE B CA 1
ATOM 2754 C C . PHE B 1 77 ? -19.125 -8.914 -1.236 1 91.5 77 PHE B C 1
ATOM 2756 O O . PHE B 1 77 ? -20.078 -9.633 -0.963 1 91.5 77 PHE B O 1
ATOM 2763 N N . ILE B 1 78 ? -18.641 -7.98 -0.448 1 86.88 78 ILE B N 1
ATOM 2764 C CA . ILE B 1 78 ? -19.219 -7.75 0.875 1 86.88 78 ILE B CA 1
ATOM 2765 C C . ILE B 1 78 ? -20.641 -7.219 0.737 1 86.88 78 ILE B C 1
ATOM 2767 O O . ILE B 1 78 ? -21.547 -7.664 1.445 1 86.88 78 ILE B O 1
ATOM 2771 N N . LYS B 1 79 ? -20.812 -6.289 -0.12 1 84.12 79 LYS B N 1
ATOM 2772 C CA . LYS B 1 79 ? -22.125 -5.688 -0.352 1 84.12 79 LYS B CA 1
ATOM 2773 C C . LYS B 1 79 ? -23.141 -6.734 -0.798 1 84.12 79 LYS B C 1
ATOM 2775 O O . LYS B 1 79 ? -24.281 -6.75 -0.319 1 84.12 79 LYS B O 1
ATOM 2780 N N . GLU B 1 80 ? -22.719 -7.535 -1.744 1 87.81 80 GLU B N 1
ATOM 2781 C CA . GLU B 1 80 ? -23.594 -8.594 -2.232 1 87.81 80 GLU B CA 1
ATOM 2782 C C . GLU B 1 80 ? -24.016 -9.531 -1.102 1 87.81 80 GLU B C 1
ATOM 2784 O O . GLU B 1 80 ? -25.172 -9.945 -1.024 1 87.81 80 GLU B O 1
ATOM 2789 N N . GLY B 1 81 ? -23.109 -9.875 -0.295 1 87.94 81 GLY B N 1
ATOM 2790 C CA . GLY B 1 81 ? -23.422 -10.688 0.867 1 87.94 81 GLY B CA 1
ATOM 2791 C C . GLY B 1 81 ? -24.406 -10.016 1.813 1 87.94 81 GLY B C 1
ATOM 2792 O O . GLY B 1 81 ? -25.344 -10.648 2.295 1 87.94 81 GLY B O 1
ATOM 2793 N N . ASN B 1 82 ? -24.094 -8.805 2.078 1 84.44 82 ASN B N 1
ATOM 2794 C CA . ASN B 1 82 ? -24.984 -8.031 2.947 1 84.44 82 ASN B CA 1
ATOM 2795 C C . ASN B 1 82 ? -26.406 -7.996 2.406 1 84.44 82 ASN B C 1
ATOM 2797 O O . ASN B 1 82 ? -27.375 -8.141 3.166 1 84.44 82 ASN B O 1
ATOM 2801 N N . ASN B 1 83 ? -26.562 -7.836 1.151 1 84.81 83 ASN B N 1
ATOM 2802 C CA . ASN B 1 83 ? -27.859 -7.805 0.499 1 84.81 83 ASN B CA 1
ATOM 2803 C C . ASN B 1 83 ? -28.594 -9.141 0.627 1 84.81 83 ASN B C 1
ATOM 2805 O O . ASN B 1 83 ? -29.828 -9.188 0.634 1 84.81 83 ASN B O 1
ATOM 2809 N N . LYS B 1 84 ? -27.859 -10.188 0.734 1 90.38 84 LYS B N 1
ATOM 2810 C CA . LYS B 1 84 ? -28.422 -11.523 0.864 1 90.38 84 LYS B CA 1
ATOM 2811 C C . LYS B 1 84 ? -28.484 -11.953 2.326 1 90.38 84 LYS B C 1
ATOM 2813 O O . LYS B 1 84 ? -28.641 -13.141 2.625 1 90.38 84 LYS B O 1
ATOM 2818 N N . ASP B 1 85 ? -28.172 -11.047 3.209 1 88.38 85 ASP B N 1
ATOM 2819 C CA . ASP B 1 85 ? -28.188 -11.273 4.652 1 88.38 85 ASP B CA 1
ATOM 2820 C C . ASP B 1 85 ? -27.125 -12.297 5.055 1 88.38 85 ASP B C 1
ATOM 2822 O O . ASP B 1 85 ? -27.375 -13.148 5.918 1 88.38 85 ASP B O 1
ATOM 2826 N N . GLU B 1 86 ? -26.094 -12.219 4.352 1 91.81 86 GLU B N 1
ATOM 2827 C CA . GLU B 1 86 ? -24.938 -13.047 4.691 1 91.81 86 GLU B CA 1
ATOM 2828 C C . GLU B 1 86 ? -23.906 -12.25 5.473 1 91.81 86 GLU B C 1
ATOM 2830 O O . GLU B 1 86 ? -23.812 -11.031 5.324 1 91.81 86 GLU B O 1
ATOM 2835 N N . CYS B 1 87 ? -23.172 -13.031 6.277 1 87.38 87 CYS B N 1
ATOM 2836 C CA . CYS B 1 87 ? -21.984 -12.477 6.918 1 87.38 87 CYS B CA 1
ATOM 2837 C C . CYS B 1 87 ? -20.734 -12.719 6.07 1 87.38 87 CYS B C 1
ATOM 2839 O O . CYS B 1 87 ? -20.609 -13.766 5.43 1 87.38 87 CYS B O 1
ATOM 2841 N N . THR B 1 88 ? -19.922 -11.734 6.043 1 90.38 88 THR B N 1
ATOM 2842 C CA . THR B 1 88 ? -18.672 -11.891 5.309 1 90.38 88 THR B CA 1
ATOM 2843 C C . THR B 1 88 ? -17.469 -11.852 6.262 1 90.38 88 THR B C 1
ATOM 2845 O O . THR B 1 88 ? -17.438 -11.023 7.176 1 90.38 88 THR B O 1
ATOM 2848 N N . ALA B 1 89 ? -16.609 -12.766 6.102 1 88 89 ALA B N 1
ATOM 2849 C CA . ALA B 1 89 ? -15.32 -12.758 6.797 1 88 89 ALA B CA 1
ATOM 2850 C C . ALA B 1 89 ? -14.164 -12.562 5.816 1 88 89 ALA B C 1
ATOM 2852 O O . ALA B 1 89 ? -14.18 -13.117 4.715 1 88 89 ALA B O 1
ATOM 2853 N N . ALA B 1 90 ? -13.25 -11.703 6.234 1 89.38 90 ALA B N 1
ATOM 2854 C CA . ALA B 1 90 ? -12.047 -11.461 5.441 1 89.38 90 ALA B CA 1
ATOM 2855 C C . ALA B 1 90 ? -10.789 -11.695 6.27 1 89.38 90 ALA B C 1
ATOM 2857 O O . ALA B 1 90 ? -10.703 -11.273 7.426 1 89.38 90 ALA B O 1
ATOM 2858 N N . VAL B 1 91 ? -9.875 -12.391 5.723 1 88.06 91 VAL B N 1
ATOM 2859 C CA . VAL B 1 91 ? -8.562 -12.586 6.324 1 88.06 91 VAL B CA 1
ATOM 2860 C C . VAL B 1 91 ? -7.492 -11.914 5.461 1 88.06 91 VAL B C 1
ATOM 2862 O O . VAL B 1 91 ? -7.363 -12.219 4.273 1 88.06 91 VAL B O 1
ATOM 2865 N N . PHE B 1 92 ? -6.824 -11.023 6.066 1 87.88 92 PHE B N 1
ATOM 2866 C CA . PHE B 1 92 ? -5.742 -10.32 5.383 1 87.88 92 PHE B CA 1
ATOM 2867 C C . PHE B 1 92 ? -4.391 -10.922 5.754 1 87.88 92 PHE B C 1
ATOM 2869 O O . PHE B 1 92 ? -3.982 -10.875 6.918 1 87.88 92 PHE B O 1
ATOM 2876 N N . LEU B 1 93 ? -3.781 -11.453 4.719 1 87.69 93 LEU B N 1
ATOM 2877 C CA . LEU B 1 93 ? -2.49 -12.102 4.914 1 87.69 93 LEU B CA 1
ATOM 2878 C C . LEU B 1 93 ? -1.351 -11.195 4.465 1 87.69 93 LEU B C 1
ATOM 2880 O O . LEU B 1 93 ? -1.504 -10.422 3.514 1 87.69 93 LEU B O 1
ATOM 2884 N N . ASP B 1 94 ? -0.28 -11.273 5.188 1 81.25 94 ASP B N 1
ATOM 2885 C CA . ASP B 1 94 ? 0.924 -10.516 4.844 1 81.25 94 ASP B CA 1
ATOM 2886 C C . ASP B 1 94 ? 2.105 -11.453 4.598 1 81.25 94 ASP B C 1
ATOM 2888 O O . ASP B 1 94 ? 2.559 -12.148 5.512 1 81.25 94 ASP B O 1
ATOM 2892 N N . ILE B 1 95 ? 2.566 -11.445 3.32 1 85.5 95 ILE B N 1
ATOM 2893 C CA . ILE B 1 95 ? 3.717 -12.273 2.977 1 85.5 95 ILE B CA 1
ATOM 2894 C C . ILE B 1 95 ? 5.008 -11.523 3.305 1 85.5 95 ILE B C 1
ATOM 2896 O O . ILE B 1 95 ? 5.176 -10.367 2.918 1 85.5 95 ILE B O 1
ATOM 2900 N N . GLN B 1 96 ? 5.852 -12.148 4.047 1 82.38 96 GLN B N 1
ATOM 2901 C CA . GLN B 1 96 ? 7.105 -11.539 4.484 1 82.38 96 GLN B CA 1
ATOM 2902 C C . GLN B 1 96 ? 8.133 -11.539 3.359 1 82.38 96 GLN B C 1
ATOM 2904 O O . GLN B 1 96 ? 8.359 -12.562 2.709 1 82.38 96 GLN B O 1
ATOM 2909 N N . LYS B 1 97 ? 8.789 -10.375 3.176 1 81.5 97 LYS B N 1
ATOM 2910 C CA . LYS B 1 97 ? 9.961 -10.25 2.318 1 81.5 97 LYS B CA 1
ATOM 2911 C C . LYS B 1 97 ? 9.766 -10.984 0.998 1 81.5 97 LYS B C 1
ATOM 2913 O O . LYS B 1 97 ? 10.609 -11.789 0.592 1 81.5 97 LYS B O 1
ATOM 2918 N N . VAL B 1 98 ? 8.805 -10.688 0.264 1 84.62 98 VAL B N 1
ATOM 2919 C CA . VAL B 1 98 ? 8.273 -11.484 -0.838 1 84.62 98 VAL B CA 1
ATOM 2920 C C . VAL B 1 98 ? 9.336 -11.625 -1.93 1 84.62 98 VAL B C 1
ATOM 2922 O O . VAL B 1 98 ? 9.453 -12.68 -2.557 1 84.62 98 VAL B O 1
ATOM 2925 N N . PHE B 1 99 ? 10.18 -10.68 -2.145 1 88.06 99 PHE B N 1
ATOM 2926 C CA . PHE B 1 99 ? 11.164 -10.766 -3.217 1 88.06 99 PHE B CA 1
ATOM 2927 C C . PHE B 1 99 ? 12.375 -11.57 -2.773 1 88.06 99 PHE B C 1
ATOM 2929 O O . PHE B 1 99 ? 13.023 -12.227 -3.592 1 88.06 99 PHE B O 1
ATOM 2936 N N . ASN B 1 100 ? 12.617 -11.586 -1.522 1 86.75 100 ASN B N 1
ATOM 2937 C CA . ASN B 1 100 ? 13.836 -12.18 -0.994 1 86.75 100 ASN B CA 1
ATOM 2938 C C . ASN B 1 100 ? 13.664 -13.68 -0.748 1 86.75 100 ASN B C 1
ATOM 2940 O O . ASN B 1 100 ? 14.648 -14.398 -0.586 1 86.75 100 ASN B O 1
ATOM 2944 N N . ARG B 1 101 ? 12.531 -14.156 -0.835 1 88.31 101 ARG B N 1
ATOM 2945 C CA . ARG B 1 101 ? 12.312 -15.539 -0.421 1 88.31 101 ARG B CA 1
ATOM 2946 C C . ARG B 1 101 ? 11.945 -16.422 -1.613 1 88.31 101 ARG B C 1
ATOM 2948 O O . ARG B 1 101 ? 11.773 -17.625 -1.468 1 88.31 101 ARG B O 1
ATOM 2955 N N . VAL B 1 102 ? 11.914 -15.906 -2.703 1 94.12 102 VAL B N 1
ATOM 2956 C CA . VAL B 1 102 ? 11.555 -16.688 -3.879 1 94.12 102 VAL B CA 1
ATOM 2957 C C . VAL B 1 102 ? 12.547 -17.828 -4.062 1 94.12 102 VAL B C 1
ATOM 2959 O O . VAL B 1 102 ? 13.75 -17.594 -4.238 1 94.12 102 VAL B O 1
ATOM 2962 N N . TRP B 1 103 ? 12.039 -19.031 -4.031 1 96.31 103 TRP B N 1
ATOM 2963 C CA . TRP B 1 103 ? 12.836 -20.234 -4.242 1 96.31 103 TRP B CA 1
ATOM 2964 C C . TRP B 1 103 ? 13.148 -20.422 -5.723 1 96.31 103 TRP B C 1
ATOM 2966 O O . TRP B 1 103 ? 12.242 -20.672 -6.527 1 96.31 103 TRP B O 1
ATOM 2976 N N . HIS B 1 104 ? 14.445 -20.438 -6.043 1 96.44 104 HIS B N 1
ATOM 2977 C CA . HIS B 1 104 ? 14.836 -20.391 -7.449 1 96.44 104 HIS B CA 1
ATOM 2978 C C . HIS B 1 104 ? 14.367 -21.625 -8.195 1 96.44 104 HIS B C 1
ATOM 2980 O O . HIS B 1 104 ? 13.742 -21.531 -9.258 1 96.44 104 HIS B O 1
ATOM 2986 N N . THR B 1 105 ? 14.609 -22.766 -7.637 1 96.62 105 THR B N 1
ATOM 2987 C CA . THR B 1 105 ? 14.219 -24.016 -8.289 1 96.62 105 THR B CA 1
ATOM 2988 C C . THR B 1 105 ? 12.695 -24.078 -8.438 1 96.62 105 THR B C 1
ATOM 2990 O O . THR B 1 105 ? 12.195 -24.547 -9.461 1 96.62 105 THR B O 1
ATOM 2993 N N . GLY B 1 106 ? 12.031 -23.641 -7.41 1 97.5 106 GLY B N 1
ATOM 2994 C CA . GLY B 1 106 ? 10.578 -23.594 -7.484 1 97.5 106 GLY B CA 1
ATOM 2995 C C . GLY B 1 106 ? 10.07 -22.656 -8.562 1 97.5 106 GLY B C 1
ATOM 2996 O O . GLY B 1 106 ? 9.133 -23 -9.289 1 97.5 106 GLY B O 1
ATOM 2997 N N . LEU B 1 107 ? 10.68 -21.562 -8.641 1 97.94 107 LEU B N 1
ATOM 2998 C CA . LEU B 1 107 ? 10.297 -20.594 -9.664 1 97.94 107 LEU B CA 1
ATOM 2999 C C . LEU B 1 107 ? 10.477 -21.172 -11.055 1 97.94 107 LEU B C 1
ATOM 3001 O O . LEU B 1 107 ? 9.57 -21.109 -11.891 1 97.94 107 LEU B O 1
ATOM 3005 N N . LEU B 1 108 ? 11.617 -21.797 -11.289 1 97.94 108 LEU B N 1
ATOM 3006 C CA . LEU B 1 108 ? 11.898 -22.375 -12.602 1 97.94 108 LEU B CA 1
ATOM 3007 C C . LEU B 1 108 ? 10.891 -23.484 -12.93 1 97.94 108 LEU B C 1
ATOM 3009 O O . LEU B 1 108 ? 10.414 -23.562 -14.062 1 97.94 108 LEU B O 1
ATOM 3013 N N . PHE B 1 109 ? 10.586 -24.25 -11.961 1 98.19 109 PHE B N 1
ATOM 3014 C CA . PHE B 1 109 ? 9.594 -25.297 -12.125 1 98.19 109 PHE B CA 1
ATOM 3015 C C . PHE B 1 109 ? 8.258 -24.719 -12.578 1 98.19 109 PHE B C 1
ATOM 3017 O O . PHE B 1 109 ? 7.641 -25.203 -13.516 1 98.19 109 PHE B O 1
ATOM 3024 N N . LYS B 1 110 ? 7.852 -23.656 -11.961 1 98.12 110 LYS B N 1
ATOM 3025 C CA . LYS B 1 110 ? 6.57 -23.047 -12.289 1 98.12 110 LYS B CA 1
ATOM 3026 C C . LYS B 1 110 ? 6.602 -22.422 -13.672 1 98.12 110 LYS B C 1
ATOM 3028 O O . LYS B 1 110 ? 5.613 -22.469 -14.406 1 98.12 110 LYS B O 1
ATOM 3033 N N . LEU B 1 111 ? 7.723 -21.828 -14.016 1 98.31 111 LEU B N 1
ATOM 3034 C CA . LEU B 1 111 ? 7.848 -21.266 -15.352 1 98.31 111 LEU B CA 1
ATOM 3035 C C . LEU B 1 111 ? 7.645 -22.344 -16.422 1 98.31 111 LEU B C 1
ATOM 3037 O O . LEU B 1 111 ? 6.98 -22.094 -17.422 1 98.31 111 LEU B O 1
ATOM 3041 N N . ILE B 1 112 ? 8.195 -23.438 -16.156 1 98.12 112 ILE B N 1
ATOM 3042 C CA . ILE B 1 112 ? 8.047 -24.562 -17.078 1 98.12 112 ILE B CA 1
ATOM 3043 C C . ILE B 1 112 ? 6.586 -25 -17.141 1 98.12 112 ILE B C 1
ATOM 3045 O O . ILE B 1 112 ? 6.051 -25.234 -18.234 1 98.12 112 ILE B O 1
ATOM 3049 N N . THR B 1 113 ? 5.918 -25.047 -16.016 1 97.75 113 THR B N 1
ATOM 3050 C CA . THR B 1 113 ? 4.52 -25.453 -15.938 1 97.75 113 THR B CA 1
ATOM 3051 C C . THR B 1 113 ? 3.625 -24.484 -16.688 1 97.75 113 THR B C 1
ATOM 3053 O O . THR B 1 113 ? 2.617 -24.891 -17.281 1 97.75 113 THR B O 1
ATOM 3056 N N . TYR B 1 114 ? 4.035 -23.25 -16.719 1 97.69 114 TYR B N 1
ATOM 3057 C CA . TYR B 1 114 ? 3.252 -22.219 -17.406 1 97.69 114 TYR B CA 1
ATOM 3058 C C . TYR B 1 114 ? 3.576 -22.188 -18.891 1 97.69 114 TYR B C 1
ATOM 3060 O O . TYR B 1 114 ? 3.068 -21.328 -19.625 1 97.69 114 TYR B O 1
ATOM 3068 N N . LYS B 1 115 ? 4.496 -23 -19.312 1 97.12 115 LYS B N 1
ATOM 3069 C CA . LYS B 1 115 ? 4.891 -23.141 -20.719 1 97.12 115 LYS B CA 1
ATOM 3070 C C . LYS B 1 115 ? 5.551 -21.859 -21.219 1 97.12 115 LYS B C 1
ATOM 3072 O O . LYS B 1 115 ? 5.281 -21.422 -22.344 1 97.12 115 LYS B O 1
ATOM 3077 N N . ILE B 1 116 ? 6.27 -21.266 -20.391 1 97.94 116 ILE B N 1
ATOM 3078 C CA . ILE B 1 116 ? 7.129 -20.172 -20.844 1 97.94 116 ILE B CA 1
ATOM 3079 C C . ILE B 1 116 ? 8.172 -20.719 -21.812 1 97.94 116 ILE B C 1
ATOM 3081 O O . ILE B 1 116 ? 8.703 -21.812 -21.625 1 97.94 116 ILE B O 1
ATOM 3085 N N . PRO B 1 117 ? 8.492 -19.969 -22.828 1 97.56 117 PRO B N 1
ATOM 3086 C CA . PRO B 1 117 ? 9.453 -20.453 -23.812 1 97.56 117 PRO B CA 1
ATOM 3087 C C . PRO B 1 117 ? 10.797 -20.828 -23.203 1 97.56 117 PRO B C 1
ATOM 3089 O O . PRO B 1 117 ? 11.336 -20.078 -22.375 1 97.56 117 PRO B O 1
ATOM 3092 N N . PRO B 1 118 ? 11.398 -21.891 -23.609 1 97.38 118 PRO B N 1
ATOM 3093 C CA . PRO B 1 118 ? 12.625 -22.406 -23 1 97.38 118 PRO B CA 1
ATOM 3094 C C . PRO B 1 118 ? 13.773 -21.406 -23.047 1 97.38 118 PRO B C 1
ATOM 3096 O O . PRO B 1 118 ? 14.492 -21.234 -22.062 1 97.38 118 PRO B O 1
ATOM 3099 N N . PRO B 1 119 ? 14.008 -20.672 -24.156 1 96.5 119 PRO B N 1
ATOM 3100 C CA . PRO B 1 119 ? 15.094 -19.688 -24.156 1 96.5 119 PRO B CA 1
ATOM 3101 C C . PRO B 1 119 ? 14.914 -18.625 -23.078 1 96.5 119 PRO B C 1
ATOM 3103 O O . PRO B 1 119 ? 15.898 -18.156 -22.5 1 96.5 119 PRO B O 1
ATOM 3106 N N . LEU B 1 120 ? 13.688 -18.328 -22.938 1 96.69 120 LEU B N 1
ATOM 3107 C CA . LEU B 1 120 ? 13.391 -17.312 -21.906 1 96.69 120 LEU B CA 1
ATOM 3108 C C . LEU B 1 120 ? 13.648 -17.875 -20.516 1 96.69 120 LEU B C 1
ATOM 3110 O O . LEU B 1 120 ? 14.195 -17.188 -19.656 1 96.69 120 LEU B O 1
ATOM 3114 N N . ILE B 1 121 ? 13.297 -19.078 -20.266 1 97.81 121 ILE B N 1
ATOM 3115 C CA . ILE B 1 121 ? 13.555 -19.734 -18.984 1 97.81 121 ILE B CA 1
ATOM 3116 C C . ILE B 1 121 ? 15.055 -19.781 -18.734 1 97.81 121 ILE B C 1
ATOM 3118 O O . ILE B 1 121 ? 15.508 -19.531 -17.609 1 97.81 121 ILE B O 1
ATOM 3122 N N . PHE B 1 122 ? 15.75 -20.062 -19.75 1 96.31 122 PHE B N 1
ATOM 3123 C CA . PHE B 1 122 ? 17.203 -20.125 -19.641 1 96.31 122 PHE B CA 1
ATOM 3124 C C . PHE B 1 122 ? 17.781 -18.766 -19.25 1 96.31 122 PHE B C 1
ATOM 3126 O O . PHE B 1 122 ? 18.641 -18.672 -18.375 1 96.31 122 PHE B O 1
ATOM 3133 N N . LEU B 1 123 ? 17.312 -17.75 -19.859 1 94.25 123 LEU B N 1
ATOM 3134 C CA . LEU B 1 123 ? 17.781 -16.391 -19.562 1 94.25 123 LEU B CA 1
ATOM 3135 C C . LEU B 1 123 ? 17.453 -16.016 -18.125 1 94.25 123 LEU B C 1
ATOM 3137 O O . LEU B 1 123 ? 18.266 -15.406 -17.438 1 94.25 123 LEU B O 1
ATOM 3141 N N . ILE B 1 124 ? 16.25 -16.375 -17.703 1 94.94 124 ILE B N 1
ATOM 3142 C CA . ILE B 1 124 ? 15.844 -16.078 -16.328 1 94.94 124 ILE B CA 1
ATOM 3143 C C . ILE B 1 124 ? 16.719 -16.844 -15.352 1 94.94 124 ILE B C 1
ATOM 3145 O O . ILE B 1 124 ? 17.172 -16.281 -14.352 1 94.94 124 ILE B O 1
ATOM 3149 N N . ASN B 1 125 ? 16.953 -18.062 -15.648 1 94.38 125 ASN B N 1
ATOM 3150 C CA . ASN B 1 125 ? 17.828 -18.875 -14.805 1 94.38 125 ASN B CA 1
ATOM 3151 C C . ASN B 1 125 ? 19.234 -18.266 -14.711 1 94.38 125 ASN B C 1
ATOM 3153 O O . ASN B 1 125 ? 19.812 -18.188 -13.625 1 94.38 125 ASN B O 1
ATOM 3157 N N . CYS B 1 126 ? 19.766 -17.797 -15.812 1 90.25 126 CYS B N 1
ATOM 3158 C CA . CYS B 1 126 ? 21.062 -17.141 -15.828 1 90.25 126 CYS B CA 1
ATOM 3159 C C . CYS B 1 126 ? 21.047 -15.875 -14.984 1 90.25 126 CYS B C 1
ATOM 3161 O O . CYS B 1 126 ? 22.031 -15.547 -14.328 1 90.25 126 CYS B O 1
ATOM 3163 N N . TYR B 1 127 ? 19.922 -15.297 -15.055 1 87.88 127 TYR B N 1
ATOM 3164 C CA . TYR B 1 127 ? 19.797 -14.031 -14.352 1 87.88 127 TYR B CA 1
ATOM 3165 C C . TYR B 1 127 ? 19.75 -14.242 -12.844 1 87.88 127 TYR B C 1
ATOM 3167 O O . TYR B 1 127 ? 20.359 -13.492 -12.078 1 87.88 127 TYR B O 1
ATOM 3175 N N . ILE B 1 128 ? 19.094 -15.25 -12.367 1 90.38 128 ILE B N 1
ATOM 3176 C CA . ILE B 1 128 ? 18.812 -15.344 -10.938 1 90.38 128 ILE B CA 1
ATOM 3177 C C . ILE B 1 128 ? 19.828 -16.281 -10.266 1 90.38 128 ILE B C 1
ATOM 3179 O O . ILE B 1 128 ? 19.969 -16.281 -9.047 1 90.38 128 ILE B O 1
ATOM 3183 N N . SER B 1 129 ? 20.531 -17.047 -10.984 1 89.25 129 SER B N 1
ATOM 3184 C CA . SER B 1 129 ? 21.391 -18.078 -10.406 1 89.25 129 SER B CA 1
ATOM 3185 C C . SER B 1 129 ? 22.812 -17.578 -10.227 1 89.25 129 SER B C 1
ATOM 3187 O O . SER B 1 129 ? 23.25 -16.672 -10.945 1 89.25 129 SER B O 1
ATOM 3189 N N . ASP B 1 130 ? 23.484 -18.141 -9.242 1 87.75 130 ASP B N 1
ATOM 3190 C CA . ASP B 1 130 ? 24.922 -17.984 -9 1 87.75 130 ASP B CA 1
ATOM 3191 C C . ASP B 1 130 ? 25.281 -16.516 -8.812 1 87.75 130 ASP B C 1
ATOM 3193 O O . ASP B 1 130 ? 26.203 -16 -9.461 1 87.75 130 ASP B O 1
ATOM 3197 N N . ARG B 1 131 ? 24.547 -15.898 -7.988 1 86 131 ARG B N 1
ATOM 3198 C CA . ARG B 1 131 ? 24.812 -14.5 -7.664 1 86 131 ARG B CA 1
ATOM 3199 C C . ARG B 1 131 ? 25.344 -14.359 -6.242 1 86 131 ARG B C 1
ATOM 3201 O O . ARG B 1 131 ? 25.141 -15.242 -5.406 1 86 131 ARG B O 1
ATOM 3208 N N . SER B 1 132 ? 26.094 -13.344 -6.086 1 89.62 132 SER B N 1
ATOM 3209 C CA . SER B 1 132 ? 26.609 -13 -4.766 1 89.62 132 SER B CA 1
ATOM 3210 C C . SER B 1 132 ? 26.297 -11.555 -4.406 1 89.62 132 SER B C 1
ATOM 3212 O O . SER B 1 132 ? 25.922 -10.766 -5.273 1 89.62 132 SER B O 1
ATOM 3214 N N . PHE B 1 133 ? 26.281 -11.336 -3.082 1 87.5 133 PHE B N 1
ATOM 3215 C CA . PHE B 1 133 ? 26.016 -9.961 -2.684 1 87.5 133 PHE B CA 1
ATOM 3216 C C . PHE B 1 133 ? 26.891 -9.562 -1.492 1 87.5 133 PHE B C 1
ATOM 3218 O O . PHE B 1 133 ? 27.422 -10.43 -0.798 1 87.5 133 PHE B O 1
ATOM 3225 N N . THR B 1 134 ? 27.141 -8.25 -1.395 1 89.62 134 THR B N 1
ATOM 3226 C CA . THR B 1 134 ? 27.734 -7.605 -0.228 1 89.62 134 THR B CA 1
ATOM 3227 C C . THR B 1 134 ? 26.828 -6.484 0.286 1 89.62 134 THR B C 1
ATOM 3229 O O . THR B 1 134 ? 26.141 -5.828 -0.496 1 89.62 134 THR B O 1
ATOM 3232 N N . VAL B 1 135 ? 26.734 -6.41 1.606 1 88.25 135 VAL B N 1
ATOM 3233 C CA . VAL B 1 135 ? 25.922 -5.359 2.207 1 88.25 135 VAL B CA 1
ATOM 3234 C C . VAL B 1 135 ? 26.781 -4.125 2.477 1 88.25 135 VAL B C 1
ATOM 3236 O O . VAL B 1 135 ? 27.875 -4.234 3.039 1 88.25 135 VAL B O 1
ATOM 3239 N N . LYS B 1 136 ? 26.328 -3.066 1.987 1 84.38 136 LYS B N 1
ATOM 3240 C CA . LYS B 1 136 ? 27.031 -1.81 2.219 1 84.38 136 LYS B CA 1
ATOM 3241 C C . LYS B 1 136 ? 26.297 -0.941 3.232 1 84.38 136 LYS B C 1
ATOM 3243 O O . LYS B 1 136 ? 25.109 -0.634 3.051 1 84.38 136 LYS B O 1
ATOM 3248 N N . ILE B 1 137 ? 26.938 -0.669 4.262 1 78.75 137 ILE B N 1
ATOM 3249 C CA . ILE B 1 137 ? 26.438 0.275 5.254 1 78.75 137 ILE B CA 1
ATOM 3250 C C . ILE B 1 137 ? 27.453 1.401 5.445 1 78.75 137 ILE B C 1
ATOM 3252 O O . ILE B 1 137 ? 28.594 1.162 5.879 1 78.75 137 ILE B O 1
ATOM 3256 N N . ASN B 1 138 ? 26.984 2.555 5.137 1 74.25 138 ASN B N 1
ATOM 3257 C CA . ASN B 1 138 ? 27.922 3.678 5.164 1 74.25 138 ASN B CA 1
ATOM 3258 C C . ASN B 1 138 ? 29.156 3.402 4.309 1 74.25 138 ASN B C 1
ATOM 3260 O O . ASN B 1 138 ? 29.047 3.227 3.092 1 74.25 138 ASN B O 1
ATOM 3264 N N . ARG B 1 139 ? 30.344 3.291 4.836 1 76.62 139 ARG B N 1
ATOM 3265 C CA . ARG B 1 139 ? 31.547 3.076 4.055 1 76.62 139 ARG B CA 1
ATOM 3266 C C . ARG B 1 139 ? 32.062 1.652 4.23 1 76.62 139 ARG B C 1
ATOM 3268 O O . ARG B 1 139 ? 33.125 1.304 3.707 1 76.62 139 ARG B O 1
ATOM 3275 N N . ASN B 1 140 ? 31.234 0.894 4.848 1 84.31 140 ASN B N 1
ATOM 3276 C CA . ASN B 1 140 ? 31.688 -0.462 5.145 1 84.31 140 ASN B CA 1
ATOM 3277 C C . ASN B 1 140 ? 30.938 -1.496 4.305 1 84.31 140 ASN B C 1
ATOM 3279 O O . ASN B 1 140 ? 29.766 -1.311 3.986 1 84.31 140 ASN B O 1
ATOM 3283 N N . PHE B 1 141 ? 31.719 -2.574 3.951 1 89.06 141 PHE B N 1
ATOM 3284 C CA . PHE B 1 141 ? 31.141 -3.68 3.195 1 89.06 141 PHE B CA 1
ATOM 3285 C C . PHE B 1 141 ? 31.234 -4.98 3.986 1 89.06 141 PHE B C 1
ATOM 3287 O O . PHE B 1 141 ? 32.219 -5.234 4.664 1 89.06 141 PHE B O 1
ATOM 3294 N N . SER B 1 142 ? 30.141 -5.645 3.869 1 90.31 142 SER B N 1
ATOM 3295 C CA . SER B 1 142 ? 30.188 -6.984 4.449 1 90.31 142 SER B CA 1
ATOM 3296 C C . SER B 1 142 ? 30.953 -7.949 3.557 1 90.31 142 SER B C 1
ATOM 3298 O O . SER B 1 142 ? 31.391 -7.578 2.465 1 90.31 142 SER B O 1
ATOM 3300 N N . GLN B 1 143 ? 31.188 -9.109 4.062 1 92.19 143 GLN B N 1
ATOM 3301 C CA . GLN B 1 143 ? 31.781 -10.164 3.252 1 92.19 143 GLN B CA 1
ATOM 3302 C C . GLN B 1 143 ? 30.844 -10.57 2.115 1 92.19 143 GLN B C 1
ATOM 3304 O O . GLN B 1 143 ? 29.625 -10.375 2.199 1 92.19 143 GLN B O 1
ATOM 3309 N N . LEU B 1 144 ? 31.531 -11.102 1.171 1 91.19 144 LEU B N 1
ATOM 3310 C CA . LEU B 1 144 ? 30.766 -11.609 0.031 1 91.19 144 LEU B CA 1
ATOM 3311 C C . LEU B 1 144 ? 30.047 -12.906 0.39 1 91.19 144 LEU B C 1
ATOM 3313 O O . LEU B 1 144 ? 30.641 -13.797 0.997 1 91.19 144 LEU B O 1
ATOM 3317 N N . LYS B 1 145 ? 28.75 -12.852 0.089 1 91.62 145 LYS B N 1
ATOM 3318 C CA . LYS B 1 145 ? 27.953 -14.039 0.352 1 91.62 145 LYS B CA 1
ATOM 3319 C C . LYS B 1 145 ? 27.172 -14.461 -0.89 1 91.62 145 LYS B C 1
ATOM 3321 O O . LYS B 1 145 ? 26.812 -13.617 -1.718 1 91.62 145 LYS B O 1
ATOM 3326 N N . LYS B 1 146 ? 26.906 -15.695 -0.99 1 90.88 146 LYS B N 1
ATOM 3327 C CA . LYS B 1 146 ? 26.109 -16.219 -2.105 1 90.88 146 LYS B CA 1
ATOM 3328 C C . LYS B 1 146 ? 24.625 -16 -1.875 1 90.88 146 LYS B C 1
ATOM 3330 O O . LYS B 1 146 ? 24.141 -16.109 -0.743 1 90.88 146 LYS B O 1
ATOM 3335 N N . ILE B 1 147 ? 23.953 -15.664 -2.947 1 87.69 147 ILE B N 1
ATOM 3336 C CA . ILE B 1 147 ? 22.5 -15.531 -2.877 1 87.69 147 ILE B CA 1
ATOM 3337 C C . ILE B 1 147 ? 21.844 -16.891 -3.141 1 87.69 147 ILE B C 1
ATOM 3339 O O . ILE B 1 147 ? 22.062 -17.5 -4.191 1 87.69 147 ILE B O 1
ATOM 3343 N N . LYS B 1 148 ? 21.062 -17.281 -2.199 1 87.69 148 LYS B N 1
ATOM 3344 C CA . LYS B 1 148 ? 20.469 -18.609 -2.311 1 87.69 148 LYS B CA 1
ATOM 3345 C C . LYS B 1 148 ? 19.016 -18.547 -2.734 1 87.69 148 LYS B C 1
ATOM 3347 O O . LYS B 1 148 ? 18.438 -19.531 -3.188 1 87.69 148 LYS B O 1
ATOM 3352 N N . ALA B 1 149 ? 18.406 -17.391 -2.5 1 90.12 149 ALA B N 1
ATOM 3353 C CA . ALA B 1 149 ? 17 -17.203 -2.838 1 90.12 149 ALA B CA 1
ATOM 3354 C C . ALA B 1 149 ? 16.672 -15.734 -3.094 1 90.12 149 ALA B C 1
ATOM 3356 O O . ALA B 1 149 ? 17.469 -14.852 -2.742 1 90.12 149 ALA B O 1
ATOM 3357 N N . GLY B 1 150 ? 15.602 -15.633 -3.826 1 90.38 150 GLY B N 1
ATOM 3358 C CA . GLY B 1 150 ? 15.109 -14.281 -4.023 1 90.38 150 GLY B CA 1
ATOM 3359 C C . GLY B 1 150 ? 15.359 -13.75 -5.422 1 90.38 150 GLY B C 1
ATOM 3360 O O . GLY B 1 150 ? 16.141 -14.32 -6.176 1 90.38 150 GLY B O 1
ATOM 3361 N N . VAL B 1 151 ? 14.695 -12.688 -5.879 1 88.25 151 VAL B N 1
ATOM 3362 C CA . VAL B 1 151 ? 14.805 -12.094 -7.207 1 88.25 151 VAL B CA 1
ATOM 3363 C C . VAL B 1 151 ? 15.281 -10.648 -7.09 1 88.25 151 VAL B C 1
ATOM 3365 O O . VAL B 1 151 ? 15.195 -9.875 -8.055 1 88.25 151 VAL B O 1
ATOM 3368 N N . ALA B 1 152 ? 16 -10.305 -6.082 1 80.62 152 ALA B N 1
ATOM 3369 C CA . ALA B 1 152 ? 16.672 -9.031 -5.828 1 80.62 152 ALA B CA 1
ATOM 3370 C C . ALA B 1 152 ? 15.672 -7.883 -5.801 1 80.62 152 ALA B C 1
ATOM 3372 O O . ALA B 1 152 ? 15.148 -7.484 -6.844 1 80.62 152 ALA B O 1
ATOM 3373 N N . GLN B 1 153 ? 15.469 -7.328 -4.738 1 80.25 153 GLN B N 1
ATOM 3374 C CA . GLN B 1 153 ? 14.633 -6.133 -4.621 1 80.25 153 GLN B CA 1
ATOM 3375 C C . GLN B 1 153 ? 15.281 -4.941 -5.312 1 80.25 153 GLN B C 1
ATOM 3377 O O . GLN B 1 153 ? 16.484 -4.703 -5.164 1 80.25 153 GLN B O 1
ATOM 3382 N N . GLY B 1 154 ? 14.625 -4.281 -6.223 1 77.75 154 GLY B N 1
ATOM 3383 C CA . GLY B 1 154 ? 15.164 -3.195 -7.027 1 77.75 154 GLY B CA 1
ATOM 3384 C C . GLY B 1 154 ? 15.281 -3.547 -8.5 1 77.75 154 GLY B C 1
ATOM 3385 O O . GLY B 1 154 ? 15.43 -2.662 -9.344 1 77.75 154 GLY B O 1
ATOM 3386 N N . SER B 1 155 ? 15.18 -4.816 -8.68 1 82.44 155 SER B N 1
ATOM 3387 C CA . SER B 1 155 ? 15.203 -5.266 -10.062 1 82.44 155 SER B CA 1
ATOM 3388 C C . SER B 1 155 ? 13.852 -5.043 -10.742 1 82.44 155 SER B C 1
ATOM 3390 O O . SER B 1 155 ? 12.805 -5.242 -10.125 1 82.44 155 SER B O 1
ATOM 3392 N N . ILE B 1 156 ? 13.906 -4.777 -12.023 1 85.75 156 ILE B N 1
ATOM 3393 C CA . ILE B 1 156 ? 12.68 -4.543 -12.773 1 85.75 156 ILE B CA 1
ATOM 3394 C C . ILE B 1 156 ? 11.953 -5.867 -13 1 85.75 156 ILE B C 1
ATOM 3396 O O . ILE B 1 156 ? 10.758 -5.887 -13.305 1 85.75 156 ILE B O 1
ATOM 3400 N N . LEU B 1 157 ? 12.672 -6.973 -12.836 1 90 157 LEU B N 1
ATOM 3401 C CA . LEU B 1 157 ? 12.102 -8.289 -13.094 1 90 157 LEU B CA 1
ATOM 3402 C C . LEU B 1 157 ? 11.398 -8.828 -11.859 1 90 157 LEU B C 1
ATOM 3404 O O . LEU B 1 157 ? 10.531 -9.703 -11.961 1 90 157 LEU B O 1
ATOM 3408 N N . ALA B 1 158 ? 11.742 -8.289 -10.727 1 91.56 158 ALA B N 1
ATOM 3409 C CA . ALA B 1 158 ? 11.344 -8.883 -9.453 1 91.56 158 ALA B CA 1
ATOM 3410 C C . ALA B 1 158 ? 9.828 -8.953 -9.336 1 91.56 158 ALA B C 1
ATOM 3412 O O . ALA B 1 158 ? 9.273 -10.008 -9 1 91.56 158 ALA B O 1
ATOM 3413 N N . PRO B 1 159 ? 9.102 -7.941 -9.766 1 93.62 159 PRO B N 1
ATOM 3414 C CA . PRO B 1 159 ? 7.648 -7.977 -9.602 1 93.62 159 PRO B CA 1
ATOM 3415 C C . PRO B 1 159 ? 6.984 -9.047 -10.469 1 93.62 159 PRO B C 1
ATOM 3417 O O . PRO B 1 159 ? 6.145 -9.805 -9.984 1 93.62 159 PRO B O 1
ATOM 3420 N N . THR B 1 160 ? 7.43 -9.102 -11.672 1 94.94 160 THR B N 1
ATOM 3421 C CA . THR B 1 160 ? 6.828 -10.062 -12.586 1 94.94 160 THR B CA 1
ATOM 3422 C C . THR B 1 160 ? 7.172 -11.492 -12.172 1 94.94 160 THR B C 1
ATOM 3424 O O . THR B 1 160 ? 6.316 -12.383 -12.211 1 94.94 160 THR B O 1
ATOM 3427 N N . LEU B 1 161 ? 8.391 -11.695 -11.766 1 95.75 161 LEU B N 1
ATOM 3428 C CA . LEU B 1 161 ? 8.797 -13.023 -11.32 1 95.75 161 LEU B CA 1
ATOM 3429 C C . LEU B 1 161 ? 8.031 -13.43 -10.062 1 95.75 161 LEU B C 1
ATOM 3431 O O . LEU B 1 161 ? 7.633 -14.586 -9.922 1 95.75 161 LEU B O 1
ATOM 3435 N N . PHE B 1 162 ? 7.828 -12.492 -9.25 1 96 162 PHE B N 1
ATOM 3436 C CA . PHE B 1 162 ? 7.043 -12.773 -8.047 1 96 162 PHE B CA 1
ATOM 3437 C C . PHE B 1 162 ? 5.613 -13.156 -8.414 1 96 162 PHE B C 1
ATOM 3439 O O . PHE B 1 162 ? 5.066 -14.125 -7.883 1 96 162 PHE B O 1
ATOM 3446 N N . ASN B 1 163 ? 5.008 -12.359 -9.297 1 96.62 163 ASN B N 1
ATOM 3447 C CA . ASN B 1 163 ? 3.65 -12.672 -9.742 1 96.62 163 ASN B CA 1
ATOM 3448 C C . ASN B 1 163 ? 3.551 -14.086 -10.305 1 96.62 163 ASN B C 1
ATOM 3450 O O . ASN B 1 163 ? 2.568 -14.789 -10.062 1 96.62 163 ASN B O 1
ATOM 3454 N N . LEU B 1 164 ? 4.57 -14.461 -11.008 1 97.62 164 LEU B N 1
ATOM 3455 C CA . LEU B 1 164 ? 4.59 -15.805 -11.57 1 97.62 164 LEU B CA 1
ATOM 3456 C C . LEU B 1 164 ? 4.77 -16.844 -10.477 1 97.62 164 LEU B C 1
ATOM 3458 O O . LEU B 1 164 ? 4.191 -17.938 -10.555 1 97.62 164 LEU B O 1
ATOM 3462 N N . TYR B 1 165 ? 5.508 -16.484 -9.484 1 97.5 165 TYR B N 1
ATOM 3463 C CA . TYR B 1 165 ? 5.809 -17.406 -8.398 1 97.5 165 TYR B CA 1
ATOM 3464 C C . TYR B 1 165 ? 4.555 -17.719 -7.582 1 97.5 165 TYR B C 1
ATOM 3466 O O . TYR B 1 165 ? 4.367 -18.844 -7.129 1 97.5 165 TYR B O 1
ATOM 3474 N N . VAL B 1 166 ? 3.678 -16.781 -7.488 1 97.12 166 VAL B N 1
ATOM 3475 C CA . VAL B 1 166 ? 2.5 -16.984 -6.652 1 97.12 166 VAL B CA 1
ATOM 3476 C C . VAL B 1 166 ? 1.273 -17.219 -7.535 1 97.12 166 VAL B C 1
ATOM 3478 O O . VAL B 1 166 ? 0.147 -17.281 -7.035 1 97.12 166 VAL B O 1
ATOM 3481 N N . ASN B 1 167 ? 1.459 -17.391 -8.766 1 97.69 167 ASN B N 1
ATOM 3482 C CA . ASN B 1 167 ? 0.391 -17.422 -9.758 1 97.69 167 ASN B CA 1
ATOM 3483 C C . ASN B 1 167 ? -0.486 -18.656 -9.594 1 97.69 167 ASN B C 1
ATOM 3485 O O . ASN B 1 167 ? -1.633 -18.672 -10.047 1 97.69 167 ASN B O 1
ATOM 3489 N N . ASP B 1 168 ? -0.029 -19.656 -9.008 1 97.56 168 ASP B N 1
ATOM 3490 C CA . ASP B 1 168 ? -0.798 -20.891 -8.812 1 97.56 168 ASP B CA 1
ATOM 3491 C C . ASP B 1 168 ? -1.275 -21.016 -7.367 1 97.56 168 ASP B C 1
ATOM 3493 O O . ASP B 1 168 ? -1.458 -22.125 -6.863 1 97.56 168 ASP B O 1
ATOM 3497 N N . ILE B 1 169 ? -1.414 -19.922 -6.746 1 97.12 169 ILE B N 1
ATOM 3498 C CA . ILE B 1 169 ? -1.901 -19.938 -5.371 1 97.12 169 ILE B CA 1
ATOM 3499 C C . ILE B 1 169 ? -3.189 -20.75 -5.289 1 97.12 169 ILE B C 1
ATOM 3501 O O . ILE B 1 169 ? -4.035 -20.672 -6.188 1 97.12 169 ILE B O 1
ATOM 3505 N N . ILE B 1 170 ? -3.348 -21.5 -4.281 1 95.5 170 ILE B N 1
ATOM 3506 C CA . ILE B 1 170 ? -4.461 -22.438 -4.145 1 95.5 170 ILE B CA 1
ATOM 3507 C C . ILE B 1 170 ? -5.758 -21.656 -3.92 1 95.5 170 ILE B C 1
ATOM 3509 O O . ILE B 1 170 ? -5.797 -20.734 -3.113 1 95.5 170 ILE B O 1
ATOM 3513 N N . LYS B 1 171 ? -6.688 -22.031 -4.637 1 95.25 171 LYS B N 1
ATOM 3514 C CA . LYS B 1 171 ? -8.016 -21.438 -4.527 1 95.25 171 LYS B CA 1
ATOM 3515 C C . LYS B 1 171 ? -9 -22.391 -3.867 1 95.25 171 LYS B C 1
ATOM 3517 O O . LYS B 1 171 ? -8.711 -23.578 -3.711 1 95.25 171 LYS B O 1
ATOM 3522 N N . ASN B 1 172 ? -9.992 -21.812 -3.385 1 94.81 172 ASN B N 1
ATOM 3523 C CA . ASN B 1 172 ? -11.094 -22.547 -2.781 1 94.81 172 ASN B CA 1
ATOM 3524 C C . ASN B 1 172 ? -12.445 -22.109 -3.342 1 94.81 172 ASN B C 1
ATOM 3526 O O . ASN B 1 172 ? -12.656 -20.922 -3.586 1 94.81 172 ASN B O 1
ATOM 3530 N N . THR B 1 173 ? -13.352 -23.047 -3.49 1 94.19 173 THR B N 1
ATOM 3531 C CA . THR B 1 173 ? -14.641 -22.766 -4.113 1 94.19 173 THR B CA 1
ATOM 3532 C C . THR B 1 173 ? -15.508 -21.906 -3.209 1 94.19 173 THR B C 1
ATOM 3534 O O . THR B 1 173 ? -16.375 -21.172 -3.688 1 94.19 173 THR B O 1
ATOM 3537 N N . ASN B 1 174 ? -15.297 -21.953 -1.935 1 95.75 174 ASN B N 1
ATOM 3538 C CA . ASN B 1 174 ? -16.172 -21.266 -0.992 1 95.75 174 ASN B CA 1
ATOM 3539 C C . ASN B 1 174 ? -15.602 -19.906 -0.587 1 95.75 174 ASN B C 1
ATOM 3541 O O . ASN B 1 174 ? -16.172 -19.234 0.274 1 95.75 174 ASN B O 1
ATOM 3545 N N . THR B 1 175 ? -14.477 -19.562 -1.166 1 96.62 175 THR B N 1
ATOM 3546 C CA . THR B 1 175 ? -13.852 -18.281 -0.854 1 96.62 175 THR B CA 1
ATOM 3547 C C . THR B 1 175 ? -13.398 -17.578 -2.131 1 96.62 175 THR B C 1
ATOM 3549 O O . THR B 1 175 ? -13.344 -18.203 -3.197 1 96.62 175 THR B O 1
ATOM 3552 N N . ILE B 1 176 ? -13.219 -16.328 -2.027 1 96.81 176 ILE B N 1
ATOM 3553 C CA . ILE B 1 176 ? -12.531 -15.602 -3.094 1 96.81 176 ILE B CA 1
ATOM 3554 C C . ILE B 1 176 ? -11.172 -15.117 -2.596 1 96.81 176 ILE B C 1
ATOM 3556 O O . ILE B 1 176 ? -11 -14.852 -1.403 1 96.81 176 ILE B O 1
ATOM 3560 N N . THR B 1 177 ? -10.25 -15.062 -3.506 1 96.81 177 THR B N 1
ATOM 3561 C CA . THR B 1 177 ? -8.906 -14.586 -3.219 1 96.81 177 THR B CA 1
ATOM 3562 C C . THR B 1 177 ? -8.641 -13.258 -3.926 1 96.81 177 THR B C 1
ATOM 3564 O O . THR B 1 177 ? -8.898 -13.125 -5.125 1 96.81 177 THR B O 1
ATOM 3567 N N . CYS B 1 178 ? -8.219 -12.266 -3.199 1 95.31 178 CYS B N 1
ATOM 3568 C CA . CYS B 1 178 ? -7.84 -10.953 -3.711 1 95.31 178 CYS B CA 1
ATOM 3569 C C . CYS B 1 178 ? -6.375 -10.656 -3.424 1 95.31 178 CYS B C 1
ATOM 3571 O O . CYS B 1 178 ? -5.961 -10.617 -2.264 1 95.31 178 CYS B O 1
ATOM 3573 N N . MET B 1 179 ? -5.676 -10.406 -4.5 1 95.06 179 MET B N 1
ATOM 3574 C CA . MET B 1 179 ? -4.242 -10.203 -4.324 1 95.06 179 MET B CA 1
ATOM 3575 C C . MET B 1 179 ? -3.805 -8.867 -4.922 1 95.06 179 MET B C 1
ATOM 3577 O O . MET B 1 179 ? -4.289 -8.477 -5.984 1 95.06 179 MET B O 1
ATOM 3581 N N . TYR B 1 180 ? -2.941 -8.195 -4.238 1 92.31 180 TYR B N 1
ATOM 3582 C CA . TYR B 1 180 ? -2.225 -7.02 -4.727 1 92.31 180 TYR B CA 1
ATOM 3583 C C . TYR B 1 180 ? -0.771 -7.039 -4.27 1 92.31 180 TYR B C 1
ATOM 3585 O O . TYR B 1 180 ? -0.459 -6.629 -3.148 1 92.31 180 TYR B O 1
ATOM 3593 N N . ALA B 1 181 ? 0.112 -7.449 -5.188 1 89.44 181 ALA B N 1
ATOM 3594 C CA . ALA B 1 181 ? 1.517 -7.668 -4.852 1 89.44 181 ALA B CA 1
ATOM 3595 C C . ALA B 1 181 ? 1.656 -8.648 -3.688 1 89.44 181 ALA B C 1
ATOM 3597 O O . ALA B 1 181 ? 1.252 -9.805 -3.791 1 89.44 181 ALA B O 1
ATOM 3598 N N . ASP B 1 182 ? 2.102 -8.141 -2.545 1 85.62 182 ASP B N 1
ATOM 3599 C CA . ASP B 1 182 ? 2.355 -9.039 -1.423 1 85.62 182 ASP B CA 1
ATOM 3600 C C . ASP B 1 182 ? 1.15 -9.102 -0.488 1 85.62 182 ASP B C 1
ATOM 3602 O O . ASP B 1 182 ? 1.121 -9.906 0.442 1 85.62 182 ASP B O 1
ATOM 3606 N N . ASP B 1 183 ? 0.156 -8.266 -0.806 1 87.56 183 ASP B N 1
ATOM 3607 C CA . ASP B 1 183 ? -1.062 -8.305 -0.003 1 87.56 183 ASP B CA 1
ATOM 3608 C C . ASP B 1 183 ? -2.031 -9.359 -0.522 1 87.56 183 ASP B C 1
ATOM 3610 O O . ASP B 1 183 ? -2.295 -9.43 -1.725 1 87.56 183 ASP B O 1
ATOM 3614 N N . THR B 1 184 ? -2.455 -10.203 0.341 1 92.12 184 THR B N 1
ATOM 3615 C CA . THR B 1 184 ? -3.418 -11.234 -0.026 1 92.12 184 THR B CA 1
ATOM 3616 C C . THR B 1 184 ? -4.586 -11.258 0.954 1 92.12 184 THR B C 1
ATOM 3618 O O . THR B 1 184 ? -4.387 -11.211 2.17 1 92.12 184 THR B O 1
ATOM 3621 N N . ALA B 1 185 ? -5.762 -11.25 0.425 1 92.31 185 ALA B N 1
ATOM 3622 C CA . ALA B 1 185 ? -6.969 -11.352 1.241 1 92.31 185 ALA B CA 1
ATOM 3623 C C . ALA B 1 185 ? -7.836 -12.523 0.792 1 92.31 185 ALA B C 1
ATOM 3625 O O . ALA B 1 185 ? -7.973 -12.773 -0.407 1 92.31 185 ALA B O 1
ATOM 3626 N N . ILE B 1 186 ? -8.344 -13.219 1.741 1 93.81 186 ILE B N 1
ATOM 3627 C CA . ILE B 1 186 ? -9.312 -14.281 1.51 1 93.81 186 ILE B CA 1
ATOM 3628 C C . ILE B 1 186 ? -10.656 -13.906 2.131 1 93.81 186 ILE B C 1
ATOM 3630 O O . ILE B 1 186 ? -10.719 -13.5 3.293 1 93.81 186 ILE B O 1
ATOM 3634 N N . LEU B 1 187 ? -11.688 -14.008 1.321 1 94.69 187 LEU B N 1
ATOM 3635 C CA . LEU B 1 187 ? -13.016 -13.656 1.81 1 94.69 187 LEU B CA 1
ATOM 3636 C C . LEU B 1 187 ? -13.992 -14.805 1.595 1 94.69 187 LEU B C 1
ATOM 3638 O O . LEU B 1 187 ? -13.891 -15.531 0.608 1 94.69 187 LEU B O 1
ATOM 3642 N N . SER B 1 188 ? -14.859 -14.945 2.494 1 94.75 188 SER B N 1
ATOM 3643 C CA . SER B 1 188 ? -15.984 -15.875 2.389 1 94.75 188 SER B CA 1
ATOM 3644 C C . SER B 1 188 ? -17.266 -15.25 2.924 1 94.75 188 SER B C 1
ATOM 3646 O O . SER B 1 188 ? -17.219 -14.328 3.75 1 94.75 188 SER B O 1
ATOM 3648 N N . ARG B 1 189 ? -18.312 -15.68 2.4 1 94.56 189 ARG B N 1
ATOM 3649 C CA . ARG B 1 189 ? -19.609 -15.227 2.904 1 94.56 189 ARG B CA 1
ATOM 3650 C C . ARG B 1 189 ? -20.578 -16.391 3.068 1 94.56 189 ARG B C 1
ATOM 3652 O O . ARG B 1 189 ? -20.531 -17.359 2.303 1 94.56 189 ARG B O 1
ATOM 3659 N N . HIS B 1 190 ? -21.359 -16.281 4.086 1 93.56 190 HIS B N 1
ATOM 3660 C CA . HIS B 1 190 ? -22.359 -17.312 4.375 1 93.56 190 HIS B CA 1
ATOM 3661 C C . HIS B 1 190 ? -23.391 -16.812 5.387 1 93.56 190 HIS B C 1
ATOM 3663 O O . HIS B 1 190 ? -23.094 -15.938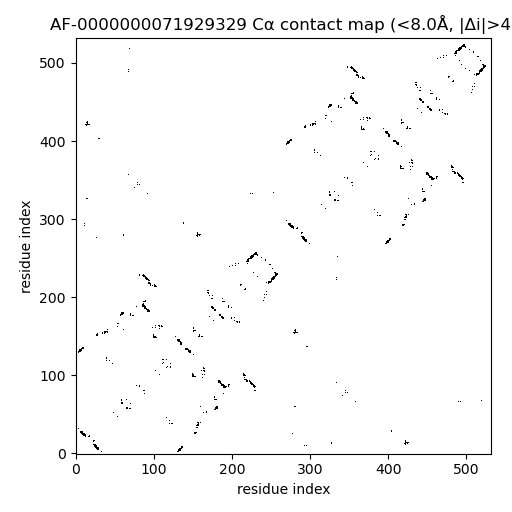 6.199 1 93.56 190 HIS B O 1
ATOM 3669 N N . ARG B 1 191 ? -24.531 -17.375 5.375 1 92.44 191 ARG B N 1
ATOM 3670 C CA . ARG B 1 191 ? -25.578 -17.016 6.336 1 92.44 191 ARG B CA 1
ATOM 3671 C C . ARG B 1 191 ? -25.281 -17.625 7.707 1 92.44 191 ARG B C 1
ATOM 3673 O O . ARG B 1 191 ? -25.594 -17 8.734 1 92.44 191 ARG B O 1
ATOM 3680 N N . ASN B 1 192 ? -24.703 -18.75 7.648 1 90.06 192 ASN B N 1
ATOM 3681 C CA . ASN B 1 192 ? -24.328 -19.438 8.875 1 90.06 192 ASN B CA 1
ATOM 3682 C C . ASN B 1 192 ? -22.875 -19.156 9.266 1 90.06 192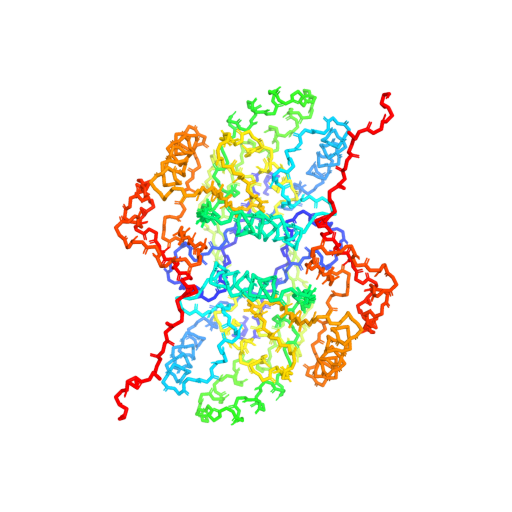 ASN B C 1
ATOM 3684 O O . ASN B 1 192 ? -21.953 -19.453 8.508 1 90.06 192 ASN B O 1
ATOM 3688 N N . LEU B 1 193 ? -22.672 -18.719 10.414 1 83.88 193 LEU B N 1
ATOM 3689 C CA . LEU B 1 193 ? -21.359 -18.281 10.867 1 83.88 193 LEU B CA 1
ATOM 3690 C C . LEU B 1 193 ? -20.406 -19.453 11 1 83.88 193 LEU B C 1
ATOM 3692 O O . LEU B 1 193 ? -19.219 -19.328 10.719 1 83.88 193 LEU B O 1
ATOM 3696 N N . ASP B 1 194 ? -20.922 -20.531 11.461 1 84.44 194 ASP B N 1
ATOM 3697 C CA . ASP B 1 194 ? -20.078 -21.719 11.609 1 84.44 194 ASP B CA 1
ATOM 3698 C C . ASP B 1 194 ? -19.547 -22.188 10.258 1 84.44 194 ASP B C 1
ATOM 3700 O O . ASP B 1 194 ? -18.359 -22.516 10.125 1 84.44 194 ASP B O 1
ATOM 3704 N N . THR B 1 195 ? -20.438 -22.188 9.328 1 90.88 195 THR B N 1
ATOM 3705 C CA . THR B 1 195 ? -20.047 -22.594 7.984 1 90.88 195 THR B CA 1
ATOM 3706 C C . THR B 1 195 ? -19.062 -21.578 7.391 1 90.88 195 THR B C 1
ATOM 3708 O O . THR B 1 195 ? -18.109 -21.953 6.707 1 90.88 195 THR B O 1
ATOM 3711 N N . LEU B 1 196 ? -19.312 -20.328 7.668 1 89.75 196 LEU B N 1
ATOM 3712 C CA . LEU B 1 196 ? -18.422 -19.266 7.215 1 89.75 196 LEU B CA 1
ATOM 3713 C C . LEU B 1 196 ? -17 -19.469 7.73 1 89.75 196 LEU B C 1
ATOM 3715 O O . LEU B 1 196 ? -16.047 -19.406 6.961 1 89.75 196 LEU B O 1
ATOM 3719 N N . VAL B 1 197 ? -16.891 -19.766 8.977 1 85.88 197 VAL B N 1
ATOM 3720 C CA . VAL B 1 197 ? -15.594 -19.953 9.617 1 85.88 197 VAL B CA 1
ATOM 3721 C C . VAL B 1 197 ? -14.93 -21.219 9.086 1 85.88 197 VAL B C 1
ATOM 3723 O O . VAL B 1 197 ? -13.719 -21.234 8.852 1 85.88 197 VAL B O 1
ATOM 3726 N N . GLU B 1 198 ? -15.703 -22.172 8.852 1 89.5 198 GLU B N 1
ATOM 3727 C CA . GLU B 1 198 ? -15.188 -23.422 8.297 1 89.5 198 GLU B CA 1
ATOM 3728 C C . GLU B 1 198 ? -14.602 -23.203 6.902 1 89.5 198 GLU B C 1
ATOM 3730 O O . GLU B 1 198 ? -13.547 -23.75 6.578 1 89.5 198 GLU B O 1
ATOM 3735 N N . ASN B 1 199 ? -15.32 -22.469 6.094 1 93 199 ASN B N 1
ATOM 3736 C CA . ASN B 1 199 ? -14.844 -22.156 4.75 1 93 199 ASN B CA 1
ATOM 3737 C C . ASN B 1 199 ? -13.492 -21.453 4.785 1 93 199 ASN B C 1
ATOM 3739 O O . ASN B 1 199 ? -12.578 -21.828 4.047 1 93 199 ASN B O 1
ATOM 3743 N N . ILE B 1 200 ? -13.367 -20.5 5.621 1 90.62 200 ILE B N 1
ATOM 3744 C CA . ILE B 1 200 ? -12.141 -19.719 5.75 1 90.62 200 ILE B CA 1
ATOM 3745 C C . ILE B 1 200 ? -11.016 -20.625 6.25 1 90.62 200 ILE B C 1
ATOM 3747 O O . ILE B 1 200 ? -9.914 -20.625 5.688 1 90.62 200 ILE B O 1
ATOM 3751 N N . ASN B 1 201 ? -11.305 -21.406 7.262 1 88.94 201 ASN B N 1
ATOM 3752 C CA . ASN B 1 201 ? -10.289 -22.266 7.863 1 88.94 201 ASN B CA 1
ATOM 3753 C C . ASN B 1 201 ? -9.805 -23.344 6.895 1 88.94 201 ASN B C 1
ATOM 3755 O O . ASN B 1 201 ? -8.625 -23.688 6.883 1 88.94 201 ASN B O 1
ATOM 3759 N N . GLU B 1 202 ? -10.711 -23.797 6.188 1 92.06 202 GLU B N 1
ATOM 3760 C CA . GLU B 1 202 ? -10.328 -24.781 5.188 1 92.06 202 GLU B CA 1
ATOM 3761 C C . GLU B 1 202 ? -9.352 -24.203 4.172 1 92.06 202 GLU B C 1
ATOM 3763 O O . GLU B 1 202 ? -8.336 -24.812 3.852 1 92.06 202 GLU B O 1
ATOM 3768 N N . HIS B 1 203 ? -9.711 -23.062 3.689 1 93.31 203 HIS B N 1
ATOM 3769 C CA . HIS B 1 203 ? -8.828 -22.406 2.73 1 93.31 203 HIS B CA 1
ATOM 3770 C C . HIS B 1 203 ? -7.484 -22.062 3.363 1 93.31 203 HIS B C 1
ATOM 3772 O O . HIS B 1 203 ? -6.438 -22.234 2.736 1 93.31 203 HIS B O 1
ATOM 3778 N N . LEU B 1 204 ? -7.516 -21.594 4.559 1 88.94 204 LEU B N 1
ATOM 3779 C CA . LEU B 1 204 ? -6.281 -21.25 5.25 1 88.94 204 LEU B CA 1
ATOM 3780 C C . LEU B 1 204 ? -5.391 -22.469 5.43 1 88.94 204 LEU B C 1
ATOM 3782 O O . LEU B 1 204 ? -4.168 -22.375 5.312 1 88.94 204 LEU B O 1
ATOM 3786 N N . ALA B 1 205 ? -5.98 -23.562 5.73 1 89.06 205 ALA B N 1
ATOM 3787 C CA . ALA B 1 205 ? -5.223 -24.812 5.875 1 89.06 205 ALA B CA 1
ATOM 3788 C C . ALA B 1 205 ? -4.539 -25.188 4.566 1 89.06 205 ALA B C 1
ATOM 3790 O O . ALA B 1 205 ? -3.363 -25.562 4.559 1 89.06 205 ALA B O 1
ATOM 3791 N N . HIS B 1 206 ? -5.281 -25.078 3.518 1 93.5 206 HIS B N 1
ATOM 3792 C CA . HIS B 1 206 ? -4.707 -25.359 2.207 1 93.5 206 HIS B CA 1
ATOM 3793 C C . HIS B 1 206 ? -3.59 -24.375 1.868 1 93.5 206 HIS B C 1
ATOM 3795 O O . HIS B 1 206 ? -2.559 -24.766 1.316 1 93.5 206 HIS B O 1
ATOM 3801 N N . LEU B 1 207 ? -3.809 -23.156 2.188 1 92.06 207 LEU B N 1
ATOM 3802 C CA . LEU B 1 207 ? -2.809 -22.125 1.922 1 92.06 207 LEU B CA 1
ATOM 3803 C C . LEU B 1 207 ? -1.548 -22.359 2.746 1 92.06 207 LEU B C 1
ATOM 3805 O O . LEU B 1 207 ? -0.434 -22.156 2.26 1 92.06 207 LEU B O 1
ATOM 3809 N N . GLU B 1 208 ? -1.731 -22.734 3.922 1 87.62 208 GLU B N 1
ATOM 3810 C CA . GLU B 1 208 ? -0.589 -23.016 4.785 1 87.62 208 GLU B CA 1
ATOM 3811 C C . GLU B 1 208 ? 0.308 -24.094 4.176 1 87.62 208 GLU B C 1
ATOM 3813 O O . GLU B 1 208 ? 1.531 -23.938 4.152 1 87.62 208 GLU B O 1
ATOM 3818 N N . THR B 1 209 ? -0.304 -25.109 3.754 1 91.5 209 THR B N 1
ATOM 3819 C CA . THR B 1 209 ? 0.445 -26.172 3.092 1 91.5 209 THR B CA 1
ATOM 3820 C C . THR B 1 209 ? 1.133 -25.641 1.835 1 91.5 209 THR B C 1
ATOM 3822 O O . THR B 1 209 ? 2.305 -25.938 1.592 1 91.5 209 THR B O 1
ATOM 3825 N N . TRP B 1 210 ? 0.389 -24.906 1.11 1 94.19 210 TRP B N 1
ATOM 3826 C CA . TRP B 1 210 ? 0.933 -24.328 -0.116 1 94.19 210 TRP B CA 1
ATOM 3827 C C . TRP B 1 210 ? 2.117 -23.422 0.187 1 94.19 210 TRP B C 1
ATOM 3829 O O . TRP B 1 210 ? 3.162 -23.516 -0.461 1 94.19 210 TRP B O 1
ATOM 3839 N N . PHE B 1 211 ? 1.991 -22.562 1.169 1 91.31 211 PHE B N 1
ATOM 3840 C CA . PHE B 1 211 ? 3.074 -21.672 1.582 1 91.31 211 PHE B CA 1
ATOM 3841 C C . PHE B 1 211 ? 4.293 -22.484 2.018 1 91.31 211 PHE B C 1
ATOM 3843 O O . PHE B 1 211 ? 5.426 -22.125 1.685 1 91.31 211 PHE B O 1
ATOM 3850 N N . PHE B 1 212 ? 4.031 -23.516 2.697 1 90.69 212 PHE B N 1
ATOM 3851 C CA . PHE B 1 212 ? 5.117 -24.359 3.186 1 90.69 212 PHE B CA 1
ATOM 3852 C C . PHE B 1 212 ? 5.867 -25 2.023 1 90.69 212 PHE B C 1
ATOM 3854 O O . PHE B 1 212 ? 7.102 -24.953 1.977 1 90.69 212 PHE B O 1
ATOM 3861 N N . VAL B 1 213 ? 5.152 -25.484 1.145 1 94.88 213 VAL B N 1
ATOM 3862 C CA . VAL B 1 213 ? 5.738 -26.188 0.005 1 94.88 213 VAL B CA 1
ATOM 3863 C C . VAL B 1 213 ? 6.586 -25.219 -0.818 1 94.88 213 VAL B C 1
ATOM 3865 O O . VAL B 1 213 ? 7.676 -25.578 -1.276 1 94.88 213 VAL B O 1
ATOM 3868 N N . TRP B 1 214 ? 6.137 -24.062 -0.918 1 95.25 214 TRP B N 1
ATOM 3869 C CA . TRP B 1 214 ? 6.805 -23.125 -1.812 1 95.25 214 TRP B CA 1
ATOM 3870 C C . TRP B 1 214 ? 7.703 -22.172 -1.031 1 95.25 214 TRP B C 1
ATOM 3872 O O . TRP B 1 214 ? 8.172 -21.172 -1.57 1 95.25 214 TRP B O 1
ATOM 3882 N N . LYS B 1 215 ? 7.844 -22.422 0.246 1 94.06 215 LYS B N 1
ATOM 3883 C CA . LYS B 1 215 ? 8.789 -21.734 1.116 1 94.06 215 LYS B CA 1
ATOM 3884 C C . LYS B 1 215 ? 8.453 -20.25 1.224 1 94.06 215 LYS B C 1
ATOM 3886 O O . LYS B 1 215 ? 9.336 -19.406 1.113 1 94.06 215 LYS B O 1
ATOM 3891 N N . ILE B 1 216 ? 7.207 -20.016 1.271 1 91.94 216 ILE B N 1
ATOM 3892 C CA . ILE B 1 216 ? 6.719 -18.672 1.5 1 91.94 216 ILE B CA 1
ATOM 3893 C C . ILE B 1 216 ? 6.375 -18.484 2.977 1 91.94 216 ILE B C 1
ATOM 3895 O O . ILE B 1 216 ? 5.691 -19.312 3.57 1 91.94 216 ILE B O 1
ATOM 3899 N N . ALA B 1 217 ? 6.898 -17.391 3.527 1 87.12 217 ALA B N 1
ATOM 3900 C CA . ALA B 1 217 ? 6.652 -17.125 4.941 1 87.12 217 ALA B CA 1
ATOM 3901 C C . ALA B 1 217 ? 5.602 -16.031 5.121 1 87.12 217 ALA B C 1
ATOM 3903 O O . ALA B 1 217 ? 5.605 -15.031 4.398 1 87.12 217 ALA B O 1
ATOM 3904 N N . LEU B 1 218 ? 4.75 -16.25 6.066 1 83.88 218 LEU B N 1
ATOM 3905 C CA . LEU B 1 218 ? 3.719 -15.273 6.395 1 83.88 218 LEU B CA 1
ATOM 3906 C C . LEU B 1 218 ? 4.102 -14.477 7.641 1 83.88 218 LEU B C 1
ATOM 3908 O O . LEU B 1 218 ? 4.77 -15 8.531 1 83.88 218 LEU B O 1
ATOM 3912 N N . ASN B 1 219 ? 3.766 -13.188 7.543 1 79 219 ASN B N 1
ATOM 3913 C CA . ASN B 1 219 ? 3.861 -12.375 8.75 1 79 219 ASN B CA 1
ATOM 3914 C C . ASN B 1 219 ? 2.631 -12.539 9.641 1 79 219 ASN B C 1
ATOM 3916 O O . ASN B 1 219 ? 1.619 -11.867 9.438 1 79 219 ASN B O 1
ATOM 3920 N N . SER B 1 220 ? 2.717 -13.289 10.617 1 74.12 220 SER B N 1
ATOM 3921 C CA . SER B 1 220 ? 1.584 -13.641 11.469 1 74.12 220 SER B CA 1
ATOM 3922 C C . SER B 1 220 ? 1.124 -12.438 12.289 1 74.12 220 SER B C 1
ATOM 3924 O O . SER B 1 220 ? -0.072 -12.273 12.547 1 74.12 220 SER B O 1
ATOM 3926 N N . SER B 1 221 ? 2.045 -11.609 12.633 1 72.56 221 SER B N 1
ATOM 3927 C CA . SER B 1 221 ? 1.71 -10.469 13.477 1 72.56 221 SER B CA 1
ATOM 3928 C C . SER B 1 221 ? 0.905 -9.43 12.703 1 72.56 221 SER B C 1
ATOM 3930 O O . SER B 1 221 ? 0.187 -8.625 13.305 1 72.56 221 SER B O 1
ATOM 3932 N N . LYS B 1 222 ? 1.015 -9.539 11.414 1 77.31 222 LYS B N 1
ATOM 3933 C CA . LYS B 1 222 ? 0.313 -8.555 10.594 1 77.31 222 LYS B CA 1
ATOM 3934 C C . LYS B 1 222 ? -0.948 -9.148 9.977 1 77.31 222 LYS B C 1
ATOM 3936 O O . LYS B 1 222 ? -1.662 -8.477 9.234 1 77.31 222 LYS B O 1
ATOM 3941 N N . THR B 1 223 ? -1.166 -10.391 10.211 1 79.69 223 THR B N 1
ATOM 3942 C CA . THR B 1 223 ? -2.373 -11.031 9.703 1 79.69 223 THR B CA 1
ATOM 3943 C C . THR B 1 223 ? -3.598 -10.594 10.5 1 79.69 223 THR B C 1
ATOM 3945 O O . THR B 1 223 ? -3.557 -10.539 11.727 1 79.69 223 THR B O 1
ATOM 3948 N N . GLU B 1 224 ? -4.664 -10.227 9.82 1 81.12 224 GLU B N 1
ATOM 3949 C CA . GLU B 1 224 ? -5.871 -9.719 10.461 1 81.12 224 GLU B CA 1
ATOM 3950 C C . GLU B 1 224 ? -7.121 -10.391 9.914 1 81.12 224 GLU B C 1
ATOM 3952 O O . GLU B 1 224 ? -7.172 -10.75 8.734 1 81.12 224 GLU B O 1
ATOM 3957 N N . VAL B 1 225 ? -8.086 -10.555 10.836 1 82.69 225 VAL B N 1
ATOM 3958 C CA . VAL B 1 225 ? -9.398 -11.078 10.461 1 82.69 225 VAL B CA 1
ATOM 3959 C C . VAL B 1 225 ? -10.461 -10.008 10.703 1 82.69 225 VAL B C 1
ATOM 3961 O O . VAL B 1 225 ? -10.484 -9.367 11.758 1 82.69 225 VAL B O 1
ATOM 3964 N N . VAL B 1 226 ? -11.258 -9.852 9.688 1 82 226 VAL B N 1
ATOM 3965 C CA . VAL B 1 226 ? -12.32 -8.852 9.781 1 82 226 VAL B CA 1
ATOM 3966 C C . VAL B 1 226 ? -13.664 -9.492 9.438 1 82 226 VAL B C 1
ATOM 3968 O O . VAL B 1 226 ? -13.773 -10.227 8.453 1 82 226 VAL B O 1
ATOM 3971 N N . PHE B 1 227 ? -14.664 -9.211 10.258 1 82.12 227 PHE B N 1
ATOM 3972 C CA . PHE B 1 227 ? -16.031 -9.664 10.008 1 82.12 227 PHE B CA 1
ATOM 3973 C C . PHE B 1 227 ? -16.922 -8.492 9.625 1 82.12 227 PHE B C 1
ATOM 3975 O O . PHE B 1 227 ? -16.875 -7.441 10.266 1 82.12 227 PHE B O 1
ATOM 3982 N N . PHE B 1 228 ? -17.656 -8.727 8.594 1 80.56 228 PHE B N 1
ATOM 3983 C CA . PHE B 1 228 ? -18.656 -7.766 8.156 1 80.56 228 PHE B CA 1
ATOM 3984 C C . PHE B 1 228 ? -20.062 -8.344 8.297 1 80.56 228 PHE B C 1
ATOM 3986 O O . PHE B 1 228 ? -20.422 -9.289 7.598 1 80.56 228 PHE B O 1
ATOM 3993 N N . SER B 1 229 ? -20.734 -7.945 9.32 1 74.19 229 SER B N 1
ATOM 3994 C CA . SER B 1 229 ? -22.078 -8.453 9.555 1 74.19 229 SER B CA 1
ATOM 3995 C C . SER B 1 229 ? -22.984 -7.375 10.125 1 74.19 229 SER B C 1
ATOM 3997 O O . SER B 1 229 ? -22.516 -6.391 10.695 1 74.19 229 SER B O 1
ATOM 3999 N N . LYS B 1 230 ? -24.25 -7.52 9.82 1 67.81 230 LYS B N 1
ATOM 4000 C CA . LYS B 1 230 ? -25.25 -6.688 10.477 1 67.81 230 LYS B CA 1
ATOM 4001 C C . LYS B 1 230 ? -25.391 -7.051 11.945 1 67.81 230 LYS B C 1
ATOM 4003 O O . LYS B 1 230 ? -25.766 -6.211 12.766 1 67.81 230 LYS B O 1
ATOM 4008 N N . ARG B 1 231 ? -25.062 -8.367 12.211 1 62.75 231 ARG B N 1
ATOM 4009 C CA . ARG B 1 231 ? -25.203 -8.883 13.57 1 62.75 231 ARG B CA 1
ATOM 4010 C C . ARG B 1 231 ? -23.844 -9.008 14.25 1 62.75 231 ARG B C 1
ATOM 4012 O O . ARG B 1 231 ? -22.828 -9.18 13.578 1 62.75 231 ARG B O 1
ATOM 4019 N N . LYS B 1 232 ? -23.719 -8.625 15.508 1 59.56 232 LYS B N 1
ATOM 4020 C CA . LYS B 1 232 ? -22.484 -8.797 16.25 1 59.56 232 LYS B CA 1
ATOM 4021 C C . LYS B 1 232 ? -22 -10.242 16.188 1 59.56 232 LYS B C 1
ATOM 4023 O O . LYS B 1 232 ? -22.734 -11.164 16.531 1 59.56 232 LYS B O 1
ATOM 4028 N N . PRO B 1 233 ? -20.844 -10.43 15.57 1 57.56 233 PRO B N 1
ATOM 4029 C CA . PRO B 1 233 ? -20.375 -11.812 15.539 1 57.56 233 PRO B CA 1
ATOM 4030 C C . PRO B 1 233 ? -19.984 -12.344 16.922 1 57.56 233 PRO B C 1
ATOM 4032 O O . PRO B 1 233 ? -19.516 -11.578 17.766 1 57.56 233 PRO B O 1
ATOM 4035 N N . PRO B 1 234 ? -20.406 -13.539 17.203 1 56.44 234 PRO B N 1
ATOM 4036 C CA . PRO B 1 234 ? -19.953 -14.117 18.469 1 56.44 234 PRO B CA 1
ATOM 4037 C C . PRO B 1 234 ? -18.422 -14.211 18.562 1 56.44 234 PRO B C 1
ATOM 4039 O O . PRO B 1 234 ? -17.766 -14.555 17.578 1 56.44 234 PRO B O 1
ATOM 4042 N N . LEU B 1 235 ? -17.906 -13.562 19.516 1 54.28 235 LEU B N 1
ATOM 4043 C CA . LEU B 1 235 ? -16.484 -13.484 19.797 1 54.28 235 LEU B CA 1
ATOM 4044 C C . LEU B 1 235 ? -15.812 -14.844 19.625 1 54.28 235 LEU B C 1
ATOM 4046 O O . LEU B 1 235 ? -14.664 -14.93 19.188 1 54.28 235 LEU B O 1
ATOM 4050 N N . LYS B 1 236 ? -16.625 -15.93 20.078 1 54.44 236 LYS B N 1
ATOM 4051 C CA . LYS B 1 236 ? -16.062 -17.281 20.078 1 54.44 236 LYS B CA 1
ATOM 4052 C C . LYS B 1 236 ? -15.609 -17.688 18.672 1 54.44 236 LYS B C 1
ATOM 4054 O O . LYS B 1 236 ? -14.648 -18.453 18.531 1 54.44 236 LYS B O 1
ATOM 4059 N N . LEU B 1 237 ? -16.281 -17.25 17.766 1 53.09 237 LEU B N 1
ATOM 4060 C CA . LEU B 1 237 ? -16.016 -17.609 16.375 1 53.09 237 LEU B CA 1
ATOM 4061 C C . LEU B 1 237 ? -14.664 -17.062 15.93 1 53.09 237 LEU B C 1
ATOM 4063 O O . LEU B 1 237 ? -13.969 -17.672 15.125 1 53.09 237 LEU B O 1
ATOM 4067 N N . LEU B 1 238 ? -14.383 -15.93 16.5 1 54.47 238 LEU B N 1
ATOM 4068 C CA . LEU B 1 238 ? -13.156 -15.211 16.172 1 54.47 238 LEU B CA 1
ATOM 4069 C C . LEU B 1 238 ? -11.93 -16.047 16.5 1 54.47 238 LEU B C 1
ATOM 4071 O O . LEU B 1 238 ? -10.938 -16.016 15.773 1 54.47 238 LEU B O 1
ATOM 4075 N N . TYR B 1 239 ? -12.188 -16.844 17.578 1 50.28 239 TYR B N 1
ATOM 4076 C CA . TYR B 1 239 ? -11.086 -17.656 18.062 1 50.28 239 TYR B CA 1
ATOM 4077 C C . TYR B 1 239 ? -10.906 -18.906 17.203 1 50.28 239 TYR B C 1
ATOM 4079 O O . TYR B 1 239 ? -9.883 -19.594 17.297 1 50.28 239 TYR B O 1
ATOM 4087 N N . LYS B 1 240 ? -11.93 -19.062 16.391 1 54.66 240 LYS B N 1
ATOM 4088 C CA . LYS B 1 240 ? -11.875 -20.328 15.648 1 54.66 240 LYS B CA 1
ATOM 4089 C C . LYS B 1 240 ? -11.047 -20.172 14.375 1 54.66 240 LYS B C 1
ATOM 4091 O O . LYS B 1 240 ? -10.711 -21.156 13.719 1 54.66 240 LYS B O 1
ATOM 4096 N N . ILE B 1 241 ? -10.961 -18.984 14.031 1 55.44 241 ILE B N 1
ATOM 4097 C CA . ILE B 1 241 ? -10.117 -18.906 12.844 1 55.44 241 ILE B CA 1
ATOM 4098 C C . ILE B 1 241 ? -8.672 -19.234 13.211 1 55.44 241 ILE B C 1
ATOM 4100 O O . ILE B 1 241 ? -8.125 -18.656 14.156 1 55.44 241 ILE B O 1
ATOM 4104 N N . LYS B 1 242 ? -8.297 -20.516 12.68 1 53.94 242 LYS B N 1
ATOM 4105 C CA . LYS B 1 242 ? -7.02 -21.172 12.945 1 53.94 242 LYS B CA 1
ATOM 4106 C C . LYS B 1 242 ? -5.91 -20.141 13.18 1 53.94 242 LYS B C 1
ATOM 4108 O O . LYS B 1 242 ? -5.867 -19.109 12.516 1 53.94 242 LYS B O 1
ATOM 4113 N N . GLU B 1 243 ? -5.395 -20.297 14.383 1 53.34 243 GLU B N 1
ATOM 4114 C CA . GLU B 1 243 ? -4.07 -19.75 14.672 1 53.34 243 GLU B CA 1
ATOM 4115 C C . GLU B 1 243 ? -3.023 -20.312 13.711 1 53.34 243 GLU B C 1
ATOM 4117 O O . GLU B 1 243 ? -2.9 -21.516 13.547 1 53.34 243 GLU B O 1
ATOM 4122 N N . TYR B 1 244 ? -3.078 -20.062 12.539 1 47.31 244 TYR B N 1
ATOM 4123 C CA . TYR B 1 244 ? -2.062 -20.656 11.672 1 47.31 244 TYR B CA 1
ATOM 4124 C C . TYR B 1 244 ? -0.704 -20.672 12.359 1 47.31 244 TYR B C 1
ATOM 4126 O O . TYR B 1 244 ? -0.322 -19.703 13.023 1 47.31 244 TYR B O 1
ATOM 4134 N N . PRO B 1 245 ? -0.199 -21.719 12.367 1 40.53 245 PRO B N 1
ATOM 4135 C CA . PRO B 1 245 ? 1.213 -21.859 12.734 1 40.53 245 PRO B CA 1
ATOM 4136 C C . PRO B 1 245 ? 2.115 -20.906 11.945 1 40.53 245 PRO B C 1
ATOM 4138 O O . PRO B 1 245 ? 2.035 -20.844 10.719 1 40.53 245 PRO B O 1
ATOM 4141 N N . GLY B 1 246 ? 2.436 -19.75 12.727 1 44.62 246 GLY B N 1
ATOM 4142 C CA . GLY B 1 246 ? 3.143 -18.578 12.258 1 44.62 246 GLY B CA 1
ATOM 4143 C C . GLY B 1 246 ? 2.324 -17.297 12.375 1 44.62 246 GLY B C 1
ATOM 4144 O O . GLY B 1 246 ? 2.846 -16.203 12.18 1 44.62 246 GLY B O 1
ATOM 4145 N N . LEU B 1 247 ? 1.03 -17.531 12.047 1 46.66 247 LEU B N 1
ATOM 4146 C CA . LEU B 1 247 ? 0.183 -16.375 12.328 1 46.66 247 LEU B CA 1
ATOM 4147 C C . LEU B 1 247 ? -0.079 -16.25 13.828 1 46.66 247 LEU B C 1
ATOM 4149 O O . LEU B 1 247 ? -0.594 -17.188 14.453 1 46.66 247 LEU B O 1
ATOM 4153 N N . ASN B 1 248 ? 0.693 -15.836 14.516 1 47.78 248 ASN B N 1
ATOM 4154 C CA . ASN B 1 248 ? 0.207 -15.445 15.836 1 47.78 248 ASN B CA 1
ATOM 4155 C C . ASN B 1 248 ? -1.224 -14.922 15.773 1 47.78 248 ASN B C 1
ATOM 4157 O O . ASN B 1 248 ? -1.751 -14.672 14.688 1 47.78 248 ASN B O 1
ATOM 4161 N N . THR B 1 249 ? -1.869 -14.891 16.938 1 47 249 THR B N 1
ATOM 4162 C CA . THR B 1 249 ? -3.254 -14.445 17.047 1 47 249 THR B CA 1
ATOM 4163 C C . THR B 1 249 ? -3.508 -13.227 16.172 1 47 249 THR B C 1
ATOM 4165 O O . THR B 1 249 ? -2.936 -12.156 16.406 1 47 249 THR B O 1
ATOM 4168 N N . PRO B 1 250 ? -4.039 -13.586 15.008 1 49.34 250 PRO B N 1
ATOM 4169 C CA . PRO B 1 250 ? -4.367 -12.414 14.195 1 49.34 250 PRO B CA 1
ATOM 4170 C C . PRO B 1 250 ? -5.105 -11.328 14.977 1 49.34 250 PRO B C 1
ATOM 4172 O O . PRO B 1 250 ? -5.785 -11.633 15.961 1 49.34 250 PRO B O 1
ATOM 4175 N N . SER B 1 251 ? -4.684 -10.172 14.766 1 55.12 251 SER B N 1
ATOM 4176 C CA . SER B 1 251 ? -5.523 -9.086 15.258 1 55.12 251 SER B CA 1
ATOM 4177 C C . SER B 1 251 ? -6.918 -9.141 14.641 1 55.12 251 SER B C 1
ATOM 4179 O O . SER B 1 251 ? -7.062 -9.422 13.453 1 55.12 251 SER B O 1
ATOM 4181 N N . ILE B 1 252 ? -7.895 -9.445 15.445 1 45.78 252 ILE B N 1
ATOM 4182 C CA . ILE B 1 252 ? -9.273 -9.531 14.992 1 45.78 252 ILE B CA 1
ATOM 4183 C C . ILE B 1 252 ? -9.922 -8.148 15.031 1 45.78 252 ILE B C 1
ATOM 4185 O O . ILE B 1 252 ? -9.852 -7.453 16.047 1 45.78 252 ILE B O 1
ATOM 4189 N N . LEU B 1 253 ? -10 -7.645 13.922 1 51.81 253 LEU B N 1
ATOM 4190 C CA . LEU B 1 253 ? -10.812 -6.434 13.82 1 51.81 253 LEU B CA 1
ATOM 4191 C C . LEU B 1 253 ? -12.25 -6.773 13.461 1 51.81 253 LEU B C 1
ATOM 4193 O O . LEU B 1 253 ? -12.5 -7.625 12.602 1 51.81 253 LEU B O 1
ATOM 4197 N N . VAL B 1 254 ? -13.133 -6.605 14.508 1 43.75 254 VAL B N 1
ATOM 4198 C CA . VAL B 1 254 ? -14.539 -6.871 14.242 1 43.75 254 VAL B CA 1
ATOM 4199 C C . VAL B 1 254 ? -15.273 -5.559 13.977 1 43.75 254 VAL B C 1
ATOM 4201 O O . VAL B 1 254 ? -15.133 -4.598 14.734 1 43.75 254 VAL B O 1
ATOM 4204 N N . SER B 1 255 ? -15.594 -5.098 12.906 1 45.34 255 SER B N 1
ATOM 4205 C CA . SER B 1 255 ? -16.562 -4.031 12.688 1 45.34 255 SER B CA 1
ATOM 4206 C C . SER B 1 255 ? -17.984 -4.516 12.953 1 45.34 255 SER B C 1
ATOM 4208 O O . SER B 1 255 ? -18.422 -5.52 12.383 1 45.34 255 SER B O 1
ATOM 4210 N N . SER B 1 256 ? -18.438 -4.711 14.164 1 40.88 256 SER B N 1
ATOM 4211 C CA . SER B 1 256 ? -19.875 -4.883 14.312 1 40.88 256 SER B CA 1
ATOM 4212 C C . SER B 1 256 ? -20.625 -3.596 13.977 1 40.88 256 SER B C 1
ATOM 4214 O O . SER B 1 256 ? -20.219 -2.51 14.391 1 40.88 256 SER B O 1
ATOM 4216 N N . LEU B 1 257 ? -21.062 -3.285 12.922 1 37.66 257 LEU B N 1
ATOM 4217 C CA . LEU B 1 257 ? -22.219 -2.391 12.938 1 37.66 257 LEU B CA 1
ATOM 4218 C C . LEU B 1 257 ? -23.016 -2.57 14.219 1 37.66 257 LEU B C 1
ATOM 4220 O O . LEU B 1 257 ? -23.969 -3.357 14.258 1 37.66 257 LEU B O 1
ATOM 4224 N N . ILE B 1 258 ? -22.609 -2.719 15.289 1 29.98 258 ILE B N 1
ATOM 4225 C CA . ILE B 1 258 ? -23.484 -2.604 16.438 1 29.98 258 ILE B CA 1
ATOM 4226 C C . ILE B 1 258 ? -23.859 -1.14 16.672 1 29.98 258 ILE B C 1
ATOM 4228 O O . ILE B 1 258 ? -22.969 -0.277 16.734 1 29.98 258 ILE B O 1
ATOM 4232 N N . LYS B 1 259 ? -25.25 -0.736 16.484 1 32.12 259 LYS B N 1
ATOM 4233 C CA . LYS B 1 259 ? -25.938 0.391 17.109 1 32.12 259 LYS B CA 1
ATOM 4234 C C . LYS B 1 259 ? -25.422 0.631 18.516 1 32.12 259 LYS B C 1
ATOM 4236 O O . LYS B 1 259 ? -25.734 -0.141 19.438 1 32.12 259 LYS B O 1
ATOM 4241 N N . THR B 1 260 ? -24.328 0.948 18.891 1 28.7 260 THR B N 1
ATOM 4242 C CA . THR B 1 260 ? -24.203 1.397 20.266 1 28.7 260 THR B CA 1
ATOM 4243 C C . THR B 1 260 ? -25.078 2.613 20.531 1 28.7 260 THR B C 1
ATOM 4245 O O . THR B 1 260 ? -24.953 3.639 19.859 1 28.7 260 THR B O 1
ATOM 4248 N N . SER B 1 261 ? -26.375 2.529 21.062 1 26.52 261 SER B N 1
ATOM 4249 C CA . SER B 1 261 ? -27.109 3.482 21.891 1 26.52 261 SER B CA 1
ATOM 4250 C C . SER B 1 261 ? -26.219 4.098 22.953 1 26.52 261 SER B C 1
ATOM 4252 O O . SER B 1 261 ? -25.797 3.414 23.891 1 26.52 261 SER B O 1
ATOM 4254 N N . LEU B 1 262 ? -25.312 4.875 22.766 1 27.42 262 LEU B N 1
ATOM 4255 C CA . LEU B 1 262 ? -24.859 5.816 23.781 1 27.42 262 LEU B CA 1
ATOM 4256 C C . LEU B 1 262 ? -26.031 6.434 24.531 1 27.42 262 LEU B C 1
ATOM 4258 O O . LEU B 1 262 ? -26.453 7.547 24.219 1 27.42 262 LEU B O 1
ATOM 4262 N N . SER B 1 263 ? -27.281 5.996 24.688 1 25.89 263 SER B N 1
ATOM 4263 C CA . SER B 1 263 ? -28.172 6.574 25.672 1 25.89 263 SER B CA 1
ATOM 4264 C C . SER B 1 263 ? -27.594 6.465 27.078 1 25.89 263 SER B C 1
ATOM 4266 O O . SER B 1 263 ? -28.047 7.152 28 1 25.89 263 SER B O 1
ATOM 4268 N N . ASP B 1 264 ? -27.141 5.523 27.672 1 24.75 264 ASP B N 1
ATOM 4269 C CA . ASP B 1 264 ? -27.484 5.473 29.094 1 24.75 264 ASP B CA 1
ATOM 4270 C C . ASP B 1 264 ? -26.797 6.594 29.859 1 24.75 264 ASP B C 1
ATOM 4272 O O . ASP B 1 264 ? -27.422 7.246 30.703 1 24.75 264 ASP B O 1
ATOM 4276 N N . ASN B 1 265 ? -25.547 6.539 30.406 1 22.34 265 ASN B N 1
ATOM 4277 C CA . ASN B 1 265 ? -25.359 7.035 31.766 1 22.34 265 ASN B CA 1
ATOM 4278 C C . ASN B 1 265 ? -25.188 8.547 31.797 1 22.34 265 ASN B C 1
ATOM 4280 O O . ASN B 1 265 ? -24.125 9.055 31.406 1 22.34 265 ASN B O 1
ATOM 4284 N N . THR B 1 266 ? -25.922 9.492 31.062 1 19.64 266 THR B N 1
ATOM 4285 C CA . THR B 1 266 ? -26.391 10.492 32.031 1 19.64 266 THR B CA 1
ATOM 4286 C C . THR B 1 266 ? -27.625 10 32.781 1 19.64 266 THR B C 1
ATOM 4288 O O . THR B 1 266 ? -28.516 9.383 32.156 1 19.64 266 THR B O 1
#

Secondary structure (DSSP, 8-state):
--TTEEEEEEEEPTTS-TTSGGGEEEEEE-SSHHHHHHHHHHHHHHHHHHHT-S-TTB-TT-TT--HHHHHHHHHHHHHHHHHTT-EEEEEEEEBTTTTT---HHHHHHHHHHTT--HHHHHHHHHHHSS-EEEEEETTEEPPPEE--S---TT-TTHHHHHHHHTTT----TT-EEEEETTEEEEEEEESSHHHHHHHHHHHHHHHHHHHHHTTPPB-GGG-EEEEEESS---HHHHTTS---TT--S-EEEEEE----------/--TTEEEEEEEEPTTS-TTSGGGEEEEEE-SSHHHHHHHHHHHHHHHHHHHT-S-TTB-TT-TT--HHHHHHHHHHHHHHHHHTT-EEEEEEEEBTTTTT---HHHHHHHHHHTT--HHHHHHHHHHHSS-EEEEEETTEEPPPEE--S---TT-TTHHHHHHHHTTT----TT-EEEEETTEEEEEEEESSHHHHHHHHHHHHHHHHHHHHHTTPPB-GGG-EEEEEESS---HHHHTTS---TT--S-EEEEEE-------S--

pLDDT: mean 82.0, std 17.37, range [19.58, 98.31]

Foldseek 3Di:
DPLQEWEWEWAAAPPDDPVDSLRTDTATDRDPLQVLLVVLVVLVVVVCVVLVLFDPQEQAPDPPGDPVNLVVVVVVVCVVLVVVQKKKKKKKWFWGPLQQFFQLVLLLVLCVVSVPDPVSSVSVCVSQPFHWYWYDDDNDIDDIDTRRDGNGHPHPCSQVSSSSSCRPQDDDPQWDWHHHRRIIMIMGIDNDLVVRLVRQQVSVVVRLVVCVVRVIAIQLAAMEMEMDHQAFDDPVSLVSNDCPPNNHSHHYDYPHPDPPPPPDDD/DPLQEWEWEWAAAPPDDPVDSLRTDTATDRDPLQVLLVVLVVLVVVVCVVLVLFDPQEQAPDPPGDPVNLVVVVVVVCVVLVVVQKKKKKKKWFWRPLQQFFQLVLLLVLCVVSVPDPVSSVSVCVSQPFHWYWYDDPNDIDDIDTRRDGNGHPHPCSQVSSSSSCRPQDDDPQWDWHHHRRIIMIMGIDNDLVVRLVRQQVSVVVRLVVCVVRVIAIQLAAMEMEMDHQAFDDPVSLVSNDCPPNNHSHHYDYPHPPPPPPPDDD

InterPro domains:
  IPR000477 Reverse transcriptase domain [PF00078] (14-227)
  IPR000477 Reverse transcriptase domain [PS50878] (1-249)
  IPR043502 DNA/RNA polymerase superfamily [SSF56672] (8-242)
  IPR052560 RNA-directed DNA polymerase, mobile element [PTHR36688] (2-231)

Sequence (532 aa):
MSWKTAVVIPILKPGKNSALAESYRPISLLPVLSKLAEVILARLNDHLERENILIPEQHGFRPRLSTSHQLLRVVEFIKEGNNKDECTAAVFLDIQKVFNRVWHTGLLFKLITYKIPPPLIFLINCYISDRSFTVKINRNFSQLKKIKAGVAQGSILAPTLFNLYVNDIIKNTNTITCMYADDTAILSRHRNLDTLVENINEHLAHLETWFFVWKIALNSSKTEVVFFSKRKPPLKLLYKIKEYPGLNTPSILVSSLIKTSLSDNTMSWKTAVVIPILKPGKNSALAESYRPISLLPVLSKLAEVILARLNDHLERENILIPEQHGFRPRLSTSHQLLRVVEFIKEGNNKDECTAAVFLDIQKVFNRVWHTGLLFKLITYKIPPPLIFLINCYISDRSFTVKINRNFSQLKKIKAGVAQGSILAPTLFNLYVNDIIKNTNTITCMYADDTAILSRHRNLDTLVENINEHLAHLETWFFVWKIALNSSKTEVVFFSKRKPPLKLLYKIKEYPGLNTPSILVSSLIKTSLSDNT

Radius of gyration: 24.25 Å; Cα contacts (8 Å, |Δi|>4): 942; chains: 2; bounding box: 63×53×61 Å